Protein 3WTC (pdb70)

Foldseek 3Di:
DQQAPAAEEFEPCLDFLNVLLQLVVLLNHYAYEYEYADQVSQVVSQVSSVVSVHHYHGDYDQLLDQVRLLVVVVVVQVVVVHHAEYEAEDADFFFAAPVPQDDVNLVVRCSRLQSSLVSRLVSRLVRCQVVLHLHEYEYEAAVLLVPPDGRRNSVSVSRVNVLVCQQVCQVVCVVSNYAGEYEYEAAADLVVQLVNQVVCCVPVVDDRPVSSCCRVCVQQQRHHDGSNLRSVVVSCSRGVVCSVPHSYYDYPYNHRDDD/DQQAPAEEEFEPCLDFLRVLLQQLNLLVHYAYEYEYADQVSQVVSQVSSVVSPHHYDYDYDQLLPQVRLLVVVVVRQVVVVAHAEYEAEDADFAFAAPVPQDDVNLVVRCSRLPSSLVSSCVSRLVRCLVVLHLHEYEYEAAVLLVPPDGRRNSVSVSRVNVLVVQQVCQVVCVVSNYAGEYEYEAAEDDVVLLVNQVVVCVVPVDDRPVVSVVSLVQQQQNGHDYSNLRSVVVSCSRGPVCSVPHSYYDYPYNHRDDD

Secondary structure (DSSP, 8-state):
-TTTT-EEEEETTTSHHHHHHHHHHHHTT-EEEEEES-HHHHHHHHHHHHHTT--EEEEE--TT-HHHHHHHHHHHHHHHT---EEEE-------B-GGG--HHHHHHHHIIIIIHHHHHHHHHHHHHHHHT---EEEEE--GGGTS--TTBHHHHHHHHHHHHHHHHHHHHHGGGT-EEEEEEE----SHHHHHHHHHHHHHH-PPTTHHHHHHTTT-TTSS---HHHHHHHHHHHTSGGGTT--S-EEEESSSSS--/-TTTT-EEEEETTTSHHHHHHHHHHHHTT-EEEEEES-HHHHHHHHHHHHHTT--EEEEE--TT-HHHHHHHHHHHHHHHT---EEEE-------B-GGG--HHHHHHHHIIIIIHHHHHHHHHHHHHHHHT---EEEEE--GGGTS--TTBHHHHHHHHHHHHHHHHHHHHHGGGT-EEEEEEE--B-SHHHHHHHHHHHHHH-PPTTHHHHHHHHT-TTSSPBPHHHHHHHHHHHTSGGGTT--S-EEEESSSSS--

Sequence (518 aa):
MSLSGKIAAVTGAAQGIGKAIALRLAKDGADVILLDVKQDTLAETAKEVEALGRRAVALTADISNRDQFRSTLADAAKTLGGLDIMVNNAGICQVKPILDIEPAEIEKIFSINVQGVLWGMQAAATLFKEKGTKGKIINACSIAGHEGYPLLGAYSATKFAVRALTQSAAKELASSGITVNSYCPGIVGTDMWVTIDKRMAEITGTEIGATYKKYVEGIALGRVETADDVAGFVAYLSSSDADYMTGQSVLIDGGLVFRMSLSGKIAAVTGAAQGIGKAIALRLAKDGADVILLDVKQDTLAETAKEVEALGRRAVALTADISNRDQFRSTLADAAKTLGGLDIMVNNAGICQVKPILDIEPAEIEKIFSINVQGVLWGMQAAATLFKEKGTKGKIINACSIAGHEGYPLLGAYSATKFAVRALTQSAAKELASSGITVNSYCPGIVGTDMWVTIDKRMAEITGTEIGATYKKYVEGIALGRVETADDVAGFVAYLSSSDADYMTGQSVLIDGGLVFR

Nearest PDB structures (foldseek):
  3wtc-assembly1_A  TM=9.561E-01  e=3.544E-49  Gluconobacter oxydans 621H
  3wye-assembly1_A-2  TM=9.720E-01  e=1.799E-35  Klebsiella pneumoniae
  3a28-assembly1_A  TM=9.709E-01  e=2.755E-34  Corynebacterium glutamicum
  1geg-assembly2_E  TM=9.736E-01  e=1.930E-34  Klebsiella pneumoniae
  8dt1-assembly1_C  TM=9.406E-01  e=9.955E-25  Burkholderia cenocepacia

B-factor: mean 22.08, std 11.7, range [8.39, 115.07]

Structure (mmCIF, N/CA/C/O backbone):
data_3WTC
#
_entry.id   3WTC
#
_cell.length_a   117.840
_cell.length_b   58.098
_cell.length_c   67.246
_cell.angle_alpha   90.00
_cell.angle_beta   90.00
_cell.angle_gamma   90.00
#
_symmetry.space_group_name_H-M   'P 21 21 2'
#
loop_
_entity.id
_entity.type
_entity.pdbx_description
1 polymer 'Putative oxidoreductase'
2 water water
#
loop_
_atom_site.group_PDB
_atom_site.id
_atom_site.type_symbol
_atom_site.label_atom_id
_atom_site.label_alt_id
_atom_site.label_comp_id
_atom_site.label_asym_id
_atom_site.label_entity_id
_atom_site.label_seq_id
_atom_site.pdbx_PDB_ins_code
_atom_site.Cartn_x
_atom_site.Cartn_y
_atom_site.Cartn_z
_atom_site.occupancy
_atom_site.B_iso_or_equiv
_atom_site.auth_seq_id
_atom_site.auth_comp_id
_atom_site.auth_asym_id
_atom_site.auth_atom_id
_atom_site.pdbx_PDB_model_num
ATOM 1 N N . MET A 1 4 ? 88.484 19.339 33.740 1.00 38.43 1 MET A N 1
ATOM 2 C CA . MET A 1 4 ? 88.775 18.697 34.969 1.00 41.85 1 MET A CA 1
ATOM 3 C C . MET A 1 4 ? 88.152 17.330 34.873 1.00 34.15 1 MET A C 1
ATOM 4 O O . MET A 1 4 ? 88.882 16.410 34.568 1.00 31.62 1 MET A O 1
ATOM 9 N N . SER A 1 5 ? 86.851 17.163 35.118 1.00 26.96 2 SER A N 1
ATOM 10 C CA . SER A 1 5 ? 86.312 15.851 35.311 1.00 25.32 2 SER A CA 1
ATOM 11 C C . SER A 1 5 ? 86.514 14.848 34.114 1.00 23.06 2 SER A C 1
ATOM 12 O O . SER A 1 5 ? 86.589 13.648 34.304 1.00 23.66 2 SER A O 1
ATOM 15 N N . LEU A 1 6 ? 86.514 15.393 32.911 1.00 21.21 3 LEU A N 1
ATOM 16 C CA . LEU A 1 6 ? 86.611 14.564 31.700 1.00 17.99 3 LEU A CA 1
ATOM 17 C C . LEU A 1 6 ? 87.856 14.860 30.940 1.00 19.37 3 LEU A C 1
ATOM 18 O O . LEU A 1 6 ? 87.962 14.745 29.703 1.00 17.40 3 LEU A O 1
ATOM 23 N N . SER A 1 7 ? 88.889 15.257 31.654 1.00 21.17 4 SER A N 1
ATOM 24 C CA . SER A 1 7 ? 90.128 15.526 30.984 1.00 23.46 4 SER A CA 1
ATOM 25 C C . SER A 1 7 ? 90.601 14.331 30.132 1.00 19.44 4 SER A C 1
ATOM 26 O O . SER A 1 7 ? 90.552 13.171 30.582 1.00 20.76 4 SER A O 1
ATOM 29 N N . GLY A 1 8 ? 90.950 14.600 28.880 1.00 18.61 5 GLY A N 1
ATOM 30 C CA . GLY A 1 8 ? 91.462 13.554 27.995 1.00 18.10 5 GLY A CA 1
ATOM 31 C C . GLY A 1 8 ? 90.415 12.697 27.281 1.00 19.24 5 GLY A C 1
ATOM 32 O O . GLY A 1 8 ? 90.742 11.889 26.391 1.00 20.57 5 GLY A O 1
ATOM 33 N N . LYS A 1 9 ? 89.141 12.900 27.633 1.00 17.51 6 LYS A N 1
ATOM 34 C CA . LYS A 1 9 ? 88.067 12.070 27.080 1.00 16.44 6 LYS A CA 1
ATOM 35 C C . LYS A 1 9 ? 87.531 12.598 25.784 1.00 15.64 6 LYS A C 1
ATOM 36 O O . LYS A 1 9 ? 87.685 13.767 25.445 1.00 15.53 6 LYS A O 1
ATOM 42 N N . ILE A 1 10 ? 86.848 11.732 25.025 1.00 14.31 7 ILE A N 1
ATOM 43 C CA . ILE A 1 10 ? 86.163 12.119 23.805 1.00 13.97 7 ILE A CA 1
ATOM 44 C C . ILE A 1 10 ? 84.701 11.626 23.932 1.00 13.20 7 ILE A C 1
ATOM 45 O O . ILE A 1 10 ? 84.452 10.448 24.212 1.00 13.55 7 ILE A O 1
ATOM 50 N N . ALA A 1 11 ? 83.759 12.513 23.700 1.00 12.23 8 ALA A N 1
ATOM 51 C CA . ALA A 1 11 ? 82.350 12.187 23.807 1.00 12.59 8 ALA A CA 1
ATOM 52 C C . ALA A 1 11 ? 81.650 12.431 22.488 1.00 13.64 8 ALA A C 1
ATOM 53 O O . ALA A 1 11 ? 81.898 13.455 21.866 1.00 15.07 8 ALA A O 1
ATOM 55 N N . ALA A 1 12 ? 80.648 11.640 22.156 1.00 13.14 9 ALA A N 1
ATOM 56 C CA . ALA A 1 12 ? 79.765 11.935 21.006 1.00 11.87 9 ALA A CA 1
ATOM 57 C C . ALA A 1 12 ? 78.364 12.207 21.512 1.00 11.36 9 ALA A C 1
ATOM 58 O O . ALA A 1 12 ? 77.928 11.542 22.455 1.00 11.39 9 ALA A O 1
ATOM 60 N N . VAL A 1 13 ? 77.673 13.165 20.933 1.00 11.76 10 VAL A N 1
ATOM 61 C CA . VAL A 1 13 ? 76.334 13.558 21.332 1.00 11.02 10 VAL A CA 1
ATOM 62 C C . VAL A 1 13 ? 75.463 13.746 20.077 1.00 11.06 10 VAL A C 1
ATOM 63 O O . VAL A 1 13 ? 75.800 14.518 19.157 1.00 11.54 10 VAL A O 1
ATOM 67 N N . THR A 1 14 ? 74.330 13.034 20.052 1.00 12.03 11 THR A N 1
ATOM 68 C CA . THR A 1 14 ? 73.393 13.223 18.955 1.00 12.32 11 THR A CA 1
ATOM 69 C C . THR A 1 14 ? 72.396 14.365 19.309 1.00 13.11 11 THR A C 1
ATOM 70 O O . THR A 1 14 ? 72.182 14.734 20.483 1.00 13.66 11 THR A O 1
ATOM 74 N N . GLY A 1 15 ? 71.812 14.976 18.309 1.00 14.17 12 GLY A N 1
ATOM 75 C CA . GLY A 1 15 ? 71.003 16.166 18.520 1.00 14.07 12 GLY A CA 1
ATOM 76 C C . GLY A 1 15 ? 71.758 17.304 19.108 1.00 15.03 12 GLY A C 1
ATOM 77 O O . GLY A 1 15 ? 71.178 18.096 19.833 1.00 16.49 12 GLY A O 1
ATOM 78 N N . ALA A 1 16 ? 73.051 17.408 18.792 1.00 14.06 13 ALA A N 1
ATOM 79 C CA . ALA A 1 16 ? 73.919 18.358 19.417 1.00 14.15 13 ALA A CA 1
ATOM 80 C C . ALA A 1 16 ? 73.843 19.782 18.968 1.00 17.04 13 ALA A C 1
ATOM 81 O O . ALA A 1 16 ? 74.486 20.619 19.578 1.00 16.55 13 ALA A O 1
ATOM 83 N N . ALA A 1 17 ? 73.083 20.104 17.892 1.00 14.88 14 ALA A N 1
ATOM 84 C CA . ALA A 1 17 ? 73.178 21.428 17.320 1.00 18.32 14 ALA A CA 1
ATOM 85 C C . ALA A 1 17 ? 72.448 22.406 18.197 1.00 18.59 14 ALA A C 1
ATOM 86 O O . ALA A 1 17 ? 72.911 23.524 18.266 1.00 24.25 14 ALA A O 1
ATOM 88 N N . GLN A 1 18 ? 71.382 21.987 18.873 1.00 18.43 15 GLN A N 1
ATOM 89 C CA . GLN A 1 18 ? 70.503 22.909 19.590 1.00 21.01 15 GLN A CA 1
ATOM 90 C C . GLN A 1 18 ? 69.931 22.253 20.782 1.00 19.02 15 GLN A C 1
ATOM 91 O O . GLN A 1 18 ? 70.062 21.028 21.020 1.00 18.04 15 GLN A O 1
ATOM 97 N N . GLY A 1 19 ? 69.311 23.033 21.661 1.00 18.94 16 GLY A N 1
ATOM 98 C CA . GLY A 1 19 ? 68.572 22.415 22.735 1.00 18.27 16 GLY A CA 1
ATOM 99 C C . GLY A 1 19 ? 69.359 21.677 23.821 1.00 16.55 16 GLY A C 1
ATOM 100 O O . GLY A 1 19 ? 70.469 22.114 24.223 1.00 18.71 16 GLY A O 1
ATOM 101 N N . ILE A 1 20 ? 68.775 20.592 24.314 1.00 17.60 17 ILE A N 1
ATOM 102 C CA . ILE A 1 20 ? 69.331 19.838 25.360 1.00 17.49 17 ILE A CA 1
ATOM 103 C C . ILE A 1 20 ? 70.653 19.231 24.878 1.00 15.02 17 ILE A C 1
ATOM 104 O O . ILE A 1 20 ? 71.654 19.153 25.638 1.00 15.39 17 ILE A O 1
ATOM 109 N N . GLY A 1 21 ? 70.669 18.747 23.638 1.00 14.01 18 GLY A N 1
ATOM 110 C CA . GLY A 1 21 ? 71.905 18.177 23.141 1.00 13.51 18 GLY A CA 1
ATOM 111 C C . GLY A 1 21 ? 73.059 19.173 23.042 1.00 13.12 18 GLY A C 1
ATOM 112 O O . GLY A 1 21 ? 74.208 18.841 23.357 1.00 13.64 18 GLY A O 1
ATOM 113 N N . LYS A 1 22 ? 72.763 20.408 22.654 1.00 14.07 19 LYS A N 1
ATOM 114 C CA . LYS A 1 22 ? 73.827 21.430 22.664 1.00 14.01 19 LYS A CA 1
ATOM 115 C C . LYS A 1 22 ? 74.311 21.740 24.098 1.00 14.82 19 LYS A C 1
ATOM 116 O O . LYS A 1 22 ? 75.502 21.825 24.347 1.00 13.49 19 LYS A O 1
ATOM 122 N N . ALA A 1 23 ? 73.405 21.811 25.067 1.00 14.52 20 ALA A N 1
ATOM 123 C CA . ALA A 1 23 ? 73.800 21.999 26.411 1.00 14.67 20 ALA A CA 1
ATOM 124 C C . ALA A 1 23 ? 74.673 20.897 26.933 1.00 13.17 20 ALA A C 1
ATOM 125 O O . ALA A 1 23 ? 75.651 21.163 27.666 1.00 13.93 20 ALA A O 1
ATOM 127 N N . ILE A 1 24 ? 74.301 19.658 26.597 1.00 12.67 21 ILE A N 1
ATOM 128 C CA . ILE A 1 24 ? 75.078 18.523 26.968 1.00 12.19 21 ILE A CA 1
ATOM 129 C C . ILE A 1 24 ? 76.484 18.684 26.331 1.00 12.01 21 ILE A C 1
ATOM 130 O O . ILE A 1 24 ? 77.507 18.548 27.048 1.00 13.39 21 ILE A O 1
ATOM 135 N N . ALA A 1 25 ? 76.540 18.849 25.036 1.00 11.88 22 ALA A N 1
ATOM 136 C CA . ALA A 1 25 ? 77.849 18.998 24.359 1.00 12.72 22 ALA A CA 1
ATOM 137 C C . ALA A 1 25 ? 78.750 20.070 25.002 1.00 12.95 22 ALA A C 1
ATOM 138 O O . ALA A 1 25 ? 79.942 19.841 25.239 1.00 13.88 22 ALA A O 1
ATOM 140 N N . LEU A 1 26 ? 78.166 21.229 25.284 1.00 12.99 23 LEU A N 1
ATOM 141 C CA . LEU A 1 26 ? 78.939 22.311 25.877 1.00 13.21 23 LEU A CA 1
ATOM 142 C C . LEU A 1 26 ? 79.423 22.036 27.300 1.00 14.45 23 LEU A C 1
ATOM 143 O O . LEU A 1 26 ? 80.555 22.389 27.702 1.00 14.42 23 LEU A O 1
ATOM 148 N N . ARG A 1 27 ? 78.582 21.365 28.078 1.00 13.68 24 ARG A N 1
ATOM 149 C CA . ARG A 1 27 ? 79.000 20.946 29.397 1.00 13.69 24 ARG A CA 1
ATOM 150 C C . ARG A 1 27 ? 80.074 19.891 29.397 1.00 12.10 24 ARG A C 1
ATOM 151 O O . ARG A 1 27 ? 81.058 20.005 30.118 1.00 14.29 24 ARG A O 1
ATOM 15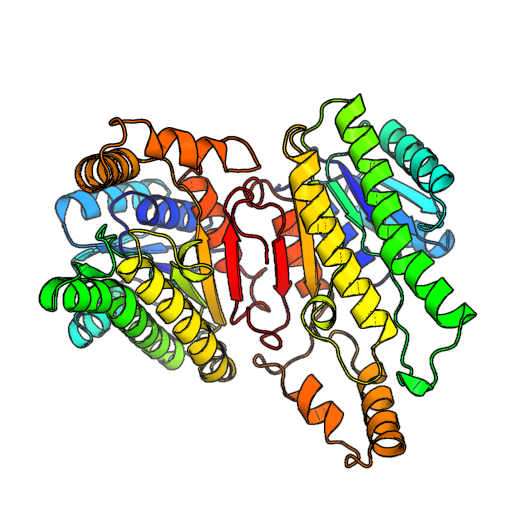9 N N . LEU A 1 28 ? 79.972 18.891 28.519 1.00 12.03 25 LEU A N 1
ATOM 160 C CA . LEU A 1 28 ? 81.008 17.904 28.453 1.00 12.92 25 LEU A CA 1
ATOM 161 C C . LEU A 1 28 ? 82.346 18.573 28.004 1.00 13.60 25 LEU A C 1
ATOM 162 O O . LEU A 1 28 ? 83.403 18.204 28.519 1.00 13.86 25 LEU A O 1
ATOM 167 N N . ALA A 1 29 ? 82.285 19.500 27.057 1.00 12.76 26 ALA A N 1
ATOM 168 C CA . ALA A 1 29 ? 83.496 20.248 26.623 1.00 12.80 26 ALA A CA 1
ATOM 169 C C . ALA A 1 29 ? 84.112 21.044 27.763 1.00 14.89 26 ALA A C 1
ATOM 170 O O . ALA A 1 29 ? 85.331 21.063 27.924 1.00 15.13 26 ALA A O 1
ATOM 172 N N . LYS A 1 30 ? 83.280 21.720 28.523 1.00 15.63 27 LYS A N 1
ATOM 173 C CA . LYS A 1 30 ? 83.733 22.548 29.707 1.00 17.20 27 LYS A CA 1
ATOM 174 C C . LYS A 1 30 ? 84.418 21.688 30.717 1.00 18.24 27 LYS A C 1
ATOM 175 O O . LYS A 1 30 ? 85.369 22.118 31.348 1.00 20.12 27 LYS A O 1
ATOM 181 N N . ASP A 1 31 ? 83.951 20.438 30.845 1.00 15.34 28 ASP A N 1
ATOM 182 C CA . ASP A 1 31 ? 84.495 19.447 31.747 1.00 17.24 28 ASP A CA 1
ATOM 183 C C . ASP A 1 31 ? 85.746 18.756 31.205 1.00 16.63 28 ASP A C 1
ATOM 184 O O . ASP A 1 31 ? 86.398 17.986 31.933 1.00 17.91 28 ASP A O 1
ATOM 189 N N . GLY A 1 32 ? 86.155 19.077 29.976 1.00 15.41 29 GLY A N 1
ATOM 190 C CA . GLY A 1 32 ? 87.355 18.552 29.368 1.00 15.47 29 GLY A CA 1
ATOM 191 C C . GLY A 1 32 ? 87.339 17.715 28.133 1.00 15.51 29 GLY A C 1
ATOM 192 O O . GLY A 1 32 ? 88.392 17.361 27.576 1.00 15.56 29 GLY A O 1
ATOM 193 N N . ALA A 1 33 ? 86.137 17.320 27.722 1.00 14.37 30 ALA A N 1
ATOM 194 C CA . ALA A 1 33 ? 86.050 16.303 26.642 1.00 13.96 30 ALA A CA 1
ATOM 195 C C . ALA A 1 33 ? 86.058 16.998 25.287 1.00 14.03 30 ALA A C 1
ATOM 196 O O . ALA A 1 33 ? 85.360 18.001 25.082 1.00 16.43 30 ALA A O 1
ATOM 198 N N . ASP A 1 34 ? 86.798 16.439 24.357 1.00 14.43 31 ASP A N 1
ATOM 199 C CA . ASP A 1 34 ? 86.546 16.794 22.934 1.00 14.34 31 ASP A CA 1
ATOM 200 C C . ASP A 1 34 ? 85.224 16.164 22.516 1.00 14.01 31 ASP A C 1
ATOM 201 O O . ASP A 1 34 ? 84.796 15.118 23.112 1.00 14.45 31 ASP A O 1
ATOM 206 N N . VAL A 1 35 ? 84.548 16.772 21.531 1.00 13.37 32 VAL A N 1
ATOM 207 C CA . VAL A 1 35 ? 83.212 16.383 21.266 1.00 13.41 32 VAL A CA 1
ATOM 208 C C . VAL A 1 35 ? 82.952 16.085 19.792 1.00 13.76 32 VAL A C 1
ATOM 209 O O . VAL A 1 35 ? 83.332 16.866 18.937 1.00 15.56 32 VAL A O 1
ATOM 213 N N . ILE A 1 36 ? 82.261 14.981 19.554 1.00 12.04 33 ILE A N 1
ATOM 214 C CA . ILE A 1 36 ? 81.698 14.647 18.226 1.00 12.68 33 ILE A CA 1
ATOM 215 C C . ILE A 1 36 ? 80.248 15.065 18.244 1.00 12.39 33 ILE A C 1
ATOM 216 O O . ILE A 1 36 ? 79.451 14.553 19.049 1.00 12.20 33 ILE A O 1
ATOM 221 N N . LEU A 1 37 ? 79.905 16.044 17.447 1.00 13.32 34 LEU A N 1
ATOM 222 C CA . LEU A 1 37 ? 78.573 16.649 17.372 1.00 14.02 34 LEU A CA 1
ATOM 223 C C . LEU A 1 37 ? 77.858 16.085 16.149 1.00 14.54 34 LEU A C 1
ATOM 224 O O . LEU A 1 37 ? 78.324 16.226 15.017 1.00 14.98 34 LEU A O 1
ATOM 229 N N . LEU A 1 38 ? 76.751 15.425 16.368 1.00 13.77 35 LEU A N 1
ATOM 230 C CA . LEU A 1 38 ? 75.994 14.769 15.317 1.00 12.86 35 LEU A CA 1
ATOM 231 C C . LEU A 1 38 ? 74.565 15.322 15.333 1.00 15.02 35 LEU A C 1
ATOM 232 O O . LEU A 1 38 ? 73.971 15.530 16.430 1.00 14.39 35 LEU A O 1
ATOM 237 N N . ASP A 1 39 ? 74.076 15.741 14.166 1.00 13.84 36 ASP A N 1
ATOM 238 C CA . ASP A 1 39 ? 72.738 16.312 14.036 1.00 14.56 36 ASP A CA 1
ATOM 239 C C . ASP A 1 39 ? 72.391 16.316 12.541 1.00 15.66 36 ASP A C 1
ATOM 240 O O . ASP A 1 39 ? 73.083 15.710 11.764 1.00 15.61 36 ASP A O 1
ATOM 245 N N . VAL A 1 40 ? 71.331 17.010 12.206 1.00 16.52 37 VAL A N 1
ATOM 246 C CA . VAL A 1 40 ? 70.821 16.925 10.795 1.00 16.36 37 VAL A CA 1
ATOM 247 C C . VAL A 1 40 ? 71.038 18.115 9.935 1.00 18.62 37 VAL A C 1
ATOM 248 O O . VAL A 1 40 ? 70.750 18.013 8.739 1.00 20.37 37 VAL A O 1
ATOM 252 N N . LYS A 1 41 ? 71.550 19.241 10.462 1.00 18.04 38 LYS A N 1
ATOM 253 C CA . LYS A 1 41 ? 71.702 20.460 9.684 1.00 19.49 38 LYS A CA 1
ATOM 254 C C . LYS A 1 41 ? 73.115 21.000 9.851 1.00 18.09 38 LYS A C 1
ATOM 255 O O . LYS A 1 41 ? 73.545 21.323 10.967 1.00 20.68 38 LYS A O 1
ATOM 261 N N . GLN A 1 42 ? 73.864 21.023 8.762 1.00 18.49 39 GLN A N 1
ATOM 262 C CA . GLN A 1 42 ? 75.251 21.356 8.859 1.00 17.73 39 GLN A CA 1
ATOM 263 C C . GLN A 1 42 ? 75.492 22.768 9.407 1.00 20.25 39 GLN A C 1
ATOM 264 O O . GLN A 1 42 ? 76.428 22.969 10.174 1.00 19.46 39 GLN A O 1
ATOM 270 N N . ASP A 1 43 ? 74.676 23.746 8.950 1.00 21.77 40 ASP A N 1
ATOM 271 C CA . ASP A 1 43 ? 74.945 25.127 9.348 1.00 26.14 40 ASP A CA 1
ATOM 272 C C . ASP A 1 43 ? 74.844 25.370 10.858 1.00 22.70 40 ASP A C 1
ATOM 273 O O . ASP A 1 43 ? 75.675 26.054 11.430 1.00 24.69 40 ASP A O 1
ATOM 278 N N . THR A 1 44 ? 73.838 24.789 11.499 1.00 22.96 41 THR A N 1
ATOM 279 C CA . THR A 1 44 ? 73.665 24.985 12.951 1.00 21.37 41 THR A CA 1
ATOM 280 C C . THR A 1 44 ? 74.667 24.077 13.737 1.00 21.64 41 THR A C 1
ATOM 281 O O . THR A 1 44 ? 75.121 24.449 14.829 1.00 22.44 41 THR A O 1
ATOM 285 N N . LEU A 1 45 ? 75.047 22.930 13.164 1.00 19.19 42 LEU A N 1
ATOM 286 C CA . LEU A 1 45 ? 76.125 22.103 13.732 1.00 20.49 42 LEU A CA 1
ATOM 287 C C . LEU A 1 45 ? 77.427 22.910 13.736 1.00 21.13 42 LEU A C 1
ATOM 288 O O . LEU A 1 45 ? 78.193 22.884 14.711 1.00 20.15 42 LEU A O 1
ATOM 293 N N . ALA A 1 46 ? 77.723 23.608 12.644 1.00 19.62 43 ALA A N 1
ATOM 294 C CA . ALA A 1 46 ? 78.947 24.377 12.539 1.00 21.63 43 ALA A CA 1
ATOM 295 C C . ALA A 1 46 ? 79.029 25.467 13.601 1.00 21.95 43 ALA A C 1
ATOM 296 O O . ALA A 1 46 ? 80.135 25.733 14.160 1.00 20.27 43 ALA A O 1
ATOM 298 N N . GLU A 1 47 ? 77.899 26.080 13.897 1.00 22.60 44 GLU A N 1
ATOM 299 C CA . GLU A 1 47 ? 77.846 27.137 14.956 1.00 26.07 44 GLU A CA 1
ATOM 300 C C . GLU A 1 47 ? 78.181 26.598 16.311 1.00 24.41 44 GLU A C 1
ATOM 301 O O . GLU A 1 47 ? 78.983 27.193 17.077 1.00 23.48 44 GLU A O 1
ATOM 307 N N . THR A 1 48 ? 77.630 25.443 16.626 1.00 21.40 45 THR A N 1
ATOM 308 C CA . THR A 1 48 ? 77.869 24.786 17.880 1.00 19.61 45 THR A CA 1
ATOM 309 C C . THR A 1 48 ? 79.283 24.289 17.985 1.00 17.28 45 THR A C 1
ATOM 310 O O . THR A 1 48 ? 79.952 24.399 19.030 1.00 17.76 45 THR A O 1
ATOM 314 N N . ALA A 1 49 ? 79.813 23.795 16.894 1.00 16.68 46 ALA A N 1
ATOM 315 C CA . ALA A 1 49 ? 81.236 23.400 16.878 1.00 16.89 46 ALA A CA 1
ATOM 316 C C . ALA A 1 49 ? 82.148 24.566 17.171 1.00 16.94 46 ALA A C 1
ATOM 317 O O . ALA A 1 49 ? 83.137 24.402 17.882 1.00 17.20 46 ALA A O 1
ATOM 319 N N . LYS A 1 50 ? 81.846 25.723 16.638 1.00 17.93 47 LYS A N 1
ATOM 320 C CA . LYS A 1 50 ? 82.643 26.906 16.951 1.00 19.71 47 LYS A CA 1
ATOM 321 C C . LYS A 1 50 ? 82.611 27.301 18.416 1.00 17.73 47 LYS A C 1
ATOM 322 O O . LYS A 1 50 ? 83.654 27.733 18.959 1.00 17.94 47 LYS A O 1
ATOM 328 N N . GLU A 1 51 ? 81.482 27.084 19.109 1.00 16.01 48 GLU A N 1
ATOM 329 C CA . GLU A 1 51 ? 81.415 27.344 20.562 1.00 17.60 48 GLU A CA 1
ATOM 330 C C . GLU A 1 51 ? 82.296 26.388 21.344 1.00 16.35 48 GLU A C 1
ATOM 331 O O . GLU A 1 51 ? 82.942 26.739 22.304 1.00 16.56 48 GLU A O 1
ATOM 337 N N . VAL A 1 52 ? 82.325 25.142 20.914 1.00 15.09 49 VAL A N 1
ATOM 338 C CA . VAL A 1 52 ? 83.180 24.111 21.518 1.00 16.03 49 VAL A CA 1
ATOM 339 C C . VAL A 1 52 ? 84.641 24.487 21.284 1.00 15.90 49 VAL A C 1
ATOM 340 O O . VAL A 1 52 ? 85.445 24.428 22.214 1.00 15.85 49 VAL A O 1
ATOM 344 N N . GLU A 1 53 ? 84.963 24.868 20.069 1.00 15.09 50 GLU A N 1
ATOM 345 C CA . GLU A 1 53 ? 86.344 25.228 19.749 1.00 16.91 50 GLU A CA 1
ATOM 346 C C . GLU A 1 53 ? 86.820 26.443 20.529 1.00 17.67 50 GLU A C 1
ATOM 347 O O . GLU A 1 53 ? 88.036 26.534 20.939 1.00 17.96 50 GLU A O 1
ATOM 353 N N . ALA A 1 54 ? 85.924 27.367 20.786 1.00 16.41 51 ALA A N 1
ATOM 354 C CA . ALA A 1 54 ? 86.314 28.534 21.618 1.00 17.49 51 ALA A CA 1
ATOM 355 C C . ALA A 1 54 ? 86.722 28.197 23.006 1.00 16.92 51 ALA A C 1
ATOM 356 O O . ALA A 1 54 ? 87.458 29.035 23.620 1.00 18.60 51 ALA A O 1
ATOM 358 N N . LEU A 1 55 ? 86.370 27.021 23.507 1.00 16.53 52 LEU A N 1
ATOM 359 C CA . LEU A 1 55 ? 86.795 26.575 24.799 1.00 16.01 52 LEU A CA 1
ATOM 360 C C . LEU A 1 55 ? 88.214 25.966 24.779 1.00 17.19 52 LEU A C 1
ATOM 361 O O . LEU A 1 55 ? 88.651 25.479 25.801 1.00 20.54 52 LEU A O 1
ATOM 366 N N . GLY A 1 56 ? 88.852 25.875 23.620 1.00 15.17 53 GLY A N 1
ATOM 367 C CA . GLY A 1 56 ? 90.087 25.127 23.518 1.00 16.03 53 GLY A CA 1
ATOM 368 C C . GLY A 1 56 ? 89.877 23.647 23.446 1.00 15.03 53 GLY A C 1
ATOM 369 O O . GLY A 1 56 ? 90.752 22.856 23.771 1.00 15.70 53 GLY A O 1
ATOM 370 N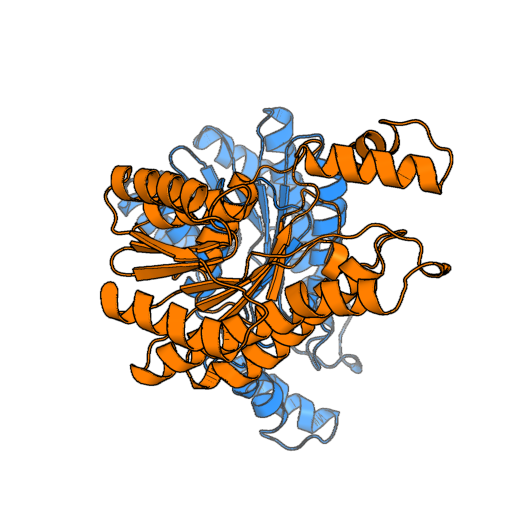 N . ARG A 1 57 ? 88.682 23.253 22.988 1.00 14.66 54 ARG A N 1
ATOM 371 C CA . ARG A 1 57 ? 88.389 21.852 22.779 1.00 16.53 54 ARG A CA 1
ATOM 372 C C . ARG A 1 57 ? 88.284 21.522 21.305 1.00 16.57 54 ARG A C 1
ATOM 373 O O . ARG A 1 57 ? 88.035 22.375 20.482 1.00 17.36 54 ARG A O 1
ATOM 381 N N . ARG A 1 58 ? 88.531 20.283 20.943 1.00 15.91 55 ARG A N 1
ATOM 382 C CA . ARG A 1 58 ? 88.387 19.868 19.624 1.00 15.94 55 ARG A CA 1
ATOM 383 C C . ARG A 1 58 ? 86.971 19.355 19.358 1.00 15.26 55 ARG A C 1
ATOM 384 O O . ARG A 1 58 ? 86.376 18.781 20.235 1.00 15.53 55 ARG A O 1
ATOM 392 N N . ALA A 1 59 ? 86.483 19.622 18.146 1.00 16.73 56 ALA A N 1
ATOM 393 C CA . ALA A 1 59 ? 85.115 19.242 17.774 1.00 14.57 56 ALA A CA 1
ATOM 394 C C . ALA A 1 59 ? 85.123 18.678 16.394 1.00 16.42 56 ALA A C 1
ATOM 395 O O . ALA A 1 59 ? 85.841 19.183 15.527 1.00 18.01 56 ALA A O 1
ATOM 397 N N . VAL A 1 60 ? 84.315 17.654 16.182 1.00 14.98 57 VAL A N 1
ATOM 398 C CA . VAL A 1 60 ? 83.987 17.168 14.845 1.00 16.19 57 VAL A CA 1
ATOM 399 C C . VAL A 1 60 ? 82.492 17.336 14.724 1.00 17.19 57 VAL A C 1
ATOM 400 O O . VAL A 1 60 ? 81.736 16.925 15.594 1.00 19.19 57 VAL A O 1
ATOM 404 N N . ALA A 1 61 ? 82.037 17.968 13.661 1.00 16.85 58 ALA A N 1
ATOM 405 C CA . ALA A 1 61 ? 80.621 18.184 13.431 1.00 16.64 58 ALA A CA 1
ATOM 406 C C . ALA A 1 61 ? 80.208 17.567 12.117 1.00 17.60 58 ALA A C 1
ATOM 407 O O . ALA A 1 61 ? 80.661 18.006 11.031 1.00 17.50 58 ALA A O 1
ATOM 409 N N . LEU A 1 62 ? 79.369 16.551 12.204 1.00 15.02 59 LEU A N 1
ATOM 410 C CA . LEU A 1 62 ? 78.932 15.809 11.029 1.00 15.71 59 LEU A CA 1
ATOM 411 C C . LEU A 1 62 ? 77.438 15.574 11.037 1.00 15.21 59 LEU A C 1
ATOM 412 O O . LEU A 1 62 ? 76.827 15.295 12.052 1.00 14.20 59 LEU A O 1
ATOM 417 N N . THR A 1 63 ? 76.823 15.701 9.860 1.00 14.96 60 THR A N 1
ATOM 418 C CA . THR A 1 63 ? 75.422 15.380 9.711 1.00 15.20 60 THR A CA 1
ATOM 419 C C . THR A 1 63 ? 75.277 13.844 9.718 1.00 16.69 60 THR A C 1
ATOM 420 O O . THR A 1 63 ? 76.104 13.134 9.192 1.00 15.79 60 THR A O 1
ATOM 424 N N . ALA A 1 64 ? 74.200 13.366 10.301 1.00 17.17 61 ALA A N 1
ATOM 425 C CA . ALA A 1 64 ? 73.898 11.931 10.323 1.00 19.36 61 ALA A CA 1
ATOM 426 C C . ALA A 1 64 ? 72.406 11.727 10.616 1.00 18.57 61 ALA A C 1
ATOM 427 O O . ALA A 1 64 ? 71.779 12.517 11.268 1.00 20.60 61 ALA A O 1
ATOM 429 N N . ASP A 1 65 ? 71.901 10.618 10.121 1.00 19.28 62 ASP A N 1
ATOM 430 C CA . ASP A 1 65 ? 70.567 10.143 10.424 1.00 19.52 62 ASP A CA 1
ATOM 431 C C . ASP A 1 65 ? 70.699 8.994 11.397 1.00 19.41 62 ASP A C 1
ATOM 432 O O . ASP A 1 65 ? 71.218 7.909 11.054 1.00 19.98 62 ASP A O 1
ATOM 437 N N . ILE A 1 66 ? 70.293 9.234 12.652 1.00 17.26 63 ILE A N 1
ATOM 438 C CA . ILE A 1 66 ? 70.455 8.194 13.657 1.00 16.34 63 ILE A CA 1
ATOM 439 C C . ILE A 1 66 ? 69.715 6.892 13.336 1.00 16.31 63 ILE A C 1
ATOM 440 O O . ILE A 1 66 ? 70.119 5.848 13.769 1.00 18.04 63 ILE A O 1
ATOM 445 N N . SER A 1 67 ? 68.699 6.989 12.487 1.00 17.58 64 SER A N 1
ATOM 446 C CA . SER A 1 67 ? 67.937 5.793 12.130 1.00 16.78 64 SER A CA 1
ATOM 447 C C . SER A 1 67 ? 68.588 4.943 11.044 1.00 18.51 64 SER A C 1
ATOM 448 O O . SER A 1 67 ? 68.063 3.899 10.708 1.00 17.53 64 SER A O 1
ATOM 451 N N . ASN A 1 68 ? 69.685 5.393 10.474 1.00 18.36 65 ASN A N 1
ATOM 452 C CA . ASN A 1 68 ? 70.464 4.624 9.527 1.00 18.45 65 ASN A CA 1
ATOM 453 C C . ASN A 1 68 ? 71.607 3.875 10.175 1.00 18.20 65 ASN A C 1
ATOM 454 O O . ASN A 1 68 ? 72.608 4.485 10.490 1.00 17.85 65 ASN A O 1
ATOM 459 N N . ARG A 1 69 ? 71.446 2.591 10.407 1.00 16.99 66 ARG A N 1
ATOM 460 C CA . ARG A 1 69 ? 72.386 1.765 11.173 1.00 16.29 66 ARG A CA 1
ATOM 461 C C . ARG A 1 69 ? 73.794 1.832 10.645 1.00 18.10 66 ARG A C 1
ATOM 462 O O . ARG A 1 69 ? 74.749 2.132 11.354 1.00 15.90 66 ARG A O 1
ATOM 470 N N . ASP A 1 70 ? 73.942 1.556 9.358 1.00 18.99 67 ASP A N 1
ATOM 471 C CA . ASP A 1 70 ? 75.291 1.473 8.808 1.00 19.78 67 ASP A CA 1
ATOM 472 C C . ASP A 1 70 ? 75.973 2.832 8.684 1.00 18.35 67 ASP A C 1
ATOM 473 O O . ASP A 1 70 ? 77.202 2.934 8.882 1.00 17.91 67 ASP A O 1
ATOM 478 N N . GLN A 1 71 ? 75.225 3.850 8.273 1.00 19.51 68 GLN A N 1
ATOM 479 C CA . GLN A 1 71 ? 75.743 5.172 8.181 1.00 20.81 68 GLN A CA 1
ATOM 480 C C . GLN A 1 71 ? 76.168 5.745 9.515 1.00 22.18 68 GLN A C 1
ATOM 481 O O . GLN A 1 71 ? 77.224 6.416 9.628 1.00 20.20 68 GLN A O 1
ATOM 487 N N . PHE A 1 72 ? 75.404 5.421 10.558 1.00 19.44 69 PHE A N 1
ATOM 488 C CA . PHE A 1 72 ? 75.730 5.931 11.908 1.00 20.39 69 PHE A CA 1
ATOM 489 C C . PHE A 1 72 ? 77.034 5.277 12.335 1.00 19.84 69 PHE A C 1
ATOM 490 O O . PHE A 1 72 ? 77.962 5.985 12.729 1.00 19.20 69 PHE A O 1
ATOM 498 N N . ARG A 1 73 ? 77.172 3.989 12.082 1.00 17.88 70 ARG A N 1
ATOM 499 C CA . ARG A 1 73 ? 78.365 3.251 12.419 1.00 20.55 70 ARG A CA 1
ATOM 500 C C . ARG A 1 73 ? 79.609 3.895 11.769 1.00 18.98 70 ARG A C 1
ATOM 501 O O . ARG A 1 73 ? 80.612 4.172 12.439 1.00 18.88 70 ARG A O 1
ATOM 509 N N . SER A 1 74 ? 79.564 4.064 10.429 1.00 16.94 71 SER A N 1
ATOM 510 C CA . SER A 1 74 ? 80.703 4.657 9.715 1.00 16.88 71 SER A CA 1
ATOM 511 C C . SER A 1 74 ? 80.994 6.104 10.011 1.00 16.24 71 SER A C 1
ATOM 512 O O . SER A 1 74 ? 82.155 6.468 10.121 1.00 16.86 71 SER A O 1
ATOM 515 N N . THR A 1 75 ? 79.959 6.943 10.177 1.00 16.73 72 THR A N 1
ATOM 516 C CA . THR A 1 75 ? 80.188 8.338 10.511 1.00 15.34 72 THR A CA 1
ATOM 517 C C . THR A 1 75 ? 80.795 8.466 11.894 1.00 15.05 72 THR A C 1
ATOM 518 O O . THR A 1 75 ? 81.741 9.237 12.111 1.00 15.02 72 THR A O 1
ATOM 522 N N . LEU A 1 76 ? 80.305 7.708 12.845 1.00 14.27 73 LEU A N 1
ATOM 523 C CA . LEU A 1 76 ? 80.881 7.758 14.212 1.00 15.42 73 LEU A CA 1
ATOM 524 C C . LEU A 1 76 ? 82.338 7.283 14.219 1.00 15.20 73 LEU A C 1
ATOM 525 O O . LEU A 1 76 ? 83.190 7.903 14.829 1.00 15.79 73 LEU A O 1
ATOM 530 N N . ALA A 1 77 ? 82.607 6.218 13.492 1.00 15.69 74 ALA A N 1
ATOM 531 C CA . ALA A 1 77 ? 83.946 5.705 13.384 1.00 15.76 74 ALA A CA 1
ATOM 532 C C . ALA A 1 77 ? 84.865 6.725 12.736 1.00 15.35 74 ALA A C 1
ATOM 533 O O . ALA A 1 77 ? 86.030 6.830 13.186 1.00 16.95 74 ALA A O 1
ATOM 535 N N . ASP A 1 78 ? 84.405 7.399 11.665 1.00 16.30 75 ASP A N 1
ATOM 536 C CA . ASP A 1 78 ? 85.199 8.451 11.004 1.00 17.34 75 ASP A CA 1
ATOM 537 C C . ASP A 1 78 ? 85.598 9.553 12.027 1.00 17.29 75 ASP A C 1
ATOM 538 O O . ASP A 1 78 ? 86.762 10.016 12.134 1.00 17.38 75 ASP A O 1
ATOM 543 N N . ALA A 1 79 ? 84.622 9.961 12.818 1.00 15.10 76 ALA A N 1
ATOM 544 C CA . ALA A 1 79 ? 84.898 11.032 13.787 1.00 14.28 76 ALA A CA 1
ATOM 545 C C . ALA A 1 79 ? 85.815 10.596 14.889 1.00 14.84 76 ALA A C 1
ATOM 546 O O . ALA A 1 79 ? 86.665 11.358 15.361 1.00 14.58 76 ALA A O 1
ATOM 548 N N . ALA A 1 80 ? 85.656 9.391 15.379 1.00 14.35 77 ALA A N 1
ATOM 549 C CA . ALA A 1 80 ? 86.483 8.840 16.428 1.00 15.04 77 ALA A CA 1
ATOM 550 C C . ALA A 1 80 ? 87.898 8.690 15.950 1.00 16.81 77 ALA A C 1
ATOM 551 O O . ALA A 1 80 ? 88.824 8.973 16.678 1.00 18.18 77 ALA A O 1
ATOM 553 N N . LYS A 1 81 ? 88.065 8.383 14.685 1.00 16.98 78 LYS A N 1
ATOM 554 C CA . LYS A 1 81 ? 89.423 8.298 14.117 1.00 19.02 78 LYS A CA 1
ATOM 555 C C . LYS A 1 81 ? 90.064 9.651 14.082 1.00 18.92 78 LYS A C 1
ATOM 556 O O . LYS A 1 81 ? 91.206 9.792 14.541 1.00 20.05 78 LYS A O 1
ATOM 562 N N . THR A 1 82 ? 89.353 10.652 13.585 1.00 17.06 79 THR A N 1
ATOM 563 C CA . THR A 1 82 ? 89.844 12.045 13.605 1.00 16.47 79 THR A CA 1
ATOM 564 C C . THR A 1 82 ? 90.347 12.530 14.989 1.00 17.09 79 THR A C 1
ATOM 565 O O . THR A 1 82 ? 91.404 13.159 15.087 1.00 18.73 79 THR A O 1
ATOM 569 N N . LEU A 1 83 ? 89.624 12.197 16.061 1.00 14.85 80 LEU A N 1
ATOM 570 C CA . LEU A 1 83 ? 89.949 12.667 17.356 1.00 16.30 80 LEU A CA 1
ATOM 571 C C . LEU A 1 83 ? 90.861 11.744 18.180 1.00 15.49 80 LEU A C 1
ATOM 572 O O . LEU A 1 83 ? 91.286 12.128 19.276 1.00 16.71 80 LEU A O 1
ATOM 577 N N . GLY A 1 84 ? 91.086 10.525 17.707 1.00 15.70 81 GLY A N 1
ATOM 578 C CA . GLY A 1 84 ? 91.909 9.635 18.446 1.00 17.99 81 GLY A CA 1
ATOM 579 C C . GLY A 1 84 ? 91.256 8.821 19.557 1.00 18.99 81 GLY A C 1
ATOM 580 O O . GLY A 1 84 ? 91.940 8.292 20.472 1.00 20.00 81 GLY A O 1
ATOM 581 N N . GLY A 1 85 ? 89.963 8.585 19.397 1.00 17.40 82 GLY A N 1
ATOM 582 C CA . GLY A 1 85 ? 89.267 7.695 20.314 1.00 18.21 82 GLY A CA 1
ATOM 583 C C . GLY A 1 85 ? 87.792 8.064 20.543 1.00 16.19 82 GLY A C 1
ATOM 584 O O . GLY A 1 85 ? 87.224 8.864 19.827 1.00 16.40 82 GLY A O 1
ATOM 585 N N . LEU A 1 86 ? 87.190 7.389 21.502 1.00 16.06 83 LEU A N 1
ATOM 586 C CA . LEU A 1 86 ? 85.799 7.622 21.866 1.00 14.76 83 LEU A CA 1
ATOM 587 C C . LEU A 1 86 ? 85.581 6.963 23.216 1.00 15.35 83 LEU A C 1
ATOM 588 O O . LEU A 1 86 ? 85.905 5.789 23.394 1.00 16.73 83 LEU A O 1
ATOM 593 N N . ASP A 1 87 ? 85.101 7.729 24.191 1.00 14.71 84 ASP A N 1
ATOM 594 C CA . ASP A 1 87 ? 84.897 7.234 25.556 1.00 14.55 84 ASP A CA 1
ATOM 595 C C . ASP A 1 87 ? 83.403 7.205 26.017 1.00 13.64 84 ASP A C 1
ATOM 596 O O . ASP A 1 87 ? 83.049 6.424 26.872 1.00 15.65 84 ASP A O 1
ATOM 601 N N . ILE A 1 88 ? 82.611 8.124 25.481 1.00 12.92 85 ILE A N 1
ATOM 602 C CA . ILE A 1 88 ? 81.287 8.402 25.965 1.00 12.22 85 ILE A CA 1
ATOM 603 C C . ILE A 1 88 ? 80.384 8.570 24.731 1.00 12.41 85 ILE A C 1
ATOM 604 O O . ILE A 1 88 ? 80.723 9.355 23.810 1.00 13.20 85 ILE A O 1
ATOM 609 N N . MET A 1 89 ? 79.226 7.917 24.711 1.00 12.18 86 MET A N 1
ATOM 610 C CA . MET A 1 89 ? 78.232 8.080 23.655 1.00 12.39 86 MET A CA 1
ATOM 611 C C . MET A 1 89 ? 76.903 8.507 24.305 1.00 12.79 86 MET A C 1
ATOM 612 O O . MET A 1 89 ? 76.383 7.775 25.147 1.00 14.43 86 MET A O 1
ATOM 617 N N . VAL A 1 90 ? 76.412 9.700 23.922 1.00 11.55 87 VAL A N 1
ATOM 618 C CA . VAL A 1 90 ? 75.149 10.161 24.422 1.00 11.69 87 VAL A CA 1
ATOM 619 C C . VAL A 1 90 ? 74.114 10.123 23.294 1.00 11.86 87 VAL A C 1
ATOM 620 O O . VAL A 1 90 ? 74.159 10.919 22.363 1.00 11.82 87 VAL A O 1
ATOM 624 N N . ASN A 1 91 ? 73.145 9.213 23.411 1.00 10.86 88 ASN A N 1
ATOM 625 C CA . ASN A 1 91 ? 72.066 9.075 22.449 1.00 11.84 88 ASN A CA 1
ATOM 626 C C . ASN A 1 91 ? 70.928 9.974 22.875 1.00 13.07 88 ASN A C 1
ATOM 627 O O . ASN A 1 91 ? 69.939 9.513 23.523 1.00 13.10 88 ASN A O 1
ATOM 632 N N . ASN A 1 92 ? 71.064 11.257 22.597 1.00 11.93 89 ASN A N 1
ATOM 633 C CA . ASN A 1 92 ? 70.125 12.258 23.014 1.00 12.31 89 ASN A CA 1
ATOM 634 C C . ASN A 1 92 ? 68.962 12.541 22.085 1.00 14.62 89 ASN A C 1
ATOM 635 O O . ASN A 1 92 ? 67.855 12.877 22.504 1.00 15.53 89 ASN A O 1
ATOM 640 N N . ALA A 1 93 ? 69.229 12.508 20.798 1.00 14.45 90 ALA A N 1
ATOM 641 C CA . ALA A 1 93 ? 68.255 12.975 19.772 1.00 17.31 90 ALA A CA 1
ATOM 642 C C . ALA A 1 93 ? 67.055 12.057 19.792 1.00 15.93 90 ALA A C 1
ATOM 643 O O . ALA A 1 93 ? 67.179 10.851 19.978 1.00 18.05 90 ALA A O 1
ATOM 645 N N . GLY A 1 94 ? 65.922 12.664 19.645 1.00 15.21 91 GLY A N 1
ATOM 646 C CA . GLY A 1 94 ? 64.647 11.977 19.511 1.00 16.56 91 GLY A CA 1
ATOM 647 C C . GLY A 1 94 ? 63.595 12.982 19.110 1.00 17.38 91 GLY A C 1
ATOM 648 O O . GLY A 1 94 ? 63.834 14.201 19.009 1.00 18.79 91 GLY A O 1
ATOM 649 N N . ILE A 1 95 ? 62.397 12.456 18.827 1.00 15.87 92 ILE A N 1
ATOM 650 C CA . ILE A 1 95 ? 61.225 13.275 18.540 1.00 18.14 92 ILE A CA 1
ATOM 651 C C . ILE A 1 95 ? 60.054 12.977 19.461 1.00 17.70 92 ILE A C 1
ATOM 652 O O . ILE A 1 95 ? 60.009 11.951 20.118 1.00 16.16 92 ILE A O 1
ATOM 657 N N . CYS A 1 96 ? 59.109 13.909 19.456 1.00 18.52 93 CYS A N 1
ATOM 658 C CA . CYS A 1 96 ? 57.904 13.801 20.273 1.00 19.65 93 CYS A CA 1
ATOM 659 C C . CYS A 1 96 ? 56.742 13.866 19.290 1.00 18.60 93 CYS A C 1
ATOM 660 O O . CYS A 1 96 ? 56.857 14.430 18.221 1.00 20.39 93 CYS A O 1
ATOM 663 N N . GLN A 1 97 ? 55.639 13.256 19.668 1.00 17.73 94 GLN A N 1
ATOM 664 C CA . GLN A 1 97 ? 54.375 13.281 18.945 1.00 16.87 94 GLN A CA 1
ATOM 665 C C . GLN A 1 97 ? 53.305 13.358 20.016 1.00 16.32 94 GLN A C 1
ATOM 666 O O . GLN A 1 97 ? 53.477 12.853 21.123 1.00 16.00 94 GLN A O 1
ATOM 672 N N . VAL A 1 98 ? 52.183 14.010 19.680 1.00 15.73 95 VAL A N 1
ATOM 673 C CA . VAL A 1 98 ? 51.025 14.140 20.546 1.00 16.65 95 VAL A CA 1
ATOM 674 C C . VAL A 1 98 ? 49.868 13.604 19.736 1.00 17.42 95 VAL A C 1
ATOM 675 O O . VAL A 1 98 ? 49.499 14.164 18.651 1.00 19.14 95 VAL A O 1
ATOM 679 N N . LYS A 1 99 ? 49.267 12.511 20.189 1.00 17.20 96 LYS A N 1
ATOM 680 C CA . LYS A 1 99 ? 48.154 11.902 19.465 1.00 16.37 96 LYS A CA 1
ATOM 681 C C . LYS A 1 99 ? 47.403 10.918 20.363 1.00 16.94 96 LYS A C 1
ATOM 682 O O . LYS A 1 99 ? 48.061 10.143 21.035 1.00 16.47 96 LYS A O 1
ATOM 688 N N . PRO A 1 100 ? 46.057 10.960 20.353 1.00 16.61 97 PRO A N 1
ATOM 689 C CA . PRO A 1 100 ? 45.346 9.983 21.171 1.00 17.31 97 PRO A CA 1
ATOM 690 C C . PRO A 1 100 ? 45.583 8.569 20.697 1.00 18.04 97 PRO A C 1
ATOM 691 O O . PRO A 1 100 ? 45.762 8.362 19.495 1.00 17.34 97 PRO A O 1
ATOM 695 N N . ILE A 1 101 ? 45.519 7.608 21.631 1.00 17.72 98 ILE A N 1
ATOM 696 C CA . ILE A 1 101 ? 45.774 6.209 21.341 1.00 19.59 98 ILE A CA 1
ATOM 697 C C . ILE A 1 101 ? 44.952 5.758 20.137 1.00 17.34 98 ILE A C 1
ATOM 698 O O . ILE A 1 101 ? 45.458 5.046 19.265 1.00 17.92 98 ILE A O 1
ATOM 703 N N . LEU A 1 102 ? 43.696 6.167 20.095 1.00 18.19 99 LEU A N 1
ATOM 704 C CA . LEU A 1 102 ? 42.787 5.701 19.038 1.00 19.45 99 LEU A CA 1
ATOM 705 C C . LEU A 1 102 ? 43.130 6.227 17.673 1.00 20.23 99 LEU A C 1
ATOM 706 O O . LEU A 1 102 ? 42.667 5.633 16.619 1.00 20.14 99 LEU A O 1
ATOM 711 N N . ASP A 1 103 ? 43.863 7.342 17.627 1.00 19.21 100 ASP A N 1
ATOM 712 C CA . ASP A 1 103 ? 44.117 8.041 16.347 1.00 18.87 100 ASP A CA 1
ATOM 713 C C . ASP A 1 103 ? 45.516 7.843 15.765 1.00 18.14 100 ASP A C 1
ATOM 714 O O . ASP A 1 103 ? 45.868 8.400 14.657 1.00 19.83 100 ASP A O 1
ATOM 719 N N . ILE A 1 104 ? 46.358 7.063 16.439 1.00 17.15 101 ILE A N 1
ATOM 720 C CA . ILE A 1 104 ? 47.711 6.866 16.000 1.00 16.82 101 ILE A CA 1
ATOM 721 C C . ILE A 1 104 ? 47.689 6.040 14.693 1.00 17.39 101 ILE A C 1
ATOM 722 O O . ILE A 1 104 ? 46.990 5.050 14.600 1.00 17.56 101 ILE A O 1
ATOM 727 N N . GLU A 1 105 ? 48.384 6.532 13.679 1.00 18.14 102 GLU A N 1
ATOM 728 C CA . GLU A 1 105 ? 48.417 5.880 12.366 1.00 18.52 102 GLU A CA 1
ATOM 729 C C . GLU A 1 105 ? 49.698 5.119 12.089 1.00 18.63 102 GLU A C 1
ATOM 730 O O . GLU A 1 105 ? 50.698 5.322 12.767 1.00 18.23 102 GLU A O 1
ATOM 736 N N . PRO A 1 106 ? 49.704 4.191 11.130 1.00 20.13 103 PRO A N 1
ATOM 737 C CA . PRO A 1 106 ? 50.886 3.332 10.848 1.00 19.90 103 PRO A CA 1
ATOM 738 C C . PRO A 1 106 ? 52.197 4.105 10.530 1.00 19.77 103 PRO A C 1
ATOM 739 O O . PRO A 1 106 ? 53.269 3.848 11.123 1.00 19.78 103 PRO A O 1
ATOM 743 N N . ALA A 1 107 ? 52.154 5.079 9.612 1.00 21.86 104 ALA A N 1
ATOM 744 C CA . ALA A 1 107 ? 53.402 5.794 9.257 1.00 20.53 104 ALA A CA 1
ATOM 745 C C . ALA A 1 107 ? 53.907 6.627 10.399 1.00 18.89 104 ALA A C 1
ATOM 746 O O . ALA A 1 107 ? 55.102 6.769 10.564 1.00 17.73 104 ALA A O 1
ATOM 748 N N . GLU A 1 108 ? 52.962 7.134 11.189 1.00 18.45 105 GLU A N 1
ATOM 749 C CA . GLU A 1 108 ? 53.260 7.947 12.399 1.00 19.24 105 GLU A CA 1
ATOM 750 C C . GLU A 1 108 ? 54.081 7.144 13.461 1.00 17.84 105 GLU A C 1
ATOM 751 O O . GLU A 1 108 ? 55.166 7.560 13.908 1.00 17.19 105 GLU A O 1
ATOM 757 N N . ILE A 1 109 ? 53.566 5.945 13.785 1.00 17.98 106 ILE A N 1
ATOM 758 C CA . ILE A 1 109 ? 54.194 5.143 14.836 1.00 17.56 106 ILE A CA 1
ATOM 759 C C . ILE A 1 109 ? 55.499 4.571 14.288 1.00 17.44 106 ILE A C 1
ATOM 760 O O . ILE A 1 109 ? 56.455 4.452 15.005 1.00 16.93 106 ILE A O 1
ATOM 765 N N . GLU A 1 110 ? 55.561 4.216 12.975 1.00 17.70 107 GLU A N 1
ATOM 766 C CA . GLU A 1 110 ? 56.800 3.715 12.436 1.00 19.78 107 GLU A CA 1
ATOM 767 C C . GLU A 1 110 ? 57.887 4.770 12.512 1.00 18.44 107 GLU A C 1
ATOM 768 O O . GLU A 1 110 ? 59.043 4.460 12.796 1.00 17.19 107 GLU A O 1
ATOM 774 N N . LYS A 1 111 ? 57.529 6.018 12.240 1.00 17.45 108 LYS A N 1
ATOM 775 C CA . LYS A 1 111 ? 58.495 7.138 12.259 1.00 16.44 108 LYS A CA 1
ATOM 776 C C . LYS A 1 111 ? 59.115 7.308 13.663 1.00 14.97 108 LYS A C 1
ATOM 777 O O . LYS A 1 111 ? 60.328 7.372 13.796 1.00 15.40 108 LYS A O 1
ATOM 783 N N . ILE A 1 112 ? 58.268 7.408 14.671 1.00 15.05 109 ILE A N 1
ATOM 784 C CA . ILE A 1 112 ? 58.810 7.625 16.008 1.00 15.10 109 ILE A CA 1
ATOM 785 C C . ILE A 1 112 ? 59.592 6.437 16.518 1.00 14.92 109 ILE A C 1
ATOM 786 O O . ILE A 1 112 ? 60.600 6.665 17.207 1.00 15.43 109 ILE A O 1
ATOM 791 N N . PHE A 1 113 ? 59.203 5.200 16.183 1.00 14.65 110 PHE A N 1
ATOM 792 C CA . PHE A 1 113 ? 60.039 4.082 16.580 1.00 14.45 110 PHE A CA 1
ATOM 793 C C . PHE A 1 113 ? 61.386 4.074 15.838 1.00 15.19 110 PHE A C 1
ATOM 794 O O . PHE A 1 113 ? 62.431 3.751 16.380 1.00 15.44 110 PHE A O 1
ATOM 802 N N . SER A 1 114 ? 61.372 4.469 14.547 1.00 15.56 111 SER A N 1
ATOM 803 C CA . SER A 1 114 ? 62.614 4.569 13.780 1.00 17.87 111 SER A CA 1
ATOM 804 C C . SER A 1 114 ? 63.636 5.497 14.375 1.00 16.96 111 SER A C 1
ATOM 805 O O . SER A 1 114 ? 64.819 5.166 14.548 1.00 19.02 111 SER A O 1
ATOM 808 N N . ILE A 1 115 ? 63.185 6.637 14.828 1.00 16.09 112 ILE A N 1
ATOM 809 C CA . ILE A 1 115 ? 64.051 7.616 15.365 1.00 16.57 112 ILE A CA 1
ATOM 810 C C . ILE A 1 115 ? 64.382 7.305 16.808 1.00 15.01 112 ILE A C 1
ATOM 811 O O . ILE A 1 115 ? 65.532 7.262 17.183 1.00 16.97 112 ILE A O 1
ATOM 816 N N . ASN A 1 116 ? 63.342 7.137 17.649 1.00 13.83 113 ASN A N 1
ATOM 817 C CA . ASN A 1 116 ? 63.568 7.048 19.085 1.00 13.93 113 ASN A CA 1
ATOM 818 C C . ASN A 1 116 ? 64.062 5.661 19.585 1.00 14.00 113 ASN A C 1
ATOM 819 O O . ASN A 1 116 ? 64.752 5.614 20.640 1.00 16.40 113 ASN A O 1
ATOM 824 N N . VAL A 1 117 ? 63.717 4.588 18.933 1.00 13.27 114 VAL A N 1
ATOM 825 C CA . VAL A 1 117 ? 64.117 3.290 19.415 1.00 13.64 114 VAL A CA 1
ATOM 826 C C . VAL A 1 117 ? 65.255 2.762 18.544 1.00 14.66 114 VAL A C 1
ATOM 827 O O . VAL A 1 117 ? 66.330 2.503 19.075 1.00 13.27 114 VAL A O 1
ATOM 831 N N . GLN A 1 118 ? 65.038 2.678 17.210 1.00 15.63 115 GLN A N 1
ATOM 832 C CA . GLN A 1 118 ? 66.117 2.208 16.309 1.00 15.50 115 GLN A CA 1
ATOM 833 C C . GLN A 1 118 ? 67.291 3.147 16.392 1.00 14.99 115 GLN A C 1
ATOM 834 O O . GLN A 1 118 ? 68.435 2.706 16.478 1.00 18.00 115 GLN A O 1
ATOM 840 N N . GLY A 1 119 ? 67.060 4.447 16.487 1.00 16.43 116 GLY A N 1
ATOM 841 C CA . GLY A 1 119 ? 68.146 5.379 16.506 1.00 16.46 116 GLY A CA 1
ATOM 842 C C . GLY A 1 119 ? 69.052 5.209 17.742 1.00 16.72 116 GLY A C 1
ATOM 843 O O . GLY A 1 119 ? 70.277 5.273 17.672 1.00 16.49 116 GLY A O 1
ATOM 844 N N . VAL A 1 120 ? 68.450 4.949 18.917 1.00 15.80 117 VAL A N 1
ATOM 845 C CA . VAL A 1 120 ? 69.171 4.660 20.118 1.00 14.51 117 VAL A CA 1
ATOM 846 C C . VAL A 1 120 ? 69.936 3.381 19.955 1.00 13.55 117 VAL A C 1
ATOM 847 O O . VAL A 1 120 ? 71.140 3.308 20.272 1.00 14.65 117 VAL A O 1
ATOM 851 N N . LEU A 1 121 ? 69.259 2.321 19.473 1.00 13.09 118 LEU A N 1
ATOM 852 C CA . LEU A 1 121 ? 69.929 1.025 19.281 1.00 12.26 118 LEU A CA 1
ATOM 853 C C . LEU A 1 121 ? 71.134 1.177 18.320 1.00 12.85 118 LEU A C 1
ATOM 854 O O . LEU A 1 121 ? 72.207 0.627 18.616 1.00 13.06 118 LEU A O 1
ATOM 859 N N . TRP A 1 122 ? 70.938 1.916 17.239 1.00 12.64 119 TRP A N 1
ATOM 860 C CA . TRP A 1 122 ? 72.072 2.025 16.267 1.00 13.56 119 TRP A CA 1
ATOM 861 C C . TRP A 1 122 ? 73.243 2.775 16.879 1.00 13.03 119 TRP A C 1
ATOM 862 O O . TRP A 1 122 ? 74.425 2.511 16.576 1.00 15.06 119 TRP A O 1
ATOM 873 N N . GLY A 1 123 ? 72.938 3.776 17.721 1.00 12.75 120 GLY A N 1
ATOM 874 C CA . GLY A 1 123 ? 74.001 4.448 18.439 1.00 13.02 120 GLY A CA 1
ATOM 875 C C . GLY A 1 123 ? 74.743 3.634 19.444 1.00 12.40 120 GLY A C 1
ATOM 876 O O . GLY A 1 123 ? 75.946 3.690 19.538 1.00 13.94 120 GLY A O 1
ATOM 877 N N . MET A 1 124 ? 74.002 2.881 20.242 1.00 12.84 121 MET A N 1
ATOM 878 C CA . MET A 1 124 ? 74.581 1.914 21.119 1.00 13.22 121 MET A CA 1
ATOM 879 C C . MET A 1 124 ? 75.510 0.960 20.326 1.00 14.56 121 MET A C 1
ATOM 880 O O . MET A 1 124 ? 76.597 0.675 20.743 1.00 14.90 121 MET A O 1
ATOM 885 N N . GLN A 1 125 ? 74.979 0.365 19.241 1.00 14.25 122 GLN A N 1
ATOM 886 C CA . GLN A 1 125 ? 75.812 -0.520 18.429 1.00 16.29 122 GLN A CA 1
ATOM 887 C C . GLN A 1 125 ? 77.074 0.167 17.882 1.00 14.51 122 GLN A C 1
ATOM 888 O O . GLN A 1 125 ? 78.160 -0.399 17.939 1.00 18.26 122 GLN A O 1
ATOM 894 N N . ALA A 1 126 ? 76.942 1.360 17.340 1.00 15.71 123 ALA A N 1
ATOM 895 C CA . ALA A 1 126 ? 78.083 2.120 16.719 1.00 15.66 123 ALA A CA 1
ATOM 896 C C . ALA A 1 126 ? 79.124 2.362 17.800 1.00 16.67 123 ALA A C 1
ATOM 897 O O . ALA A 1 126 ? 80.345 2.246 17.546 1.00 18.77 123 ALA A O 1
ATOM 899 N N . ALA A 1 127 ? 78.722 2.802 18.981 1.00 14.13 124 ALA A N 1
ATOM 900 C CA . ALA A 1 127 ? 79.711 3.135 19.990 1.00 14.90 124 ALA A CA 1
ATOM 901 C C . ALA A 1 127 ? 80.319 1.880 20.609 1.00 15.59 124 ALA A C 1
ATOM 902 O O . ALA A 1 127 ? 81.525 1.852 20.819 1.00 15.56 124 ALA A O 1
ATOM 904 N N . ALA A 1 128 ? 79.524 0.845 20.934 1.00 16.06 125 ALA A N 1
ATOM 905 C CA . ALA A 1 128 ? 80.055 -0.328 21.579 1.00 16.46 125 ALA A CA 1
ATOM 906 C C . ALA A 1 128 ? 81.006 -1.063 20.603 1.00 16.43 125 ALA A C 1
ATOM 907 O O . ALA A 1 128 ? 81.982 -1.600 21.061 1.00 19.59 125 ALA A O 1
ATOM 909 N N . THR A 1 129 ? 80.727 -0.990 19.325 1.00 18.08 126 THR A N 1
ATOM 910 C CA . THR A 1 129 ? 81.642 -1.610 18.308 1.00 20.75 126 THR A CA 1
ATOM 911 C C . THR A 1 129 ? 82.994 -0.942 18.431 1.00 19.68 126 THR A C 1
ATOM 912 O O . THR A 1 129 ? 84.023 -1.618 18.456 1.00 23.00 126 THR A O 1
ATOM 916 N N . LEU A 1 130 ? 83.043 0.381 18.578 1.00 19.10 127 LEU A N 1
ATOM 917 C CA . LEU A 1 130 ? 84.278 1.092 18.690 1.00 18.37 127 LEU A CA 1
ATOM 918 C C . LEU A 1 130 ? 84.974 0.787 20.006 1.00 19.23 127 LEU A C 1
ATOM 919 O O . LEU A 1 130 ? 86.186 0.618 20.073 1.00 21.23 127 LEU A O 1
ATOM 924 N N . PHE A 1 131 ? 84.213 0.769 21.117 1.00 17.27 128 PHE A N 1
ATOM 925 C CA . PHE A 1 131 ? 84.799 0.536 22.389 1.00 18.16 128 PHE A CA 1
ATOM 926 C C . PHE A 1 131 ? 85.441 -0.869 22.425 1.00 18.96 128 PHE A C 1
ATOM 927 O O . PHE A 1 131 ? 86.537 -1.008 22.941 1.00 23.20 128 PHE A O 1
ATOM 935 N N . LYS A 1 132 ? 84.756 -1.837 21.844 1.00 22.00 129 LYS A N 1
ATOM 936 C CA . LYS A 1 132 ? 85.192 -3.220 21.913 1.00 23.94 129 LYS A CA 1
ATOM 937 C C . LYS A 1 132 ? 86.368 -3.419 20.993 1.00 29.17 129 LYS A C 1
ATOM 938 O O . LYS A 1 132 ? 87.301 -4.067 21.392 1.00 28.53 129 LYS A O 1
ATOM 944 N N . GLU A 1 133 ? 86.363 -2.821 19.812 1.00 26.09 130 GLU A N 1
ATOM 945 C CA . GLU A 1 133 ? 87.428 -3.120 18.842 1.00 29.73 130 GLU A CA 1
ATOM 946 C C . GLU A 1 133 ? 88.752 -2.515 19.374 1.00 32.13 130 GLU A C 1
ATOM 947 O O . GLU A 1 133 ? 89.858 -3.070 19.164 1.00 33.33 130 GLU A O 1
ATOM 953 N N . LYS A 1 134 ? 88.650 -1.414 20.081 1.00 31.52 131 LYS A N 1
ATOM 954 C CA . LYS A 1 134 ? 89.777 -0.809 20.746 1.00 35.26 131 LYS A CA 1
ATOM 955 C C . LYS A 1 134 ? 90.037 -1.291 22.165 1.00 35.37 131 LYS A C 1
ATOM 956 O O . LYS A 1 134 ? 91.073 -0.988 22.715 1.00 43.51 131 LYS A O 1
ATOM 962 N N . GLY A 1 135 ? 89.100 -1.978 22.796 1.00 33.11 132 GLY A N 1
ATOM 963 C CA . GLY A 1 135 ? 89.255 -2.305 24.232 1.00 36.55 132 GLY A CA 1
ATOM 964 C C . GLY A 1 135 ? 88.941 -1.201 25.253 1.00 35.83 132 GLY A C 1
ATOM 965 O O . GLY A 1 135 ? 89.212 -1.305 26.426 1.00 38.42 132 GLY A O 1
ATOM 966 N N . THR A 1 136 ? 88.251 -0.165 24.874 1.00 31.63 133 THR A N 1
ATOM 967 C CA . THR A 1 136 ? 88.047 0.928 25.837 1.00 28.74 133 THR A CA 1
ATOM 968 C C . THR A 1 136 ? 86.859 0.594 26.759 1.00 25.92 133 THR A C 1
ATOM 969 O O . THR A 1 136 ? 85.919 -0.054 26.324 1.00 24.82 133 THR A O 1
ATOM 973 N N . LYS A 1 137 ? 86.932 1.050 28.018 1.00 24.22 134 LYS A N 1
ATOM 974 C CA . LYS A 1 137 ? 85.829 0.989 28.998 1.00 22.42 134 LYS A CA 1
ATOM 975 C C . LYS A 1 137 ? 84.787 2.082 28.837 1.00 22.58 134 LYS A C 1
ATOM 976 O O . LYS A 1 137 ? 84.775 3.063 29.533 1.00 24.33 134 LYS A O 1
ATOM 982 N N . GLY A 1 138 ? 83.943 1.920 27.900 1.00 17.78 135 GLY A N 1
ATOM 983 C CA . GLY A 1 138 ? 83.187 3.085 27.508 1.00 16.12 135 GLY A CA 1
ATOM 984 C C . GLY A 1 138 ? 81.892 3.240 28.288 1.00 15.40 135 GLY A C 1
ATOM 985 O O . GLY A 1 138 ? 81.431 2.364 29.059 1.00 16.40 135 GLY A O 1
ATOM 986 N N . LYS A 1 139 ? 81.246 4.358 28.033 1.00 12.90 136 LYS A N 1
ATOM 987 C CA . LYS A 1 139 ? 79.948 4.714 28.683 1.00 13.19 136 LYS A CA 1
ATOM 988 C C . LYS A 1 139 ? 78.931 5.061 27.620 1.00 14.03 136 LYS A C 1
ATOM 989 O O . LYS A 1 139 ? 79.246 5.892 26.750 1.00 13.61 136 LYS A O 1
ATOM 995 N N . ILE A 1 140 ? 77.817 4.370 27.622 1.00 12.09 137 ILE A N 1
ATOM 996 C CA . ILE A 1 140 ? 76.637 4.678 26.767 1.00 12.39 137 ILE A CA 1
ATOM 997 C C . ILE A 1 140 ? 75.556 5.254 27.638 1.00 11.71 137 ILE A C 1
ATOM 998 O O . ILE A 1 140 ? 75.249 4.711 28.702 1.00 11.50 137 ILE A O 1
ATOM 1003 N N . ILE A 1 141 ? 75.070 6.397 27.232 1.00 11.14 138 ILE A N 1
ATOM 1004 C CA . ILE A 1 141 ? 74.114 7.180 27.974 1.00 10.60 138 ILE A CA 1
ATOM 1005 C C . ILE A 1 141 ? 72.941 7.537 27.036 1.00 11.74 138 ILE A C 1
ATOM 1006 O O . ILE A 1 141 ? 73.102 8.234 26.036 1.00 12.14 138 ILE A O 1
ATOM 1011 N N . ASN A 1 142 ? 71.757 7.039 27.358 1.00 11.06 139 ASN A N 1
ATOM 1012 C CA . ASN A 1 142 ? 70.596 7.208 26.506 1.00 10.77 139 ASN A CA 1
ATOM 1013 C C . ASN A 1 142 ? 69.597 8.179 27.090 1.00 11.15 139 ASN A C 1
ATOM 1014 O O . ASN A 1 142 ? 69.360 8.196 28.303 1.00 12.57 139 ASN A O 1
ATOM 1019 N N . ALA A 1 143 ? 68.940 8.951 26.246 1.00 11.79 140 ALA A N 1
ATOM 1020 C CA . ALA A 1 143 ? 67.837 9.810 26.670 1.00 11.26 140 ALA A CA 1
ATOM 1021 C C . ALA A 1 143 ? 66.565 9.041 26.794 1.00 12.25 140 ALA A C 1
ATOM 1022 O O . ALA A 1 143 ? 65.990 8.490 25.860 1.00 13.49 140 ALA A O 1
ATOM 1024 N N . CYS A 1 144 ? 66.074 9.046 28.011 1.00 13.59 141 CYS A N 1
ATOM 1025 C CA . CYS A 1 144 ? 64.768 8.457 28.348 1.00 13.51 141 CYS A CA 1
ATOM 1026 C C . CYS A 1 144 ? 63.909 9.651 28.755 1.00 13.89 141 CYS A C 1
ATOM 1027 O O . CYS A 1 144 ? 64.053 10.756 28.186 1.00 14.97 141 CYS A O 1
ATOM 1030 N N . SER A 1 145 ? 62.968 9.473 29.659 1.00 12.42 142 SER A N 1
ATOM 1031 C CA . SER A 1 145 ? 61.958 10.485 30.007 1.00 13.23 142 SER A CA 1
ATOM 1032 C C . SER A 1 145 ? 61.155 10.029 31.169 1.00 11.91 142 SER A C 1
ATOM 1033 O O . SER A 1 145 ? 61.016 8.826 31.423 1.00 11.37 142 SER A O 1
ATOM 1036 N N . ILE A 1 146 ? 60.489 10.962 31.878 1.00 11.91 143 ILE A N 1
ATOM 1037 C CA . ILE A 1 146 ? 59.326 10.572 32.741 1.00 11.44 143 ILE A CA 1
ATOM 1038 C C . ILE A 1 146 ? 58.391 9.584 31.990 1.00 11.60 143 ILE A C 1
ATOM 1039 O O . ILE A 1 146 ? 57.854 8.647 32.569 1.00 10.95 143 ILE A O 1
ATOM 1044 N N . ALA A 1 147 ? 58.215 9.814 30.687 1.00 11.11 144 ALA A N 1
ATOM 1045 C CA . ALA A 1 147 ? 57.261 8.984 29.879 1.00 11.60 144 ALA A CA 1
ATOM 1046 C C . ALA A 1 147 ? 57.839 7.614 29.610 1.00 11.52 144 ALA A C 1
ATOM 1047 O O . ALA A 1 147 ? 57.143 6.781 28.990 1.00 12.11 144 ALA A O 1
ATOM 1049 N N . GLY A 1 148 ? 59.111 7.337 29.945 1.00 10.69 145 GLY A N 1
ATOM 1050 C CA . GLY A 1 148 ? 59.641 5.961 29.911 1.00 10.59 145 GLY A CA 1
ATOM 1051 C C . GLY A 1 148 ? 59.423 5.193 31.188 1.00 10.21 145 GLY A C 1
ATOM 1052 O O . GLY A 1 148 ? 59.798 3.993 31.262 1.00 11.99 145 GLY A O 1
ATOM 1053 N N . HIS A 1 149 ? 58.848 5.852 32.188 1.00 10.68 146 HIS A N 1
ATOM 1054 C CA . HIS A 1 149 ? 58.487 5.243 33.462 1.00 10.84 146 HIS A CA 1
ATOM 1055 C C . HIS A 1 149 ? 57.015 5.155 33.711 1.00 11.51 146 HIS A C 1
ATOM 1056 O O . HIS A 1 149 ? 56.562 4.302 34.505 1.00 13.85 146 HIS A O 1
ATOM 1063 N N . GLU A 1 150 ? 56.263 6.034 33.063 1.00 11.19 147 GLU A N 1
ATOM 1064 C CA . GLU A 1 150 ? 54.828 5.961 33.166 1.00 12.05 147 GLU A CA 1
ATOM 1065 C C . GLU A 1 150 ? 54.219 6.403 31.837 1.00 11.37 147 GLU A C 1
ATOM 1066 O O . GLU A 1 150 ? 54.738 7.349 31.228 1.00 11.76 147 GLU A O 1
ATOM 1072 N N . GLY A 1 151 ? 53.168 5.733 31.359 1.00 11.63 148 GLY A N 1
ATOM 1073 C CA . GLY A 1 151 ? 52.509 6.134 30.108 1.00 11.82 148 GLY A CA 1
ATOM 1074 C C . GLY A 1 151 ? 51.633 7.378 30.348 1.00 13.70 148 GLY A C 1
ATOM 1075 O O . GLY A 1 151 ? 50.914 7.425 31.332 1.00 15.62 148 GLY A O 1
ATOM 1076 N N . TYR A 1 152 ? 51.779 8.406 29.518 1.00 12.82 149 TYR A N 1
ATOM 1077 C CA . TYR A 1 152 ? 51.009 9.659 29.665 1.00 14.48 149 TYR A CA 1
ATOM 1078 C C . TYR A 1 152 ? 49.931 9.749 28.596 1.00 15.42 149 TYR A C 1
ATOM 1079 O O . TYR A 1 152 ? 50.107 9.255 27.463 1.00 15.61 149 TYR A O 1
ATOM 1088 N N . PRO A 1 153 ? 48.767 10.342 28.956 1.00 17.80 150 PRO A N 1
ATOM 1089 C CA . PRO A 1 153 ? 47.717 10.529 27.958 1.00 17.33 150 PRO A CA 1
ATOM 1090 C C . PRO A 1 153 ? 48.175 11.450 26.824 1.00 16.82 150 PRO A C 1
ATOM 1091 O O . PRO A 1 153 ? 48.955 12.397 27.008 1.00 17.59 150 PRO A O 1
ATOM 1095 N N . LEU A 1 154 ? 47.796 11.051 25.620 1.00 15.20 151 LEU A N 1
ATOM 1096 C CA . LEU A 1 154 ? 48.134 11.674 24.363 1.00 16.62 151 LEU A CA 1
ATOM 1097 C C . LEU A 1 154 ? 49.579 11.498 23.944 1.00 14.66 151 LEU A C 1
ATOM 1098 O O . LEU A 1 154 ? 50.012 11.989 22.908 1.00 14.47 151 LEU A O 1
ATOM 1103 N N . LEU A 1 155 ? 50.366 10.795 24.786 1.00 14.52 152 LEU A N 1
ATOM 1104 C CA . LEU A 1 155 ? 51.762 10.532 24.563 1.00 14.36 152 LEU A CA 1
ATOM 1105 C C . LEU A 1 155 ? 52.003 9.043 24.507 1.00 14.34 152 LEU A C 1
ATOM 1106 O O . LEU A 1 155 ? 53.087 8.578 24.862 1.00 14.37 152 LEU A O 1
ATOM 1111 N N . GLY A 1 156 ? 51.029 8.286 24.022 1.00 12.81 153 GLY A N 1
ATOM 1112 C CA . GLY A 1 156 ? 51.139 6.804 23.899 1.00 13.24 153 GLY A CA 1
ATOM 1113 C C . GLY A 1 156 ? 52.330 6.372 23.071 1.00 12.85 153 GLY A C 1
ATOM 1114 O O . GLY A 1 156 ? 53.163 5.494 23.526 1.00 11.70 153 GLY A O 1
ATOM 1115 N N . ALA A 1 157 ? 52.470 6.942 21.880 1.00 13.02 154 ALA A N 1
ATOM 1116 C CA . ALA A 1 157 ? 53.539 6.526 21.035 1.00 12.57 154 ALA A CA 1
ATOM 1117 C C . ALA A 1 157 ? 54.885 6.899 21.664 1.00 12.44 154 ALA A C 1
ATOM 1118 O O . ALA A 1 157 ? 55.836 6.092 21.719 1.00 11.20 154 ALA A O 1
ATOM 1120 N N . TYR A 1 158 ? 55.033 8.184 22.076 1.00 11.72 155 TYR A N 1
ATOM 1121 C CA . TYR A 1 158 ? 56.299 8.651 22.706 1.00 11.82 155 TYR A CA 1
ATOM 1122 C C . TYR A 1 158 ? 56.654 7.798 23.962 1.00 10.76 155 TYR A C 1
ATOM 1123 O O . TYR A 1 158 ? 57.795 7.317 24.097 1.00 12.17 155 TYR A O 1
ATOM 1132 N N . SER A 1 159 ? 55.650 7.570 24.794 1.00 11.05 156 SER A N 1
ATOM 1133 C CA . SER A 1 159 ? 55.872 6.785 26.024 1.00 11.58 156 SER A CA 1
ATOM 1134 C C . SER A 1 159 ? 56.333 5.383 25.654 1.00 11.37 156 SER A C 1
ATOM 1135 O O . SER A 1 159 ? 57.270 4.839 26.215 1.00 11.59 156 SER A O 1
ATOM 1138 N N . ALA A 1 160 ? 55.687 4.746 24.689 1.00 10.59 157 ALA A N 1
ATOM 1139 C CA . ALA A 1 160 ? 56.110 3.445 24.218 1.00 11.32 157 ALA A CA 1
ATOM 1140 C C . ALA A 1 160 ? 57.571 3.435 23.764 1.00 11.07 157 ALA A C 1
ATOM 1141 O O . ALA A 1 160 ? 58.313 2.496 24.086 1.00 11.69 157 ALA A O 1
ATOM 1143 N N . THR A 1 161 ? 58.020 4.475 23.028 1.00 10.70 158 THR A N 1
ATOM 1144 C CA . THR A 1 161 ? 59.378 4.510 22.611 1.00 11.03 158 THR A CA 1
ATOM 1145 C C . THR A 1 161 ? 60.326 4.668 23.815 1.00 11.07 158 THR A C 1
ATOM 1146 O O . THR A 1 161 ? 61.425 4.098 23.805 1.00 10.26 158 THR A O 1
ATOM 1150 N N . LYS A 1 162 ? 59.937 5.478 24.796 1.00 10.30 159 LYS A N 1
ATOM 1151 C CA . LYS A 1 162 ? 60.827 5.715 25.966 1.00 10.55 159 LYS A CA 1
ATOM 1152 C C . LYS A 1 162 ? 60.908 4.518 26.908 1.00 11.06 159 LYS A C 1
ATOM 1153 O O . LYS A 1 162 ? 61.967 4.207 27.435 1.00 11.06 159 LYS A O 1
ATOM 1159 N N . PHE A 1 163 ? 59.790 3.801 27.058 1.00 10.36 160 PHE A N 1
ATOM 1160 C CA . PHE A 1 163 ? 59.807 2.522 27.764 1.00 9.71 160 PHE A CA 1
ATOM 1161 C C . PHE A 1 163 ? 60.766 1.559 27.027 1.00 9.76 160 PHE A C 1
ATOM 1162 O O . PHE A 1 163 ? 61.543 0.842 27.661 1.00 10.79 160 PHE A O 1
ATOM 1170 N N . ALA A 1 164 ? 60.642 1.508 25.710 1.00 9.13 161 ALA A N 1
ATOM 1171 C CA . ALA A 1 164 ? 61.537 0.672 24.867 1.00 10.16 161 ALA A CA 1
ATOM 1172 C C . ALA A 1 164 ? 62.997 1.042 25.100 1.00 9.64 161 ALA A C 1
ATOM 1173 O O . ALA A 1 164 ? 63.855 0.162 25.181 1.00 10.29 161 ALA A O 1
ATOM 1175 N N . VAL A 1 165 ? 63.339 2.309 25.135 1.00 10.82 162 VAL A N 1
ATOM 1176 C CA . VAL A 1 165 ? 64.671 2.778 25.421 1.00 11.47 162 VAL A CA 1
ATOM 1177 C C . VAL A 1 165 ? 65.168 2.251 26.780 1.00 11.08 162 VAL A C 1
ATOM 1178 O O . VAL A 1 165 ? 66.301 1.803 26.914 1.00 11.77 162 VAL A O 1
ATOM 1182 N N . ARG A 1 166 ? 64.340 2.313 27.800 1.00 10.65 163 ARG A N 1
ATOM 1183 C CA . ARG A 1 166 ? 64.691 1.749 29.139 1.00 12.45 163 ARG A CA 1
ATOM 1184 C C . ARG A 1 166 ? 64.951 0.254 29.065 1.00 11.56 163 ARG A C 1
ATOM 1185 O O . ARG A 1 166 ? 65.954 -0.220 29.613 1.00 11.03 163 ARG A O 1
ATOM 1193 N N . ALA A 1 167 ? 64.146 -0.476 28.286 1.00 9.93 164 ALA A N 1
ATOM 1194 C CA . ALA A 1 167 ? 64.393 -1.921 28.101 1.00 9.73 164 ALA A CA 1
ATOM 1195 C C . ALA A 1 167 ? 65.754 -2.121 27.478 1.00 9.97 164 ALA A C 1
ATOM 1196 O O . ALA A 1 167 ? 66.503 -3.021 27.905 1.00 10.56 164 ALA A O 1
ATOM 1198 N N . LEU A 1 168 ? 66.044 -1.405 26.407 1.00 10.88 165 LEU A N 1
ATOM 1199 C CA . LEU A 1 168 ? 67.310 -1.616 25.676 1.00 11.87 165 LEU A CA 1
ATOM 1200 C C . LEU A 1 168 ? 68.511 -1.217 26.577 1.00 12.15 165 LEU A C 1
ATOM 1201 O O . LEU A 1 168 ? 69.561 -1.820 26.524 1.00 13.14 165 LEU A O 1
ATOM 1206 N N . THR A 1 169 ? 68.361 -0.202 27.426 1.00 12.02 166 THR A N 1
ATOM 1207 C CA . THR A 1 169 ? 69.348 0.185 28.425 1.00 11.60 166 THR A CA 1
ATOM 1208 C C . THR A 1 169 ? 69.670 -0.957 29.353 1.00 11.74 166 THR A C 1
ATOM 1209 O O . THR A 1 169 ? 70.839 -1.288 29.582 1.00 11.98 166 THR A O 1
ATOM 1213 N N . GLN A 1 170 ? 68.632 -1.641 29.834 1.00 11.21 167 GLN A N 1
ATOM 1214 C CA . GLN A 1 170 ? 68.829 -2.757 30.775 1.00 11.50 167 GLN A CA 1
ATOM 1215 C C . GLN A 1 170 ? 69.432 -3.984 30.093 1.00 11.57 167 GLN A C 1
ATOM 1216 O O . GLN A 1 170 ? 70.434 -4.516 30.613 1.00 11.39 167 GLN A O 1
ATOM 1222 N N . SER A 1 171 ? 68.928 -4.333 28.911 1.00 11.55 168 SER A N 1
ATOM 1223 C CA . SER A 1 171 ? 69.483 -5.541 28.187 1.00 12.32 168 SER A CA 1
ATOM 1224 C C . SER A 1 171 ? 70.932 -5.275 27.818 1.00 12.61 168 SER A C 1
ATOM 1225 O O . SER A 1 171 ? 71.822 -6.140 27.979 1.00 14.20 168 SER A O 1
ATOM 1228 N N . ALA A 1 172 ? 71.209 -4.100 27.306 1.00 11.19 169 ALA A N 1
ATOM 1229 C CA . ALA A 1 172 ? 72.569 -3.709 26.923 1.00 11.49 169 ALA A CA 1
ATOM 1230 C C . ALA A 1 172 ? 73.487 -3.632 28.098 1.00 11.96 169 ALA A C 1
ATOM 1231 O O . ALA A 1 172 ? 74.648 -4.111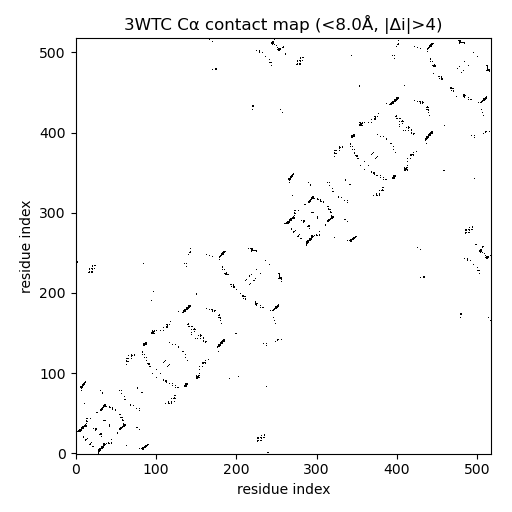 28.038 1.00 12.49 169 ALA A O 1
ATOM 1233 N N . ALA A 1 173 ? 73.026 -3.133 29.232 1.00 11.24 170 ALA A N 1
ATOM 1234 C CA . ALA A 1 173 ? 73.864 -3.078 30.394 1.00 12.01 170 ALA A CA 1
ATOM 1235 C C . ALA A 1 173 ? 74.290 -4.514 30.771 1.00 11.90 170 ALA A C 1
ATOM 1236 O O . ALA A 1 173 ? 75.452 -4.758 31.082 1.00 13.41 170 ALA A O 1
ATOM 1238 N N . LYS A 1 174 ? 73.359 -5.443 30.731 1.00 12.99 171 LYS A N 1
ATOM 1239 C CA . LYS A 1 174 ? 73.643 -6.830 31.117 1.00 13.69 171 LYS A CA 1
ATOM 1240 C C . LYS A 1 174 ? 74.595 -7.487 30.145 1.00 14.22 171 LYS A C 1
ATOM 1241 O O . LYS A 1 174 ? 75.490 -8.267 30.592 1.00 16.62 171 LYS A O 1
ATOM 1247 N N . GLU A 1 175 ? 74.483 -7.170 28.857 1.00 14.49 172 GLU A N 1
ATOM 1248 C CA . GLU A 1 175 ? 75.284 -7.859 27.836 1.00 15.87 172 GLU A CA 1
ATOM 1249 C C . GLU A 1 175 ? 76.656 -7.262 27.695 1.00 16.28 172 GLU A C 1
ATOM 1250 O O . GLU A 1 175 ? 77.612 -8.003 27.282 1.00 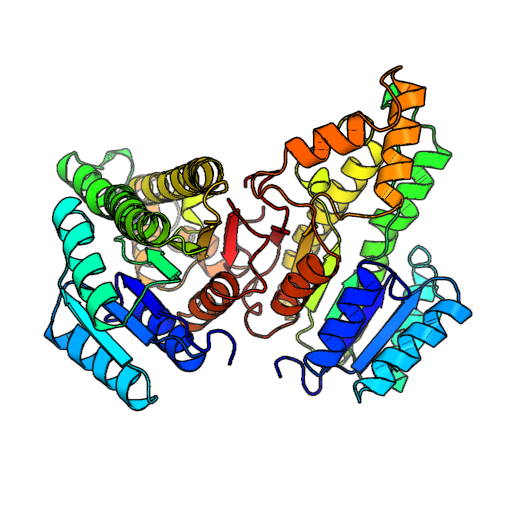17.66 172 GLU A O 1
ATOM 1256 N N . LEU A 1 176 ? 76.845 -5.961 27.957 1.00 14.31 173 LEU A N 1
ATOM 1257 C CA . LEU A 1 176 ? 78.076 -5.255 27.694 1.00 12.96 173 LEU A CA 1
ATOM 1258 C C . LEU A 1 176 ? 78.944 -5.109 28.916 1.00 13.42 173 LEU A C 1
ATOM 1259 O O . LEU A 1 176 ? 80.095 -4.661 28.756 1.00 13.22 173 LEU A O 1
ATOM 1264 N N . ALA A 1 177 ? 78.424 -5.429 30.115 1.00 13.93 174 ALA A N 1
ATOM 1265 C CA . ALA A 1 177 ? 79.201 -5.261 31.345 1.00 14.72 174 ALA A CA 1
ATOM 1266 C C . ALA A 1 177 ? 80.524 -6.027 31.252 1.00 15.72 174 ALA A C 1
ATOM 1267 O O . ALA A 1 177 ? 81.542 -5.490 31.715 1.00 17.37 174 ALA A O 1
ATOM 1269 N N . SER A 1 178 ? 80.504 -7.211 30.642 1.00 17.62 175 SER A N 1
ATOM 1270 C CA . SER A 1 178 ? 81.740 -8.023 30.634 1.00 20.89 175 SER A CA 1
ATOM 1271 C C . SER A 1 178 ? 82.756 -7.479 29.671 1.00 19.75 175 SER A C 1
ATOM 1272 O O . SER A 1 178 ? 83.928 -7.962 29.724 1.00 20.85 175 SER A O 1
ATOM 1275 N N . SER A 1 179 ? 82.439 -6.513 28.828 1.00 18.42 176 SER A N 1
ATOM 1276 C CA . SER A 1 179 ? 83.350 -5.779 28.032 1.00 17.98 176 SER A CA 1
ATOM 1277 C C . SER A 1 179 ? 83.772 -4.466 28.660 1.00 16.44 176 SER A C 1
ATOM 1278 O O . SER A 1 179 ? 84.375 -3.632 28.010 1.00 18.72 176 SER A O 1
ATOM 1281 N N . GLY A 1 180 ? 83.386 -4.218 29.893 1.00 15.85 177 GLY A N 1
ATOM 1282 C CA . GLY A 1 180 ? 83.709 -2.987 30.550 1.00 15.27 177 GLY A CA 1
ATOM 1283 C C . GLY A 1 180 ? 82.944 -1.733 30.165 1.00 14.32 177 GLY A C 1
ATOM 1284 O O . GLY A 1 180 ? 83.432 -0.629 30.323 1.00 15.61 177 GLY A O 1
ATOM 1285 N N . ILE A 1 181 ? 81.750 -1.950 29.653 1.00 12.66 178 ILE A N 1
ATOM 1286 C CA . ILE A 1 181 ? 80.932 -0.851 29.138 1.00 12.90 178 ILE A CA 1
ATOM 1287 C C . ILE A 1 181 ? 79.712 -0.766 30.035 1.00 13.41 178 ILE A C 1
ATOM 1288 O O . ILE A 1 181 ? 79.017 -1.777 30.235 1.00 14.32 178 ILE A O 1
ATOM 1293 N N . THR A 1 182 ? 79.402 0.453 30.464 1.00 13.26 179 THR A N 1
ATOM 1294 C CA . THR A 1 182 ? 78.188 0.734 31.218 1.00 12.01 179 THR A CA 1
ATOM 1295 C C . THR A 1 182 ? 77.146 1.375 30.311 1.00 12.59 179 THR A C 1
ATOM 1296 O O . THR A 1 182 ? 77.479 2.048 29.338 1.00 11.94 179 THR A O 1
ATOM 1300 N N . VAL A 1 183 ? 75.898 1.150 30.675 1.00 12.17 180 VAL A N 1
ATOM 1301 C CA . VAL A 1 183 ? 74.761 1.696 29.903 1.00 11.42 180 VAL A CA 1
ATOM 1302 C C . VAL A 1 183 ? 73.756 2.187 30.911 1.00 11.05 180 VAL A C 1
ATOM 1303 O O . VAL A 1 183 ? 73.224 1.390 31.688 1.00 12.91 180 VAL A O 1
ATOM 1307 N N . ASN A 1 184 ? 73.432 3.470 30.851 1.00 10.50 181 ASN A N 1
ATOM 1308 C CA . ASN A 1 184 ? 72.445 4.090 31.723 1.00 10.40 181 ASN A CA 1
ATOM 1309 C C . ASN A 1 184 ? 71.598 5.058 30.853 1.00 10.95 181 ASN A C 1
ATOM 1310 O O . ASN A 1 184 ? 72.002 5.480 29.802 1.00 11.17 181 ASN A O 1
ATOM 1315 N N . SER A 1 185 ? 70.469 5.469 31.409 1.00 10.46 182 SER A N 1
ATOM 1316 C CA . SER A 1 185 ? 69.629 6.524 30.790 1.00 11.19 182 SER A CA 1
ATOM 1317 C C . SER A 1 185 ? 69.357 7.643 31.771 1.00 10.18 182 SER A C 1
ATOM 1318 O O . SER A 1 185 ? 69.388 7.462 33.014 1.00 11.41 182 SER A O 1
ATOM 1321 N N . TYR A 1 186 ? 69.149 8.832 31.187 1.00 10.64 183 TYR A N 1
ATOM 1322 C CA . TYR A 1 186 ? 68.690 9.991 31.972 1.00 10.74 183 TYR A CA 1
ATOM 1323 C C . TYR A 1 186 ? 67.227 10.269 31.585 1.00 10.02 183 TYR A C 1
ATOM 1324 O O . TYR A 1 186 ? 66.813 10.153 30.389 1.00 10.89 183 TYR A O 1
ATOM 1333 N N . CYS A 1 187 ? 66.415 10.611 32.565 1.00 11.23 184 CYS A N 1
ATOM 1334 C CA . CYS A 1 187 ? 64.953 10.745 32.341 1.00 10.59 184 CYS A CA 1
ATOM 1335 C C . CYS A 1 187 ? 64.479 12.137 32.803 1.00 11.35 184 CYS A C 1
ATOM 1336 O O . CYS A 1 187 ? 64.131 12.314 33.985 1.00 11.41 184 CYS A O 1
ATOM 1339 N N . PRO A 1 188 ? 64.511 13.107 31.871 1.00 11.33 185 PRO A N 1
ATOM 1340 C CA . PRO A 1 188 ? 63.978 14.423 32.228 1.00 13.21 185 PRO A CA 1
ATOM 1341 C C . PRO A 1 188 ? 62.488 14.425 32.369 1.00 13.92 185 PRO A C 1
ATOM 1342 O O . PRO A 1 188 ? 61.751 13.544 31.854 1.00 13.16 185 PRO A O 1
ATOM 1346 N N . GLY A 1 189 ? 62.013 15.486 33.072 1.00 15.39 186 GLY A N 1
ATOM 1347 C CA . GLY A 1 189 ? 60.604 15.794 33.226 1.00 14.43 186 GLY A CA 1
ATOM 1348 C C . GLY A 1 189 ? 60.186 16.779 32.165 1.00 16.24 186 GLY A C 1
ATOM 1349 O O . GLY A 1 189 ? 60.318 16.558 30.950 1.00 20.39 186 GLY A O 1
ATOM 1350 N N . ILE A 1 190 ? 59.564 17.858 32.633 1.00 15.25 187 ILE A N 1
ATOM 1351 C CA . ILE A 1 190 ? 58.904 18.798 31.743 1.00 16.83 187 ILE A CA 1
ATOM 1352 C C . ILE A 1 190 ? 59.830 20.010 31.541 1.00 17.40 187 ILE A C 1
ATOM 1353 O O . ILE A 1 190 ? 60.187 20.705 32.503 1.00 16.74 187 ILE A O 1
ATOM 1358 N N . VAL A 1 191 ? 60.308 20.174 30.304 1.00 20.77 188 VAL A N 1
ATOM 1359 C CA . VAL A 1 191 ? 61.196 21.281 29.913 1.00 24.94 188 VAL A CA 1
ATOM 1360 C C . VAL A 1 191 ? 60.313 22.340 29.204 1.00 30.70 188 VAL A C 1
ATOM 1361 O O . VAL A 1 191 ? 59.916 23.352 29.826 1.00 35.30 188 VAL A O 1
ATOM 1365 N N . GLY A 1 192 ? 59.898 22.058 27.973 1.00 35.19 189 GLY A N 1
ATOM 1366 C CA . GLY A 1 192 ? 58.878 22.891 27.244 1.00 36.35 189 GLY A CA 1
ATOM 1367 C C . GLY A 1 192 ? 57.433 22.752 27.730 1.00 37.43 189 GLY A C 1
ATOM 1368 O O . GLY A 1 192 ? 56.950 21.618 27.978 1.00 40.12 189 GLY A O 1
ATOM 1369 N N . THR A 1 193 ? 56.710 23.867 27.825 1.00 38.51 190 THR A N 1
ATOM 1370 C CA . THR A 1 193 ? 55.352 23.886 28.358 1.00 40.30 190 THR A CA 1
ATOM 1371 C C . THR A 1 193 ? 54.222 23.933 27.249 1.00 41.71 190 THR A C 1
ATOM 1372 O O . THR A 1 193 ? 53.070 23.553 27.515 1.00 35.81 190 THR A O 1
ATOM 1376 N N . ASP A 1 194 ? 54.569 24.334 26.019 1.00 45.00 191 ASP A N 1
ATOM 1377 C CA . ASP A 1 194 ? 53.557 24.533 24.939 1.00 46.72 191 ASP A CA 1
ATOM 1378 C C . ASP A 1 194 ? 52.865 23.219 24.589 1.00 45.55 191 ASP A C 1
ATOM 1379 O O . ASP A 1 194 ? 51.671 23.196 24.282 1.00 49.75 191 ASP A O 1
ATOM 1384 N N . MET A 1 195 ? 53.655 22.151 24.549 1.00 41.46 192 MET A N 1
ATOM 1385 C CA . MET A 1 195 ? 53.139 20.813 24.230 1.00 41.25 192 MET A CA 1
ATOM 1386 C C . MET A 1 195 ? 52.038 20.429 25.211 1.00 37.00 192 MET A C 1
ATOM 1387 O O . MET A 1 195 ? 51.035 19.823 24.828 1.00 31.88 192 MET A O 1
ATOM 1392 N N . TRP A 1 196 ? 52.198 20.852 26.470 1.00 32.85 193 TRP A N 1
ATOM 1393 C CA . TRP A 1 196 ? 51.253 20.525 27.535 1.00 30.84 193 TRP A CA 1
ATOM 1394 C C . TRP A 1 196 ? 49.924 21.266 27.447 1.00 32.46 193 TRP A C 1
ATOM 1395 O O . TRP A 1 196 ? 48.853 20.745 27.793 1.00 33.77 193 TRP A O 1
ATOM 1406 N N . VAL A 1 197 ? 49.991 22.507 27.008 1.00 33.29 194 VAL A N 1
ATOM 1407 C CA . VAL A 1 197 ? 48.758 23.230 26.652 1.00 33.24 194 VAL A CA 1
ATOM 1408 C C . VAL A 1 197 ? 47.943 22.501 25.565 1.00 29.63 194 VAL A C 1
ATOM 1409 O O . VAL A 1 197 ? 46.759 22.328 25.735 1.00 32.28 194 VAL A O 1
ATOM 1413 N N . THR A 1 198 ? 48.606 22.159 24.469 1.00 34.13 195 THR A N 1
ATOM 1414 C CA . THR A 1 198 ? 48.091 21.257 23.398 1.00 35.42 195 THR A CA 1
ATOM 1415 C C . THR A 1 198 ? 47.523 19.964 23.976 1.00 35.50 195 THR A C 1
ATOM 1416 O O . THR A 1 198 ? 46.367 19.621 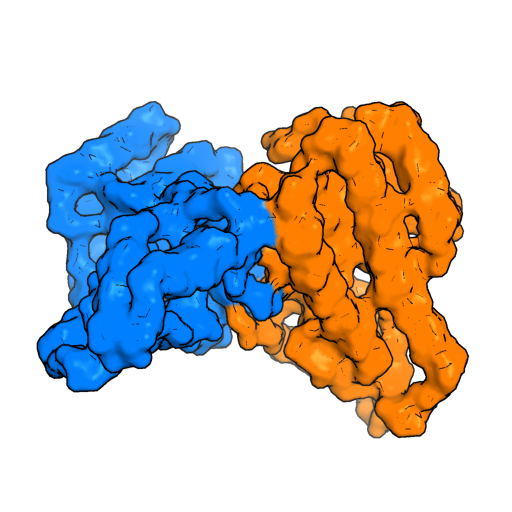23.720 1.00 37.95 195 THR A O 1
ATOM 1420 N N . ILE A 1 199 ? 48.337 19.255 24.755 1.00 30.72 196 ILE A N 1
ATOM 1421 C CA . ILE A 1 199 ? 47.866 18.009 25.289 1.00 28.78 196 ILE A CA 1
ATOM 1422 C C . ILE A 1 199 ? 46.641 18.297 26.133 1.00 28.82 196 ILE A C 1
ATOM 1423 O O . ILE A 1 199 ? 45.611 17.604 26.062 1.00 32.10 196 ILE A O 1
ATOM 1428 N N . ASP A 1 200 ? 46.699 19.329 26.983 1.00 31.10 197 ASP A N 1
ATOM 1429 C CA . ASP A 1 200 ? 45.566 19.649 27.871 1.00 30.43 197 ASP A CA 1
ATOM 1430 C C . ASP A 1 200 ? 44.227 19.908 27.122 1.00 34.43 197 ASP A C 1
ATOM 1431 O O . ASP A 1 200 ? 43.153 19.387 27.548 1.00 34.23 197 ASP A O 1
ATOM 1436 N N . LYS A 1 201 ? 44.328 20.677 26.022 1.00 33.22 198 LYS A N 1
ATOM 1437 C CA . LYS A 1 201 ? 43.174 20.982 25.199 1.00 37.46 198 LYS A CA 1
ATOM 1438 C C . LYS A 1 201 ? 42.648 19.657 24.627 1.00 37.63 198 LYS A C 1
ATOM 1439 O O . LYS A 1 201 ? 41.474 19.298 24.815 1.00 36.76 198 LYS A O 1
ATOM 1445 N N . ARG A 1 202 ? 43.550 18.932 23.952 1.00 39.08 199 ARG A N 1
ATOM 1446 C CA . ARG A 1 202 ? 43.137 17.727 23.265 1.00 41.90 199 ARG A CA 1
ATOM 1447 C C . ARG A 1 202 ? 42.593 16.686 24.241 1.00 41.21 199 ARG A C 1
ATOM 1448 O O . ARG A 1 202 ? 41.648 15.963 23.887 1.00 38.91 199 ARG A O 1
ATOM 1456 N N . MET A 1 203 ? 43.097 16.639 25.476 1.00 36.88 200 MET A N 1
ATOM 1457 C CA . MET A 1 203 ? 42.533 15.691 26.482 1.00 36.58 200 MET A CA 1
ATOM 1458 C C . MET A 1 203 ? 41.056 15.990 26.801 1.00 42.25 200 MET A C 1
ATOM 1459 O O . MET A 1 203 ? 40.237 15.072 26.945 1.00 42.82 200 MET A O 1
ATOM 1464 N N . ALA A 1 204 ? 40.733 17.282 26.939 1.00 41.63 201 ALA A N 1
ATOM 1465 C CA . ALA A 1 204 ? 39.362 17.735 27.183 1.00 40.89 201 ALA A CA 1
ATOM 1466 C C . ALA A 1 204 ? 38.438 17.302 26.035 1.00 38.11 201 ALA A C 1
ATOM 1467 O O . ALA A 1 204 ? 37.354 16.732 26.260 1.00 39.18 201 ALA A O 1
ATOM 1469 N N . GLU A 1 205 ? 38.874 17.578 24.806 1.00 42.78 202 GLU A N 1
ATOM 1470 C CA . GLU A 1 205 ? 38.131 17.182 23.601 1.00 45.29 202 GLU A CA 1
ATOM 1471 C C . GLU A 1 205 ? 37.926 15.642 23.605 1.00 47.42 202 GLU A C 1
ATOM 1472 O O . GLU A 1 205 ? 36.809 15.176 23.455 1.00 47.98 202 GLU A O 1
ATOM 1478 N N . ILE A 1 206 ? 38.966 14.839 23.831 1.00 44.55 203 ILE A N 1
ATOM 1479 C CA . ILE A 1 206 ? 38.798 13.358 23.664 1.00 44.67 203 ILE A CA 1
ATOM 1480 C C . ILE A 1 206 ? 38.265 12.540 24.850 1.00 47.48 203 ILE A C 1
ATOM 1481 O O . ILE A 1 206 ? 37.753 11.442 24.622 1.00 42.99 203 ILE A O 1
ATOM 1486 N N . THR A 1 207 ? 38.429 13.034 26.091 1.00 42.21 204 THR A N 1
ATOM 1487 C CA . THR A 1 207 ? 37.961 12.353 27.323 1.00 41.28 204 THR A CA 1
ATOM 1488 C C . THR A 1 207 ? 36.914 13.152 28.121 1.00 41.48 204 THR A C 1
ATOM 1489 O O . THR A 1 207 ? 36.432 12.650 29.123 1.00 37.15 204 THR A O 1
ATOM 1493 N N . GLY A 1 208 ? 36.610 14.395 27.722 1.00 44.42 205 GLY A N 1
ATOM 1494 C CA . GLY A 1 208 ? 35.702 15.267 28.502 1.00 52.60 205 GLY A CA 1
ATOM 1495 C C . GLY A 1 208 ? 36.287 15.815 29.812 1.00 54.31 205 GLY A C 1
ATOM 1496 O O . GLY A 1 208 ? 35.541 16.209 30.706 1.00 52.80 205 GLY A O 1
ATOM 1497 N N . THR A 1 209 ? 37.617 15.826 29.943 1.00 57.08 206 THR A N 1
ATOM 1498 C CA . THR A 1 209 ? 38.286 16.544 31.050 1.00 64.64 206 THR A CA 1
ATOM 1499 C C . THR A 1 209 ? 37.994 18.053 30.892 1.00 62.89 206 THR A C 1
ATOM 1500 O O . THR A 1 209 ? 37.715 18.513 29.778 1.00 58.25 206 THR A O 1
ATOM 1504 N N . GLU A 1 210 ? 38.056 18.805 31.992 1.00 61.48 207 GLU A N 1
ATOM 1505 C CA . GLU A 1 210 ? 37.990 20.280 31.939 1.00 60.49 207 GLU A CA 1
ATOM 1506 C C . GLU A 1 210 ? 39.262 20.896 31.332 1.00 53.46 207 GLU A C 1
ATOM 1507 O O . GLU A 1 210 ? 40.380 20.389 31.562 1.00 47.82 207 GLU A O 1
ATOM 1513 N N . ILE A 1 211 ? 39.106 21.965 30.549 1.00 48.89 208 ILE A N 1
ATOM 1514 C CA . ILE A 1 211 ? 40.276 22.755 30.056 1.00 52.80 208 ILE A CA 1
ATOM 1515 C C . ILE A 1 211 ? 41.052 23.274 31.285 1.00 53.48 208 ILE A C 1
ATOM 1516 O O . ILE A 1 211 ? 40.436 23.543 32.321 1.00 52.75 208 ILE A O 1
ATOM 1521 N N . GLY A 1 212 ? 42.392 23.344 31.187 1.00 51.49 209 GLY A N 1
ATOM 1522 C CA . GLY A 1 212 ? 43.266 23.738 32.315 1.00 43.54 209 GLY A CA 1
ATOM 1523 C C . GLY A 1 212 ? 43.660 22.562 33.236 1.00 42.63 209 GLY A C 1
ATOM 1524 O O . GLY A 1 212 ? 44.758 22.578 33.795 1.00 41.95 209 GLY A O 1
ATOM 1525 N N . ALA A 1 213 ? 42.815 21.516 33.357 1.00 41.91 210 ALA A N 1
ATOM 1526 C CA . ALA A 1 213 ? 42.986 20.444 34.398 1.00 38.81 210 ALA A CA 1
ATOM 1527 C C . ALA A 1 213 ? 44.132 19.430 34.198 1.00 41.21 210 ALA A C 1
ATOM 1528 O O . ALA A 1 213 ? 44.640 18.819 35.166 1.00 38.66 210 ALA A O 1
ATOM 1530 N N . THR A 1 214 ? 44.487 19.200 32.937 1.00 39.67 211 THR A N 1
ATOM 1531 C CA . THR A 1 214 ? 45.617 18.301 32.627 1.00 35.86 211 THR A CA 1
ATOM 1532 C C . THR A 1 214 ? 46.964 19.049 32.827 1.00 34.73 211 THR A C 1
ATOM 1533 O O . THR A 1 214 ? 47.967 18.478 33.344 1.00 31.93 211 THR A O 1
ATOM 1537 N N . TYR A 1 215 ? 46.984 20.307 32.438 1.00 32.39 212 TYR A N 1
ATOM 1538 C CA . TYR A 1 215 ? 48.170 21.124 32.583 1.00 32.13 212 TYR A CA 1
ATOM 1539 C C . TYR A 1 215 ? 48.507 21.311 34.070 1.00 38.06 212 TYR A C 1
ATOM 1540 O O . TYR A 1 215 ? 49.691 21.241 34.487 1.00 33.71 212 TYR A O 1
ATOM 1549 N N . LYS A 1 216 ? 47.463 21.560 34.871 1.00 37.15 213 LYS A N 1
ATOM 1550 C CA . LYS A 1 216 ? 47.610 21.643 36.339 1.00 40.95 213 LYS A CA 1
ATOM 1551 C C . LYS A 1 216 ? 48.156 20.336 36.936 1.00 42.43 213 LYS A C 1
ATOM 1552 O O . LYS A 1 216 ? 49.091 20.327 37.766 1.00 41.40 213 LYS A O 1
ATOM 1558 N N . LYS A 1 217 ? 47.555 19.228 36.534 1.00 41.28 214 LYS A N 1
ATOM 1559 C CA . LYS A 1 217 ? 47.988 17.919 37.017 1.00 36.52 214 LYS A CA 1
ATOM 1560 C C . LYS A 1 217 ? 49.468 17.613 36.769 1.00 34.83 214 LYS A C 1
ATOM 1561 O O . LYS A 1 217 ? 50.152 17.047 37.617 1.00 33.52 214 LYS A O 1
ATOM 1567 N N . TYR A 1 218 ? 49.924 17.922 35.559 1.00 33.17 215 TYR A N 1
ATOM 1568 C CA . TYR A 1 218 ? 51.270 17.528 35.161 1.00 34.77 215 TYR A CA 1
ATOM 1569 C C . TYR A 1 218 ? 52.226 18.719 35.346 1.00 32.40 215 TYR A C 1
ATOM 1570 O O . TYR A 1 218 ? 53.188 18.618 36.125 1.00 32.85 215 TYR A O 1
ATOM 1579 N N . VAL A 1 219 ? 51.940 19.879 34.765 1.00 30.08 216 VAL A N 1
ATOM 1580 C CA . VAL A 1 219 ? 52.891 20.976 34.853 1.00 29.43 216 VAL A CA 1
ATOM 1581 C C . VAL A 1 219 ? 52.937 21.589 36.279 1.00 28.35 216 VAL A C 1
ATOM 1582 O O . VAL A 1 219 ? 53.977 21.802 36.855 1.00 32.38 216 VAL A O 1
ATOM 1586 N N . GLU A 1 220 ? 51.796 21.845 36.904 1.00 33.19 217 GLU A N 1
ATOM 1587 C CA . GLU A 1 220 ? 51.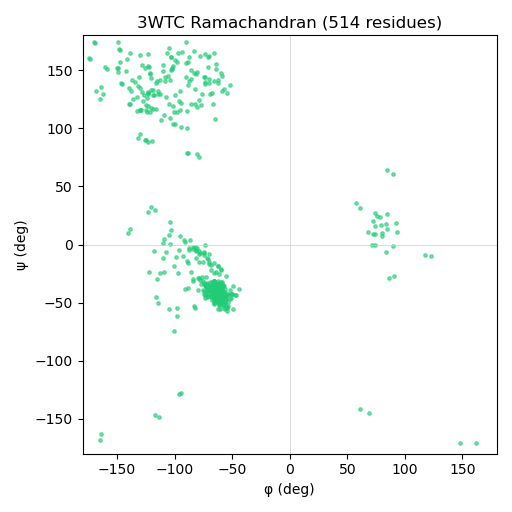803 22.398 38.257 1.00 31.78 217 GLU A CA 1
ATOM 1588 C C . GLU A 1 220 ? 51.891 21.271 39.297 1.00 31.38 217 GLU A C 1
ATOM 1589 O O . GLU A 1 220 ? 51.896 21.502 40.478 1.00 34.10 217 GLU A O 1
ATOM 1595 N N . GLY A 1 221 ? 52.020 20.029 38.847 1.00 26.45 218 GLY A N 1
ATOM 1596 C CA . GLY A 1 221 ? 52.234 18.879 39.726 1.00 24.40 218 GLY A CA 1
ATOM 1597 C C . GLY A 1 221 ? 53.719 18.599 40.043 1.00 21.77 218 GLY A C 1
ATOM 1598 O O . GLY A 1 221 ? 54.032 17.653 40.708 1.00 25.11 218 GLY A O 1
ATOM 1599 N N . ILE A 1 222 ? 54.615 19.339 39.425 1.00 18.38 219 ILE A N 1
ATOM 1600 C CA . ILE A 1 222 ? 56.061 19.191 39.663 1.00 15.19 219 ILE A CA 1
ATOM 1601 C C . ILE A 1 222 ? 56.357 19.640 41.116 1.00 16.47 219 ILE A C 1
ATOM 1602 O O . ILE A 1 222 ? 56.043 20.770 41.505 1.00 16.42 219 ILE A O 1
ATOM 1607 N N . ALA A 1 223 ? 56.921 18.753 41.948 1.00 14.88 220 ALA A N 1
ATOM 1608 C CA . ALA A 1 223 ? 57.071 19.112 43.349 1.00 14.59 220 ALA A CA 1
ATOM 1609 C C . ALA A 1 223 ? 57.862 20.427 43.540 1.00 15.14 220 ALA A C 1
ATOM 1610 O O . ALA A 1 223 ? 57.491 21.265 44.361 1.00 15.99 220 ALA A O 1
ATOM 1612 N N . LEU A 1 224 ? 58.966 20.565 42.796 1.00 15.13 221 LEU A N 1
ATOM 1613 C CA . LEU A 1 224 ? 59.829 21.722 42.925 1.00 15.55 221 LEU A CA 1
ATOM 1614 C C . LEU A 1 224 ? 59.189 22.991 42.435 1.00 17.63 221 LEU A C 1
ATOM 1615 O O . LEU A 1 224 ? 59.696 24.054 42.793 1.00 20.53 221 LEU A O 1
ATOM 1620 N N . GLY A 1 225 ? 58.113 22.878 41.640 1.00 17.28 222 GLY A N 1
ATOM 1621 C CA . GLY A 1 225 ? 57.307 24.091 41.336 1.00 18.76 222 GLY A CA 1
ATOM 1622 C C . GLY A 1 225 ? 57.847 24.914 40.224 1.00 19.95 222 GLY A C 1
ATOM 1623 O O . GLY A 1 225 ? 57.538 26.097 40.111 1.00 21.29 222 GLY A O 1
ATOM 1624 N N . ARG A 1 226 ? 58.711 24.365 39.403 1.00 17.40 223 ARG A N 1
ATOM 1625 C CA . ARG A 1 226 ? 59.274 25.081 38.225 1.00 17.20 223 ARG A CA 1
ATOM 1626 C C . ARG A 1 226 ? 59.568 24.004 37.156 1.00 18.26 223 ARG A C 1
ATOM 1627 O O . ARG A 1 226 ? 59.898 22.877 37.525 1.00 17.31 223 ARG A O 1
ATOM 1635 N N . VAL A 1 227 ? 59.514 24.418 35.885 1.00 18.40 224 VAL A N 1
ATOM 1636 C CA . VAL A 1 227 ? 59.955 23.568 34.745 1.00 18.20 224 VAL A CA 1
ATOM 1637 C C . VAL A 1 227 ? 61.488 23.422 34.767 1.00 17.15 224 VAL A C 1
ATOM 1638 O O . VAL A 1 227 ? 62.252 24.217 35.371 1.00 16.70 224 VAL A O 1
ATOM 1642 N N . GLU A 1 228 ? 61.916 22.420 34.053 1.00 16.03 225 GLU A N 1
ATOM 1643 C CA . GLU A 1 228 ? 63.330 22.010 33.973 1.00 15.63 225 GLU A CA 1
ATOM 1644 C C . GLU A 1 228 ? 64.041 22.830 32.882 1.00 15.97 225 GLU A C 1
ATOM 1645 O O . GLU A 1 228 ? 63.396 23.304 31.927 1.00 16.69 225 GLU A O 1
ATOM 1651 N N . THR A 1 229 ? 65.332 23.064 33.061 1.00 16.19 226 THR A N 1
ATOM 1652 C CA . THR A 1 229 ? 66.102 23.657 32.009 1.00 15.64 226 THR A CA 1
ATOM 1653 C C . THR A 1 229 ? 67.002 22.640 31.363 1.00 14.71 226 THR A C 1
ATOM 1654 O O . THR A 1 229 ? 67.276 21.538 31.893 1.00 14.36 226 THR A O 1
ATOM 1658 N N . ALA A 1 230 ? 67.518 22.993 30.199 1.00 16.21 227 ALA A N 1
ATOM 1659 C CA . ALA A 1 230 ? 68.556 22.184 29.551 1.00 16.44 227 ALA A CA 1
ATOM 1660 C C . ALA A 1 230 ? 69.784 22.010 30.433 1.00 15.73 227 ALA A C 1
ATOM 1661 O O . ALA A 1 230 ? 70.366 20.941 30.422 1.00 15.10 227 ALA A O 1
ATOM 1663 N N . ASP A 1 231 ? 70.168 23.004 31.228 1.00 15.57 228 ASP A N 1
ATOM 1664 C CA . ASP A 1 231 ? 71.324 22.892 32.119 1.00 17.98 228 ASP A CA 1
ATOM 1665 C C . ASP A 1 231 ? 71.074 21.833 33.203 1.00 16.15 228 ASP A C 1
ATOM 1666 O O . ASP A 1 231 ? 71.980 21.183 33.615 1.00 15.22 228 ASP A O 1
ATOM 1671 N N . ASP A 1 232 ? 69.852 21.742 33.713 1.00 14.59 229 ASP A N 1
ATOM 1672 C CA . ASP A 1 232 ? 69.486 20.692 34.711 1.00 14.52 229 ASP A CA 1
ATOM 1673 C C . ASP A 1 232 ? 69.815 19.291 34.135 1.00 13.09 229 ASP A C 1
ATOM 1674 O O . ASP A 1 232 ? 70.476 18.473 34.822 1.00 15.30 229 ASP A O 1
ATOM 1679 N N . VAL A 1 233 ? 69.394 19.108 32.906 1.00 12.55 230 VAL A N 1
ATOM 1680 C CA . VAL A 1 233 ? 69.591 17.812 32.209 1.00 11.92 230 VAL A CA 1
ATOM 1681 C C . VAL A 1 233 ? 71.106 17.597 32.011 1.00 13.60 230 VAL A C 1
ATOM 1682 O O . VAL A 1 233 ? 71.690 16.586 32.341 1.00 13.41 230 VAL A O 1
ATOM 1686 N N . ALA A 1 234 ? 71.771 18.626 31.501 1.00 13.26 231 ALA A N 1
ATOM 1687 C CA . ALA A 1 234 ? 73.200 18.466 31.204 1.00 13.54 231 ALA A CA 1
ATOM 1688 C C . ALA A 1 234 ? 74.065 18.172 32.434 1.00 13.33 231 ALA A C 1
ATOM 1689 O O . ALA A 1 234 ? 75.087 17.495 32.325 1.00 13.39 231 ALA A O 1
ATOM 1691 N N . GLY A 1 235 ? 73.707 18.741 33.583 1.00 13.63 232 GLY A N 1
ATOM 1692 C CA . GLY A 1 235 ? 74.357 18.440 34.804 1.00 13.29 232 GLY A CA 1
ATOM 1693 C C . GLY A 1 235 ? 74.340 16.991 35.229 1.00 13.57 232 GLY A C 1
ATOM 1694 O O . GLY A 1 235 ? 75.331 16.476 35.746 1.00 14.81 232 GLY A O 1
ATOM 1695 N N . PHE A 1 236 ? 73.207 16.358 35.015 1.00 12.56 233 PHE A N 1
ATOM 1696 C CA . PHE A 1 236 ? 73.114 14.945 35.388 1.00 11.33 233 PHE A CA 1
ATOM 1697 C C . PHE A 1 236 ? 73.890 14.142 34.316 1.00 10.90 233 PHE A C 1
ATOM 1698 O O . PHE A 1 236 ? 74.539 13.087 34.656 1.00 12.22 233 PHE A O 1
ATOM 1706 N N . VAL A 1 237 ? 73.792 14.516 33.087 1.00 11.60 234 VAL A N 1
ATOM 1707 C CA . VAL A 1 237 ? 74.567 13.795 31.992 1.00 12.11 234 VAL A CA 1
ATOM 1708 C C . VAL A 1 237 ? 76.049 13.900 32.256 1.00 12.30 234 VAL A C 1
ATOM 1709 O O . VAL A 1 237 ? 76.850 12.968 32.080 1.00 12.24 234 VAL A O 1
ATOM 1713 N N . ALA A 1 238 ? 76.491 15.045 32.786 1.00 13.17 235 ALA A N 1
ATOM 1714 C CA . ALA A 1 238 ? 77.880 15.170 33.172 1.00 13.51 235 ALA A CA 1
ATOM 1715 C C . ALA A 1 238 ? 78.287 14.240 34.246 1.00 13.04 235 ALA A C 1
ATOM 1716 O O . ALA A 1 238 ? 79.420 13.708 34.229 1.00 14.93 235 ALA A O 1
ATOM 1718 N N . TYR A 1 239 ? 77.413 14.036 35.279 1.00 12.65 236 TYR A N 1
ATOM 1719 C CA . TYR A 1 239 ? 77.664 13.004 36.288 1.00 12.76 236 TYR A CA 1
ATOM 1720 C C . TYR A 1 239 ? 77.798 11.594 35.592 1.00 11.83 236 TYR A C 1
ATOM 1721 O O . TYR A 1 239 ? 78.741 10.838 35.855 1.00 12.98 236 TYR A O 1
ATOM 1730 N N . LEU A 1 240 ? 76.872 11.252 34.741 1.00 12.13 237 LEU A N 1
ATOM 1731 C CA . LEU A 1 240 ? 76.841 9.925 34.147 1.00 12.08 237 LEU A CA 1
ATOM 1732 C C . LEU A 1 240 ? 78.089 9.737 33.235 1.00 12.52 237 LEU A C 1
ATOM 1733 O O . LEU A 1 240 ? 78.535 8.589 33.049 1.00 13.62 237 LEU A O 1
ATOM 1738 N N . SER A 1 241 ? 78.642 10.834 32.750 1.00 11.84 238 SER A N 1
ATOM 1739 C CA . SER A 1 241 ? 79.887 10.737 31.936 1.00 12.81 238 SER A CA 1
ATOM 1740 C C . SER A 1 241 ? 81.145 10.549 32.714 1.00 13.25 238 SER A C 1
ATOM 1741 O O . SER A 1 241 ? 82.244 10.251 32.151 1.00 14.65 238 SER A O 1
ATOM 1744 N N . SER A 1 242 ? 81.071 10.795 34.029 1.00 13.24 239 SER A N 1
ATOM 1745 C CA . SER A 1 242 ? 82.209 10.959 34.924 1.00 14.85 239 SER A CA 1
ATOM 1746 C C . SER A 1 242 ? 82.612 9.660 35.607 1.00 14.75 239 SER A C 1
ATOM 1747 O O . SER A 1 242 ? 81.843 8.720 35.614 1.00 13.73 239 SER A O 1
ATOM 1750 N N . SER A 1 243 ? 83.798 9.637 36.198 1.00 18.13 240 SER A N 1
ATOM 1751 C CA . SER A 1 243 ? 84.198 8.410 36.906 1.00 18.31 240 SER A CA 1
ATOM 1752 C C . SER A 1 243 ? 83.390 8.188 38.168 1.00 17.01 240 SER A C 1
ATOM 1753 O O . SER A 1 243 ? 83.379 7.023 38.640 1.00 16.11 240 SER A O 1
ATOM 1756 N N . ASP A 1 244 ? 82.673 9.162 38.695 1.00 16.68 241 ASP A N 1
ATOM 1757 C CA . ASP A 1 244 ? 81.772 8.955 39.830 1.00 15.22 241 ASP A CA 1
ATOM 1758 C C . ASP A 1 244 ? 80.556 8.142 39.471 1.00 15.10 241 ASP A C 1
ATOM 1759 O O . ASP A 1 244 ? 79.802 7.705 40.418 1.00 15.44 241 ASP A O 1
ATOM 1764 N N . ALA A 1 245 ? 80.333 7.853 38.186 1.00 12.82 242 ALA A N 1
ATOM 1765 C CA . ALA A 1 245 ? 79.262 6.888 37.736 1.00 13.02 242 ALA A CA 1
ATOM 1766 C C . ALA A 1 245 ? 79.832 5.541 37.328 1.00 13.12 242 ALA A C 1
ATOM 1767 O O . ALA A 1 245 ? 79.088 4.740 36.769 1.00 14.09 242 ALA A O 1
ATOM 1769 N N . ASP A 1 246 ? 81.114 5.250 37.630 1.00 14.23 243 ASP A N 1
ATOM 1770 C CA . ASP A 1 246 ? 81.677 4.009 37.103 1.00 14.54 243 ASP A CA 1
ATOM 1771 C C . ASP A 1 246 ? 80.922 2.795 37.534 1.00 12.96 243 ASP A C 1
ATOM 1772 O O . ASP A 1 246 ? 80.853 1.815 36.766 1.00 13.76 243 ASP A O 1
ATOM 1777 N N . TYR A 1 247 ? 80.481 2.740 38.779 1.00 12.00 244 TYR A N 1
ATOM 1778 C CA . TYR A 1 247 ? 79.801 1.578 39.296 1.00 11.34 244 TYR A CA 1
ATOM 1779 C C . TYR A 1 247 ? 78.290 1.490 39.005 1.00 12.87 244 TYR A C 1
ATOM 1780 O O . TYR A 1 247 ? 77.667 0.538 39.458 1.00 12.49 244 TYR A O 1
ATOM 1789 N N . MET A 1 248 ? 77.733 2.500 38.348 1.00 11.66 245 MET A N 1
ATOM 1790 C CA . MET A 1 248 ? 76.327 2.590 38.041 1.00 11.63 245 MET A CA 1
ATOM 1791 C C . MET A 1 248 ? 76.107 2.025 36.604 1.00 11.31 245 MET A C 1
ATOM 1792 O O . MET A 1 248 ? 76.748 2.452 35.621 1.00 11.93 245 MET A O 1
ATOM 1797 N N . THR A 1 249 ? 75.281 1.007 36.495 1.00 11.52 246 THR A N 1
ATOM 1798 C CA . THR A 1 249 ? 74.861 0.485 35.194 1.00 10.75 246 THR A CA 1
ATOM 1799 C C . THR A 1 249 ? 73.464 -0.104 35.210 1.00 11.00 246 THR A C 1
ATOM 1800 O O . THR A 1 249 ? 72.980 -0.563 36.244 1.00 11.98 246 THR A O 1
ATOM 1804 N N . GLY A 1 250 ? 72.811 0.019 34.059 1.00 10.20 247 GLY A N 1
ATOM 1805 C CA . GLY A 1 250 ? 71.468 -0.457 33.881 1.00 10.34 247 GLY A CA 1
ATOM 1806 C C . GLY A 1 250 ? 70.355 0.420 34.398 1.00 10.59 247 GLY A C 1
ATOM 1807 O O . GLY A 1 250 ? 69.204 -0.033 34.410 1.00 11.95 247 GLY A O 1
ATOM 1808 N N . GLN A 1 251 ? 70.663 1.645 34.793 1.00 10.48 248 GLN A N 1
ATO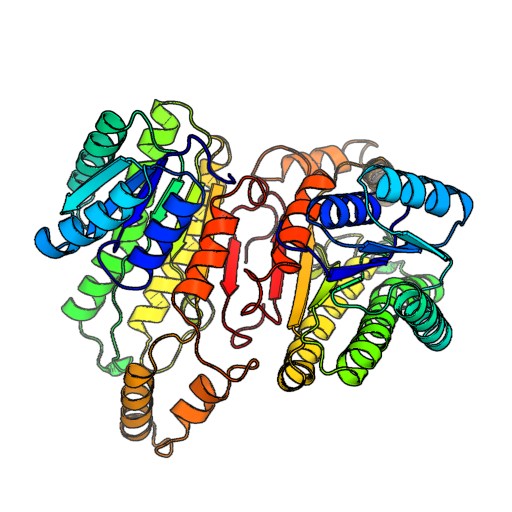M 1809 C CA . GLN A 1 251 ? 69.752 2.513 35.487 1.00 10.72 248 GLN A CA 1
ATOM 1810 C C . GLN A 1 251 ? 69.156 3.592 34.559 1.00 11.12 248 GLN A C 1
ATOM 1811 O O . GLN A 1 251 ? 69.791 4.046 33.657 1.00 12.00 248 GLN A O 1
ATOM 1817 N N . SER A 1 252 ? 67.935 4.015 34.909 1.00 10.86 249 SER A N 1
ATOM 1818 C CA . SER A 1 252 ? 67.207 5.054 34.132 1.00 11.29 249 SER A CA 1
ATOM 1819 C C . SER A 1 252 ? 66.690 6.058 35.143 1.00 12.57 249 SER A C 1
ATOM 1820 O O . SER A 1 252 ? 65.665 5.819 35.804 1.00 14.45 249 SER A O 1
ATOM 1823 N N . VAL A 1 253 ? 67.491 7.074 35.390 1.00 11.71 250 VAL A N 1
ATOM 1824 C CA . VAL A 1 253 ? 67.399 7.950 36.574 1.00 12.11 250 VAL A CA 1
ATOM 1825 C C . VAL A 1 253 ? 66.605 9.171 36.223 1.00 11.35 250 VAL A C 1
ATOM 1826 O O . VAL A 1 253 ? 66.878 9.839 35.211 1.00 12.36 250 VAL A O 1
ATOM 1830 N N . LEU A 1 254 ? 65.674 9.477 37.092 1.00 11.32 251 LEU A N 1
ATOM 1831 C CA . LEU A 1 254 ? 64.774 10.638 36.951 1.00 10.58 251 LEU A CA 1
ATOM 1832 C C . LEU A 1 254 ? 65.377 11.931 37.516 1.00 11.76 251 LEU A C 1
ATOM 1833 O O . LEU A 1 254 ? 65.660 11.979 38.684 1.00 13.50 251 LEU A O 1
ATOM 1838 N N . ILE A 1 255 ? 65.507 12.921 36.663 1.00 12.24 252 ILE A N 1
ATOM 1839 C CA . ILE A 1 255 ? 65.826 14.287 37.104 1.00 14.27 252 ILE A CA 1
ATOM 1840 C C . ILE A 1 255 ? 64.688 15.135 36.567 1.00 13.71 252 ILE A C 1
ATOM 1841 O O . ILE A 1 255 ? 64.694 15.608 35.412 1.00 13.91 252 ILE A O 1
ATOM 1846 N N . ASP A 1 256 ? 63.657 15.200 37.404 1.00 13.08 253 ASP A N 1
ATOM 1847 C CA . ASP A 1 256 ? 62.342 15.619 36.941 1.00 12.83 253 ASP A CA 1
ATOM 1848 C C . ASP A 1 256 ? 61.621 16.539 37.883 1.00 13.22 253 ASP A C 1
ATOM 1849 O O . ASP A 1 256 ? 60.454 16.834 37.661 1.00 13.45 253 ASP A O 1
ATOM 1854 N N . GLY A 1 257 ? 62.321 17.094 38.886 1.00 12.95 254 GLY A N 1
ATOM 1855 C CA . GLY A 1 257 ? 61.680 18.008 39.828 1.00 13.96 254 GLY A CA 1
ATOM 1856 C C . GLY A 1 257 ? 60.663 17.424 40.744 1.00 13.33 254 GLY A C 1
ATOM 1857 O O . GLY A 1 257 ? 59.957 18.125 41.471 1.00 14.82 254 GLY A O 1
ATOM 1858 N N . GLY A 1 258 ? 60.580 16.085 40.781 1.00 13.57 255 GLY A N 1
ATOM 1859 C CA . GLY A 1 258 ? 59.628 15.459 41.649 1.00 14.98 255 GLY A CA 1
ATOM 1860 C C . GLY A 1 258 ? 58.300 15.247 40.970 1.00 16.56 255 GLY A C 1
ATOM 1861 O O . GLY A 1 258 ? 57.319 15.874 41.358 1.00 15.36 255 GLY A O 1
ATOM 1862 N N . LEU A 1 259 ? 58.258 14.466 39.874 1.00 15.89 256 LEU A N 1
ATOM 1863 C CA . LEU A 1 259 ? 57.057 14.109 39.150 1.00 17.07 256 LEU A CA 1
ATOM 1864 C C . LEU A 1 259 ? 56.773 12.647 39.176 1.00 16.85 256 LEU A C 1
ATOM 1865 O O . LEU A 1 259 ? 55.611 12.229 39.394 1.00 18.61 256 LEU A O 1
ATOM 1870 N N . VAL A 1 260 ? 57.784 11.832 38.957 1.00 14.72 257 VAL A N 1
ATOM 1871 C CA . VAL A 1 260 ? 57.676 10.389 38.937 1.00 14.97 257 VAL A CA 1
ATOM 1872 C C . VAL A 1 260 ? 58.561 9.910 40.052 1.00 15.38 257 VAL A C 1
ATOM 1873 O O . VAL A 1 260 ? 59.689 10.350 40.127 1.00 15.39 257 VAL A O 1
ATOM 1877 N N . PHE A 1 261 ? 58.041 9.064 40.939 1.00 16.77 258 PHE A N 1
ATOM 1878 C CA . PHE A 1 261 ? 58.784 8.617 42.112 1.00 16.63 258 PHE A CA 1
ATOM 1879 C C . PHE A 1 261 ? 59.022 7.124 42.053 1.00 20.64 258 PHE A C 1
ATOM 1880 O O . PHE A 1 261 ? 58.068 6.361 42.090 1.00 22.58 258 PHE A O 1
ATOM 1888 N N . ARG A 1 262 ? 60.270 6.773 41.984 1.00 24.64 259 ARG A N 1
ATOM 1889 C CA . ARG A 1 262 ? 60.698 5.337 41.993 1.00 30.48 259 ARG A CA 1
ATOM 1890 C C . ARG A 1 262 ? 61.844 5.163 43.096 1.00 29.67 259 ARG A C 1
ATOM 1891 O O . ARG A 1 262 ? 62.787 6.061 43.148 1.00 28.83 259 ARG A O 1
ATOM 1899 N N . MET B 1 4 ? 85.209 22.513 42.574 1.00 38.47 1 MET B N 1
ATOM 1900 C CA . MET B 1 4 ? 84.982 22.600 44.072 1.00 38.58 1 MET B CA 1
ATOM 1901 C C . MET B 1 4 ? 83.493 22.867 44.398 1.00 36.00 1 MET B C 1
ATOM 1902 O O . MET B 1 4 ? 83.109 23.907 44.961 1.00 29.05 1 MET B O 1
ATOM 1907 N N . SER B 1 5 ? 82.688 21.851 44.052 1.00 36.15 2 SER B N 1
ATOM 1908 C CA . SER B 1 5 ? 81.264 21.953 44.140 1.00 40.18 2 SER B CA 1
ATOM 1909 C C . SER B 1 5 ? 80.819 22.543 45.504 1.00 40.22 2 SER B C 1
ATOM 1910 O O . SER B 1 5 ? 79.975 23.447 45.522 1.00 40.88 2 SER B O 1
ATOM 1913 N N . LEU B 1 6 ? 81.415 22.102 46.625 1.00 33.25 3 LEU B N 1
ATOM 1914 C CA . LEU B 1 6 ? 80.836 22.371 47.959 1.00 27.52 3 LEU B CA 1
ATOM 1915 C C . LEU B 1 6 ? 81.499 23.446 48.784 1.00 23.35 3 LEU B C 1
ATOM 1916 O O . LEU B 1 6 ? 81.368 23.597 50.010 1.00 26.89 3 LEU B O 1
ATOM 1921 N N . SER B 1 7 ? 82.246 24.294 48.096 1.00 28.87 4 SER B N 1
ATOM 1922 C CA . SER B 1 7 ? 82.775 25.407 48.787 1.00 26.12 4 SER B CA 1
ATOM 1923 C C . SER B 1 7 ? 81.726 26.289 49.462 1.00 27.95 4 SER B C 1
ATOM 1924 O O . SER B 1 7 ? 80.713 26.635 48.849 1.00 30.34 4 SER B O 1
ATOM 1927 N N . GLY B 1 8 ? 81.998 26.630 50.706 1.00 24.22 5 GLY B N 1
ATOM 1928 C CA . GLY B 1 8 ? 81.173 27.365 51.680 1.00 26.10 5 GLY B CA 1
ATOM 1929 C C . GLY B 1 8 ? 80.002 26.562 52.286 1.00 25.89 5 GLY B C 1
ATOM 1930 O O . GLY B 1 8 ? 79.126 27.154 52.884 1.00 30.25 5 GLY B O 1
ATOM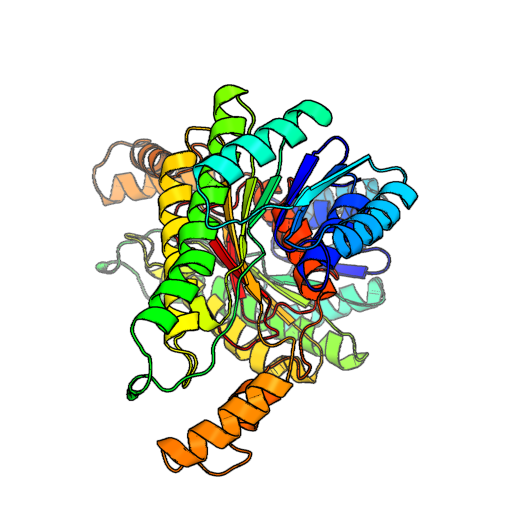 1931 N N . LYS B 1 9 ? 79.980 25.277 52.017 1.00 24.52 6 LYS B N 1
ATOM 1932 C CA . LYS B 1 9 ? 78.820 24.464 52.456 1.00 21.26 6 LYS B CA 1
ATOM 1933 C C . LYS B 1 9 ? 79.234 23.737 53.734 1.00 19.93 6 LYS B C 1
ATOM 1934 O O . LYS B 1 9 ? 80.388 23.452 53.951 1.00 20.14 6 LYS B O 1
ATOM 1940 N N . ILE B 1 10 ? 78.213 23.341 54.485 1.00 18.10 7 ILE B N 1
ATOM 1941 C CA . ILE B 1 10 ? 78.359 22.524 55.700 1.00 17.03 7 ILE B CA 1
ATOM 1942 C C . ILE B 1 10 ? 77.522 21.275 55.543 1.00 15.27 7 ILE B C 1
ATOM 1943 O O . ILE B 1 10 ? 76.341 21.385 55.238 1.00 16.68 7 ILE B O 1
ATOM 1948 N N . ALA B 1 11 ? 78.134 20.112 55.727 1.00 13.98 8 ALA B N 1
ATOM 1949 C CA . ALA B 1 11 ? 77.443 18.805 55.568 1.00 14.43 8 ALA B CA 1
ATOM 1950 C C . ALA B 1 11 ? 77.538 18.071 56.899 1.00 14.25 8 ALA B C 1
ATOM 1951 O O . ALA B 1 11 ? 78.596 18.081 57.533 1.00 16.46 8 ALA B O 1
ATOM 1953 N N . ALA B 1 12 ? 76.474 17.344 57.274 1.00 13.27 9 ALA B N 1
ATOM 1954 C CA . ALA B 1 12 ? 76.467 16.457 58.451 1.00 13.38 9 ALA B CA 1
ATOM 1955 C C . ALA B 1 12 ? 76.280 15.052 57.919 1.00 14.17 9 ALA B C 1
ATOM 1956 O O . ALA B 1 12 ? 75.524 14.890 56.996 1.00 14.34 9 ALA B O 1
ATOM 1958 N N . VAL B 1 13 ? 77.008 14.119 58.484 1.00 13.51 10 VAL B N 1
ATOM 1959 C CA . VAL B 1 13 ? 77.006 12.713 58.123 1.00 12.68 10 VAL B CA 1
ATOM 1960 C C . VAL B 1 13 ? 76.902 11.866 59.360 1.00 13.92 10 VAL B C 1
ATOM 1961 O O . VAL B 1 13 ? 77.735 11.945 60.225 1.00 14.53 10 VAL B O 1
ATOM 1965 N N . THR B 1 14 ? 75.927 10.978 59.366 1.00 13.62 11 THR B N 1
ATOM 1966 C CA . THR B 1 14 ? 75.825 9.992 60.400 1.00 14.63 11 THR B CA 1
ATOM 1967 C C . THR B 1 14 ? 76.608 8.702 60.032 1.00 14.74 11 THR B C 1
ATOM 1968 O O . THR B 1 14 ? 76.839 8.350 58.897 1.00 15.18 11 THR B O 1
ATOM 1972 N N . GLY B 1 15 ? 77.003 7.945 61.056 1.00 16.58 12 GLY B N 1
ATOM 1973 C CA . GLY B 1 15 ? 77.915 6.821 60.867 1.00 17.84 12 GLY B CA 1
ATOM 1974 C C . GLY B 1 15 ? 79.216 7.212 60.244 1.00 19.06 12 GLY B C 1
ATOM 1975 O O . GLY B 1 15 ? 79.828 6.430 59.498 1.00 18.01 12 GLY B O 1
ATOM 1976 N N . ALA B 1 16 ? 79.716 8.406 60.594 1.00 17.33 13 ALA B N 1
ATOM 1977 C CA . ALA B 1 16 ? 80.850 8.954 59.954 1.00 17.26 13 ALA B CA 1
ATOM 1978 C C . ALA B 1 16 ? 82.187 8.455 60.344 1.00 18.06 13 ALA B C 1
ATOM 1979 O O . ALA B 1 16 ? 83.201 8.873 59.740 1.00 19.63 13 ALA B O 1
ATOM 1981 N N . ALA B 1 17 ? 82.286 7.635 61.401 1.00 18.92 14 ALA B N 1
ATOM 1982 C CA . ALA B 1 17 ? 83.638 7.278 61.897 1.00 19.95 14 ALA B CA 1
ATOM 1983 C C . ALA B 1 17 ? 84.331 6.263 61.042 1.00 22.49 14 ALA B C 1
ATOM 1984 O O . ALA B 1 17 ? 85.528 6.290 61.003 1.00 25.94 14 ALA B O 1
ATOM 1986 N N . GLN B 1 18 ? 83.578 5.393 60.346 1.00 20.45 15 GLN B N 1
ATOM 1987 C CA . GLN B 1 18 ? 84.152 4.367 59.499 1.00 24.37 15 GLN B CA 1
ATOM 1988 C C . GLN B 1 18 ? 83.283 4.032 58.320 1.00 19.44 15 GLN B C 1
ATOM 1989 O O . GLN B 1 18 ? 82.157 4.529 58.149 1.00 19.17 15 GLN B O 1
ATOM 1995 N N . GLY B 1 19 ? 83.828 3.180 57.452 1.00 22.47 16 GLY B N 1
ATOM 1996 C CA . GLY B 1 19 ? 83.045 2.652 56.340 1.00 22.01 16 GLY B CA 1
ATOM 1997 C C . GLY B 1 19 ? 82.541 3.690 55.384 1.00 19.20 16 GLY B C 1
ATOM 1998 O O . GLY B 1 19 ? 83.282 4.651 54.988 1.00 19.51 16 GLY B O 1
ATOM 1999 N N . ILE B 1 20 ? 81.325 3.471 54.935 1.00 19.03 17 ILE B N 1
ATOM 2000 C CA . ILE B 1 20 ? 80.743 4.330 53.913 1.00 17.52 17 ILE B CA 1
ATOM 2001 C C . ILE B 1 20 ? 80.621 5.747 54.455 1.00 15.85 17 ILE B C 1
ATOM 2002 O O . ILE B 1 20 ? 80.869 6.734 53.738 1.00 16.28 17 ILE B O 1
ATOM 2007 N N . GLY B 1 21 ? 80.214 5.873 55.700 1.00 15.85 18 GLY B N 1
ATOM 2008 C CA . GLY B 1 21 ? 79.979 7.281 56.235 1.00 15.03 18 GLY B CA 1
ATOM 2009 C C . GLY B 1 21 ? 81.300 8.034 56.245 1.00 14.24 18 GLY B C 1
ATOM 2010 O O . GLY B 1 21 ? 81.347 9.225 55.994 1.00 16.46 18 GLY B O 1
ATOM 2011 N N . LYS B 1 22 ? 82.379 7.346 56.608 1.00 14.73 19 LYS B N 1
ATOM 2012 C CA . LYS B 1 22 ? 83.715 7.983 56.631 1.00 17.44 19 LYS B CA 1
ATOM 2013 C C . LYS B 1 22 ? 84.093 8.379 55.220 1.00 15.37 19 LYS B C 1
ATOM 2014 O O . LYS B 1 22 ? 84.590 9.503 54.966 1.00 15.51 19 LYS B O 1
ATOM 2020 N N . ALA B 1 23 ? 83.961 7.457 54.268 1.00 14.68 20 ALA B N 1
ATOM 2021 C CA . ALA B 1 23 ? 84.227 7.811 52.878 1.00 15.19 20 ALA B CA 1
ATOM 2022 C C . ALA B 1 23 ? 83.445 9.016 52.388 1.00 15.55 20 ALA B C 1
ATOM 2023 O O . ALA B 1 23 ? 83.973 9.888 51.653 1.00 15.47 20 ALA B O 1
ATOM 2025 N N . ILE B 1 24 ? 82.158 9.081 52.738 1.00 14.87 21 ILE B N 1
ATOM 2026 C CA . ILE B 1 24 ? 81.320 10.217 52.391 1.00 14.86 21 ILE B CA 1
ATOM 2027 C C . ILE B 1 24 ? 81.862 11.509 53.013 1.00 14.67 21 ILE B C 1
ATOM 2028 O O . ILE B 1 24 ? 81.975 12.502 52.325 1.00 15.13 21 ILE B O 1
ATOM 2033 N N . ALA B 1 25 ? 82.108 11.499 54.307 1.00 15.18 22 ALA B N 1
ATOM 2034 C CA . ALA B 1 25 ? 82.654 12.645 55.013 1.00 15.33 22 ALA B CA 1
ATOM 2035 C C . ALA B 1 25 ? 83.915 13.168 54.344 1.00 14.95 22 ALA B C 1
ATOM 2036 O O . ALA B 1 25 ? 84.025 14.374 54.086 1.00 15.49 22 ALA B O 1
ATOM 2038 N N . LEU B 1 26 ? 84.840 12.269 54.002 1.00 16.22 23 LEU B N 1
ATOM 2039 C CA . LEU B 1 26 ? 86.100 12.697 53.405 1.00 15.60 23 LEU B CA 1
ATOM 2040 C C . LEU B 1 26 ? 85.921 13.253 51.991 1.00 16.77 23 LEU B C 1
ATOM 2041 O O . LEU B 1 26 ? 86.594 14.150 51.583 1.00 17.28 23 LEU B O 1
ATOM 2046 N N . ARG B 1 27 ? 84.998 12.676 51.232 1.00 16.47 24 ARG B N 1
ATOM 2047 C CA . ARG B 1 27 ? 84.750 13.118 49.874 1.00 16.12 24 ARG B CA 1
ATOM 2048 C C . ARG B 1 27 ? 84.089 14.476 49.921 1.00 16.67 24 ARG B C 1
ATOM 2049 O O . ARG B 1 27 ? 84.428 15.342 49.113 1.00 17.79 24 ARG B O 1
ATOM 2057 N N . LEU B 1 28 ? 83.110 14.680 50.797 1.00 15.28 25 LEU B N 1
ATOM 2058 C CA . LEU B 1 28 ? 82.481 15.966 50.872 1.00 14.50 25 LEU B CA 1
ATOM 2059 C C . LEU B 1 28 ? 83.508 17.052 51.316 1.00 16.52 25 LEU B C 1
ATOM 2060 O O . LEU B 1 28 ? 83.471 18.168 50.829 1.00 18.21 25 LEU B O 1
ATOM 2065 N N . ALA B 1 29 ? 84.384 16.652 52.233 1.00 15.61 26 ALA B N 1
ATOM 2066 C CA . ALA B 1 29 ? 85.435 17.585 52.683 1.00 15.97 26 ALA B CA 1
ATOM 2067 C C . ALA B 1 29 ? 86.368 17.931 51.511 1.00 18.50 26 ALA B C 1
ATOM 2068 O O . ALA B 1 29 ? 86.712 19.124 51.283 1.00 20.77 26 ALA B O 1
ATOM 2070 N N . LYS B 1 30 ? 86.766 16.924 50.728 1.00 19.38 27 LYS B N 1
ATOM 2071 C CA . LYS B 1 30 ? 87.601 17.184 49.505 1.00 21.36 27 LYS B CA 1
ATOM 2072 C C . LYS B 1 30 ? 86.926 18.087 48.502 1.00 23.19 27 LYS B C 1
ATOM 2073 O O . LYS B 1 30 ? 87.602 18.876 47.834 1.00 21.93 27 LYS B O 1
ATOM 2079 N N . ASP B 1 31 ? 85.599 18.038 48.396 1.00 20.70 28 ASP B N 1
ATOM 2080 C CA . ASP B 1 31 ? 84.865 18.842 47.419 1.00 20.67 28 ASP B CA 1
ATOM 2081 C C . ASP B 1 31 ? 84.612 20.275 47.987 1.00 20.71 28 ASP B C 1
ATOM 2082 O O . ASP B 1 31 ? 84.015 21.106 47.323 1.00 20.41 28 ASP B O 1
ATOM 2087 N N . GLY B 1 32 ? 85.002 20.524 49.229 1.00 19.64 29 GLY B N 1
ATOM 2088 C CA . GLY B 1 32 ? 84.956 21.842 49.837 1.00 19.88 29 GLY B CA 1
ATOM 2089 C C . GLY B 1 32 ? 84.198 22.086 51.096 1.00 20.08 29 GLY B C 1
ATOM 2090 O O . GLY B 1 32 ? 84.317 23.161 51.713 1.00 21.77 29 GLY B O 1
ATOM 2091 N N . ALA B 1 33 ? 83.415 21.087 51.511 1.00 19.11 30 ALA B N 1
ATOM 2092 C CA . ALA B 1 33 ? 82.564 21.291 52.691 1.00 17.22 30 ALA B CA 1
ATOM 2093 C C . ALA B 1 33 ? 83.241 21.131 54.030 1.00 18.15 30 ALA B C 1
ATOM 2094 O O . ALA B 1 33 ? 84.190 20.339 54.171 1.00 19.58 30 ALA B O 1
ATOM 2096 N N . ASP B 1 34 ? 82.787 21.919 55.016 1.00 18.49 31 ASP B N 1
ATOM 2097 C CA . ASP B 1 34 ? 83.081 21.652 56.406 1.00 18.40 31 ASP B CA 1
ATOM 2098 C C . ASP B 1 34 ? 82.074 20.554 56.854 1.00 17.80 31 ASP B C 1
ATOM 2099 O O . ASP B 1 34 ? 80.996 20.464 56.293 1.00 18.06 31 ASP B O 1
ATOM 2104 N N . VAL B 1 35 ? 82.496 19.712 57.780 1.00 16.31 32 VAL B N 1
ATOM 2105 C CA . VAL B 1 35 ? 81.757 18.472 58.065 1.00 16.92 32 VAL B CA 1
ATOM 2106 C C . VAL B 1 35 ? 81.443 18.290 59.526 1.00 16.15 32 VAL B C 1
ATOM 2107 O O . VAL B 1 35 ? 82.306 18.472 60.409 1.00 17.88 32 VAL B O 1
ATOM 2111 N N . ILE B 1 36 ? 80.194 17.972 59.806 1.00 14.91 33 ILE B N 1
ATOM 2112 C CA . ILE B 1 36 ? 79.700 17.512 61.091 1.00 14.67 33 ILE B CA 1
ATOM 2113 C C . ILE B 1 36 ? 79.661 15.986 61.084 1.00 17.02 33 ILE B C 1
ATOM 2114 O O . ILE B 1 36 ? 78.943 15.373 60.276 1.00 15.98 33 ILE B O 1
ATOM 2119 N N . LEU B 1 37 ? 80.472 15.382 61.934 1.00 15.27 34 LEU B N 1
ATOM 2120 C CA . LEU B 1 37 ? 80.643 13.919 61.969 1.00 16.58 34 LEU B CA 1
ATOM 2121 C C . LEU B 1 37 ? 79.902 13.411 63.185 1.00 17.14 34 LEU B C 1
ATOM 2122 O O . LEU B 1 37 ? 80.183 13.821 64.321 1.00 17.43 34 LEU B O 1
ATOM 2127 N N . LEU B 1 38 ? 78.927 12.527 62.984 1.00 15.62 35 LEU B N 1
ATOM 2128 C CA . LEU B 1 38 ? 78.113 11.976 64.066 1.00 15.82 35 LEU B CA 1
ATOM 2129 C C . LEU B 1 38 ? 78.302 10.488 64.058 1.00 16.26 35 LEU B C 1
ATOM 2130 O O . LEU B 1 38 ? 78.212 9.870 62.978 1.00 17.40 35 LEU B O 1
ATOM 2135 N N . ASP B 1 39 ? 78.542 9.882 65.235 1.00 15.62 36 ASP B N 1
ATOM 2136 C CA . ASP B 1 39 ? 78.610 8.431 65.343 1.00 16.06 36 ASP B CA 1
ATOM 2137 C C . ASP B 1 39 ? 78.482 8.082 66.822 1.00 17.87 36 ASP B C 1
ATOM 2138 O O . ASP B 1 39 ? 78.157 8.920 67.616 1.00 18.65 36 ASP B O 1
ATOM 2143 N N . VAL B 1 40 ? 78.849 6.875 67.190 1.00 19.10 37 VAL B N 1
ATOM 2144 C CA . VAL B 1 40 ? 78.619 6.422 68.599 1.00 18.71 37 VAL B CA 1
ATOM 2145 C C . VAL B 1 40 ? 79.855 6.262 69.446 1.00 20.13 37 VAL B C 1
ATOM 2146 O O . VAL B 1 40 ? 79.707 6.062 70.656 1.00 21.89 37 VAL B O 1
ATOM 2150 N N . LYS B 1 41 ? 81.041 6.286 68.881 1.00 20.94 38 LYS B N 1
ATOM 2151 C CA . LYS B 1 41 ? 82.306 6.177 69.666 1.00 24.30 38 LYS B CA 1
ATOM 2152 C C . LYS B 1 41 ? 83.189 7.403 69.476 1.00 22.52 38 LYS B C 1
ATOM 2153 O O . LYS B 1 41 ? 83.642 7.733 68.335 1.00 25.14 38 LYS B O 1
ATOM 2159 N N . GLN B 1 42 ? 83.437 8.128 70.566 1.00 23.32 39 GLN B N 1
ATOM 2160 C CA . GLN B 1 42 ? 84.179 9.370 70.458 1.00 22.60 39 GLN B CA 1
ATOM 2161 C C . GLN B 1 42 ? 85.589 9.157 69.891 1.00 24.35 39 GLN B C 1
ATOM 2162 O O . GLN B 1 42 ? 86.107 9.970 69.128 1.00 23.59 39 GLN B O 1
ATOM 2168 N N . ASP B 1 43 ? 86.273 8.099 70.332 1.00 25.97 40 ASP B N 1
ATOM 2169 C CA . ASP B 1 43 ? 87.691 7.976 69.940 1.00 29.49 40 ASP B CA 1
ATOM 2170 C C . ASP B 1 43 ? 87.914 7.761 68.415 1.00 27.46 40 ASP B C 1
ATOM 2171 O O . ASP B 1 43 ? 88.768 8.413 67.792 1.00 28.31 40 ASP B O 1
ATOM 2176 N N . THR B 1 44 ? 87.070 6.935 67.793 1.00 27.26 41 THR B N 1
ATOM 2177 C CA . THR B 1 44 ? 87.146 6.721 66.339 1.00 28.20 41 THR B CA 1
ATOM 2178 C C . THR B 1 44 ? 86.621 7.964 65.574 1.00 26.86 41 THR B C 1
ATOM 2179 O O . THR B 1 44 ? 87.191 8.372 64.537 1.00 26.12 41 THR B O 1
ATOM 2183 N N . LEU B 1 45 ? 85.586 8.621 66.107 1.00 23.85 42 LEU B N 1
ATOM 2184 C CA . LEU B 1 45 ? 85.122 9.873 65.513 1.00 26.43 42 LEU B CA 1
ATOM 2185 C C . LEU B 1 45 ? 86.263 10.908 65.466 1.00 27.25 42 LEU B C 1
ATOM 2186 O O . LEU B 1 45 ? 86.401 11.670 64.499 1.00 26.57 42 LEU B O 1
ATOM 2191 N N . ALA B 1 46 ? 87.027 10.970 66.555 1.00 24.93 43 ALA B N 1
ATOM 2192 C CA . ALA B 1 46 ? 88.109 12.002 66.682 1.00 27.79 43 ALA B CA 1
ATOM 2193 C C . ALA B 1 46 ? 89.155 11.778 65.620 1.00 28.63 43 ALA B C 1
ATOM 2194 O O . ALA B 1 46 ? 89.692 12.733 65.052 1.00 28.05 43 ALA B O 1
ATOM 2196 N N . GLU B 1 47 ? 89.432 10.514 65.310 1.00 28.54 44 GLU B N 1
ATOM 2197 C CA . GLU B 1 47 ? 90.379 10.202 64.234 1.00 30.77 44 GLU B CA 1
ATOM 2198 C C . GLU B 1 47 ? 89.904 10.657 62.888 1.00 29.18 44 GLU B C 1
ATOM 2199 O O . GLU B 1 47 ? 90.690 11.229 62.110 1.00 28.88 44 GLU B O 1
ATOM 2205 N N . THR B 1 48 ? 88.639 10.392 62.568 1.00 24.90 45 THR B N 1
ATOM 2206 C CA . THR B 1 48 ? 88.110 10.843 61.293 1.00 24.80 45 THR B CA 1
ATOM 2207 C C . THR B 1 48 ? 88.086 12.339 61.199 1.00 23.23 45 THR B C 1
ATOM 2208 O O . THR B 1 48 ? 88.349 12.905 60.138 1.00 23.84 45 THR B O 1
ATOM 2212 N N . ALA B 1 49 ? 87.706 12.990 62.301 1.00 21.97 46 ALA B N 1
ATOM 2213 C CA . ALA B 1 49 ? 87.741 14.472 62.390 1.00 22.07 46 ALA B CA 1
ATOM 2214 C C . ALA B 1 49 ? 89.124 14.990 62.025 1.00 24.21 46 ALA B C 1
ATOM 2215 O O . ALA B 1 49 ? 89.225 15.969 61.298 1.00 22.81 46 ALA B O 1
ATOM 2217 N N . LYS B 1 50 ? 90.184 14.361 62.516 1.00 24.07 47 LYS B N 1
ATOM 2218 C CA . LYS B 1 50 ? 91.540 14.845 62.175 1.00 25.94 47 LYS B CA 1
ATOM 2219 C C . LYS B 1 50 ? 91.865 14.694 60.702 1.00 24.27 47 LYS B C 1
ATOM 2220 O O . LYS B 1 50 ? 92.530 15.533 60.148 1.00 26.37 47 LYS B O 1
ATOM 2226 N N . GLU B 1 51 ? 91.327 13.687 60.048 1.00 21.25 48 GLU B N 1
ATOM 2227 C CA . GLU B 1 51 ? 91.575 13.503 58.615 1.00 21.93 48 GLU B CA 1
ATOM 2228 C C . GLU B 1 51 ? 90.836 14.547 57.837 1.00 24.53 48 GLU B C 1
ATOM 2229 O O . GLU B 1 51 ? 91.330 15.039 56.800 1.00 22.74 48 GLU B O 1
ATOM 2235 N N . VAL B 1 52 ? 89.666 14.944 58.340 1.00 21.72 49 VAL B N 1
ATOM 2236 C CA . VAL B 1 52 ? 88.957 16.043 57.689 1.00 22.22 49 VAL B CA 1
ATOM 2237 C C . VAL B 1 52 ? 89.728 17.351 57.808 1.00 23.36 49 VAL B C 1
ATOM 2238 O O . VAL B 1 52 ? 89.861 18.105 56.840 1.00 24.88 49 VAL B O 1
ATOM 2242 N N . GLU B 1 53 ? 90.211 17.618 59.003 1.00 23.17 50 GLU B N 1
ATOM 2243 C CA . GLU B 1 53 ? 90.979 18.822 59.276 1.00 25.55 50 GLU B CA 1
ATOM 2244 C C . GLU B 1 53 ? 92.278 18.793 58.459 1.00 26.46 50 GLU B C 1
ATOM 2245 O O . GLU B 1 53 ? 92.696 19.887 57.978 1.00 27.38 50 GLU B O 1
ATOM 2251 N N . ALA B 1 54 ? 92.858 17.608 58.240 1.00 24.38 51 ALA B N 1
ATOM 2252 C CA . ALA B 1 54 ? 94.082 17.492 57.380 1.00 26.61 51 ALA B CA 1
ATOM 2253 C C . ALA B 1 54 ? 93.839 17.841 55.937 1.00 31.17 51 ALA B C 1
ATOM 2254 O O . ALA B 1 54 ? 94.755 18.337 55.281 1.00 31.12 51 ALA B O 1
ATOM 2256 N N . LEU B 1 55 ? 92.625 17.590 55.437 1.00 29.37 52 LEU B N 1
ATOM 2257 C CA . LEU B 1 55 ? 92.243 18.031 54.091 1.00 31.60 52 LEU B CA 1
ATOM 2258 C C . LEU B 1 55 ? 91.987 19.522 53.944 1.00 30.99 52 LEU B C 1
ATOM 2259 O O . LEU B 1 55 ? 91.608 19.953 52.817 1.00 34.09 52 LEU B O 1
ATOM 2264 N N . GLY B 1 56 ? 92.127 20.264 55.042 1.00 29.83 53 GLY B N 1
ATOM 2265 C CA . GLY B 1 56 ? 91.953 21.699 55.156 1.00 27.45 53 GLY B CA 1
ATOM 2266 C C . GLY B 1 56 ? 90.609 22.262 55.574 1.00 29.65 53 GLY B C 1
ATOM 2267 O O . GLY B 1 56 ? 90.333 23.469 55.421 1.00 29.25 53 GLY B O 1
ATOM 2268 N N . ARG B 1 57 ? 89.720 21.385 56.029 1.00 25.25 54 ARG B N 1
ATOM 2269 C CA . ARG B 1 57 ? 88.383 21.830 56.447 1.00 24.99 54 ARG B CA 1
ATOM 2270 C C . ARG B 1 57 ? 88.178 21.872 57.921 1.00 24.70 54 ARG B C 1
ATOM 2271 O O . ARG B 1 57 ? 88.995 21.359 58.660 1.00 27.37 54 ARG B O 1
ATOM 2279 N N . ARG B 1 58 ? 87.072 22.479 58.334 1.00 22.31 55 ARG B N 1
ATOM 2280 C CA . ARG B 1 58 ? 86.625 22.423 59.706 1.00 21.48 55 ARG B CA 1
ATOM 2281 C C . ARG B 1 58 ? 85.788 21.148 59.906 1.00 24.14 55 ARG B C 1
ATOM 2282 O O . ARG B 1 58 ? 85.060 20.732 59.003 1.00 20.91 55 ARG B O 1
ATOM 2290 N N . ALA B 1 59 ? 85.967 20.558 61.072 1.00 20.79 56 ALA B N 1
ATOM 2291 C CA . ALA B 1 59 ? 85.180 19.406 61.488 1.00 20.55 56 ALA B CA 1
ATOM 2292 C C . ALA B 1 59 ? 84.620 19.583 62.886 1.00 20.66 56 ALA B C 1
ATOM 2293 O O . ALA B 1 59 ? 85.304 20.131 63.791 1.00 24.13 56 ALA B O 1
ATOM 2295 N N . VAL B 1 60 ? 83.415 19.088 63.122 1.00 19.29 57 VAL B N 1
ATOM 2296 C CA . VAL B 1 60 ? 82.883 18.921 64.481 1.00 18.73 57 VAL B CA 1
ATOM 2297 C C . VAL B 1 60 ? 82.537 17.455 64.619 1.00 20.38 57 VAL B C 1
ATOM 2298 O O . VAL B 1 60 ? 81.919 16.904 63.713 1.00 20.96 57 VAL B O 1
ATOM 2302 N N . ALA B 1 61 ? 82.985 16.805 65.688 1.00 19.29 58 ALA B N 1
ATOM 2303 C CA . ALA B 1 61 ? 82.754 15.400 65.860 1.00 18.83 58 ALA B CA 1
ATOM 2304 C C . ALA B 1 61 ? 82.028 15.131 67.221 1.00 18.79 58 ALA B C 1
ATOM 2305 O O . ALA B 1 61 ? 82.571 15.544 68.316 1.00 20.89 58 ALA B O 1
ATOM 2307 N N . LEU B 1 62 ? 80.784 14.653 67.157 1.00 13.39 59 LEU B N 1
ATOM 2308 C CA . LEU B 1 62 ? 79.902 14.513 68.351 1.00 17.41 59 LEU B CA 1
ATOM 2309 C C . LEU B 1 62 ? 79.288 13.131 68.334 1.00 17.24 59 LEU B C 1
ATOM 2310 O O . LEU B 1 62 ? 78.919 12.641 67.303 1.00 17.38 59 LEU B O 1
ATOM 2315 N N . THR B 1 63 ? 79.246 12.473 69.470 1.00 17.13 60 THR B N 1
ATOM 2316 C CA . THR B 1 63 ? 78.496 11.243 69.601 1.00 16.04 60 THR B CA 1
ATOM 2317 C C . THR B 1 63 ? 77.034 11.591 69.635 1.00 17.65 60 THR B C 1
ATOM 2318 O O . THR B 1 63 ? 76.586 12.592 70.190 1.00 18.07 60 THR B O 1
ATOM 2322 N N . ALA B 1 64 ? 76.242 10.720 69.039 1.00 16.81 61 ALA B N 1
ATOM 2323 C CA . ALA B 1 64 ? 74.819 10.865 69.038 1.00 17.87 61 ALA B CA 1
ATOM 2324 C C . ALA B 1 64 ? 74.152 9.476 68.751 1.00 17.95 61 ALA B C 1
ATOM 2325 O O . ALA B 1 64 ? 74.703 8.662 68.052 1.00 21.55 61 ALA B O 1
ATOM 2327 N N . ASP B 1 65 ? 72.962 9.326 69.282 1.00 19.32 62 ASP B N 1
ATOM 2328 C CA . ASP B 1 65 ? 72.040 8.204 68.994 1.00 19.67 62 ASP B CA 1
ATOM 2329 C C . ASP B 1 65 ? 70.981 8.643 68.048 1.00 17.24 62 ASP B C 1
ATOM 2330 O O . ASP B 1 65 ? 70.088 9.411 68.415 1.00 18.99 62 ASP B O 1
ATOM 2335 N N . ILE B 1 66 ? 71.116 8.244 66.779 1.00 17.62 63 ILE B N 1
ATOM 2336 C CA . ILE B 1 66 ? 70.168 8.711 65.782 1.00 18.12 63 ILE B CA 1
ATOM 2337 C C . ILE B 1 66 ? 68.723 8.309 66.096 1.00 16.41 63 ILE B C 1
ATOM 2338 O O . ILE B 1 66 ? 67.814 8.956 65.692 1.00 16.15 63 ILE B O 1
ATOM 2343 N N . SER B 1 67 ? 68.523 7.292 66.919 1.00 17.80 64 SER B N 1
ATOM 2344 C CA . SER B 1 67 ? 67.170 6.914 67.324 1.00 16.97 64 SER B CA 1
ATOM 2345 C C . SER B 1 67 ? 66.510 7.756 68.404 1.00 16.74 64 SER B C 1
ATOM 2346 O O . SER B 1 67 ? 65.331 7.583 68.688 1.00 17.01 64 SER B O 1
ATOM 2349 N N . ASN B 1 68 ? 67.275 8.702 68.977 1.00 18.97 65 ASN B N 1
ATOM 2350 C CA . ASN B 1 68 ? 66.732 9.617 69.989 1.00 19.18 65 ASN B CA 1
ATOM 2351 C C . ASN B 1 68 ? 66.401 10.917 69.345 1.00 17.51 65 ASN B C 1
ATOM 2352 O O . ASN B 1 68 ? 67.362 11.685 69.081 1.00 17.07 65 ASN B O 1
ATOM 2357 N N . ARG B 1 69 ? 65.148 11.167 69.098 1.00 15.77 66 ARG B N 1
ATOM 2358 C CA . ARG B 1 69 ? 64.651 12.308 68.348 1.00 16.01 66 ARG B CA 1
ATOM 2359 C C . ARG B 1 69 ? 65.143 13.633 68.897 1.00 16.94 66 ARG B C 1
ATOM 2360 O O . ARG B 1 69 ? 65.704 14.448 68.150 1.00 18.73 66 ARG B O 1
ATOM 2368 N N . ASP B 1 70 ? 64.895 13.830 70.180 1.00 18.40 67 ASP B N 1
ATOM 2369 C CA . ASP B 1 70 ? 65.221 15.165 70.748 1.00 19.09 67 ASP B CA 1
ATOM 2370 C C . ASP B 1 70 ? 66.706 15.392 70.873 1.00 19.77 67 ASP B C 1
ATOM 2371 O O . ASP B 1 70 ? 67.180 16.526 70.677 1.00 19.69 67 ASP B O 1
ATOM 2376 N N . GLN B 1 71 ? 67.480 14.381 71.212 1.00 18.49 68 GLN B N 1
ATOM 2377 C CA . GLN B 1 71 ? 68.904 14.543 71.319 1.00 20.88 68 GLN B CA 1
ATOM 2378 C C . GLN B 1 71 ? 69.550 14.760 69.972 1.00 21.69 68 GLN B C 1
ATOM 2379 O O . GLN B 1 71 ? 70.476 15.537 69.857 1.00 20.40 68 GLN B O 1
ATOM 2385 N N . PHE B 1 72 ? 69.077 14.032 68.978 1.00 18.31 69 PHE B N 1
ATOM 2386 C CA . PHE B 1 72 ? 69.596 14.286 67.581 1.00 18.21 69 PHE B CA 1
ATOM 2387 C C . PHE B 1 72 ? 69.379 15.749 67.194 1.00 16.85 69 PHE B C 1
ATOM 2388 O O . PHE B 1 72 ? 70.324 16.443 66.710 1.00 18.82 69 PHE B O 1
ATOM 2396 N N . ARG B 1 73 ? 68.169 16.259 67.411 1.00 17.25 70 ARG B N 1
ATOM 2397 C CA . ARG B 1 73 ? 67.810 17.606 67.056 1.00 19.97 70 ARG B CA 1
ATOM 2398 C C . ARG B 1 73 ? 68.805 18.527 67.770 1.00 17.63 70 ARG B C 1
ATOM 2399 O O . ARG B 1 73 ? 69.359 19.414 67.098 1.00 17.70 70 ARG B O 1
ATOM 2407 N N . SER B 1 74 ? 68.975 18.369 69.093 1.00 16.43 71 SER B N 1
ATOM 2408 C CA . SER B 1 74 ? 69.813 19.345 69.822 1.00 16.45 71 SER B CA 1
ATOM 2409 C C . SER B 1 74 ? 71.295 19.254 69.484 1.00 16.26 71 SER B C 1
ATOM 2410 O O . SER B 1 74 ? 71.990 20.262 69.336 1.00 17.16 71 SER B O 1
ATOM 2413 N N . THR B 1 75 ? 71.802 18.041 69.302 1.00 15.07 72 THR B N 1
ATOM 2414 C CA . THR B 1 75 ? 73.167 17.847 68.959 1.00 15.50 72 THR B CA 1
ATOM 2415 C C . THR B 1 75 ? 73.512 18.407 67.564 1.00 14.61 72 THR B C 1
ATOM 2416 O O . THR B 1 75 ? 74.522 19.072 67.341 1.00 15.37 72 THR B O 1
ATOM 2420 N N . LEU B 1 76 ? 72.651 18.101 66.604 1.00 16.21 73 LEU B N 1
ATOM 2421 C CA . LEU B 1 76 ? 72.831 18.649 65.235 1.00 14.50 73 LEU B CA 1
ATOM 2422 C C . LEU B 1 76 ? 72.789 20.209 65.291 1.00 15.73 73 LEU B C 1
ATOM 2423 O O . LEU B 1 76 ? 73.605 20.855 64.669 1.00 16.68 73 LEU B O 1
ATOM 2428 N N . ALA B 1 77 ? 71.848 20.748 66.038 1.00 15.92 74 ALA B N 1
ATOM 2429 C CA . ALA B 1 77 ? 71.771 22.214 66.213 1.00 16.78 74 ALA B CA 1
ATOM 2430 C C . ALA B 1 77 ? 72.992 22.775 66.829 1.00 17.40 74 ALA B C 1
ATOM 2431 O O . ALA B 1 77 ? 73.441 23.824 66.390 1.00 19.31 74 ALA B O 1
ATOM 2433 N N . ASP B 1 78 ? 73.546 22.110 67.847 1.00 17.78 75 ASP B N 1
ATOM 2434 C CA . ASP B 1 78 ? 74.826 22.584 68.483 1.00 17.50 75 ASP B CA 1
ATOM 2435 C C . ASP B 1 78 ? 75.963 22.651 67.469 1.00 16.98 75 ASP B C 1
ATOM 2436 O O . ASP B 1 78 ? 76.727 23.628 67.398 1.00 18.61 75 ASP B O 1
ATOM 2441 N N . ALA B 1 79 ? 76.076 21.618 66.616 1.00 16.33 76 ALA B N 1
ATOM 2442 C CA . ALA B 1 79 ? 77.146 21.495 65.679 1.00 16.66 76 ALA B CA 1
ATOM 2443 C C . ALA B 1 79 ? 76.996 22.533 64.583 1.00 17.46 76 ALA B C 1
ATOM 2444 O O . ALA B 1 79 ? 77.974 23.127 64.156 1.00 16.58 76 ALA B O 1
ATOM 2446 N N . ALA B 1 80 ? 75.767 22.754 64.149 1.00 17.30 77 ALA B N 1
ATOM 2447 C CA . ALA B 1 80 ? 75.457 23.742 63.112 1.00 17.98 77 ALA B CA 1
ATOM 2448 C C . ALA B 1 80 ? 75.770 25.123 63.651 1.00 19.52 77 ALA B C 1
ATOM 2449 O O . ALA B 1 80 ? 76.272 25.954 62.928 1.00 18.61 77 ALA B O 1
ATOM 2451 N N . LYS B 1 81 ? 75.476 25.379 64.913 1.00 18.85 78 LYS B N 1
ATOM 2452 C CA . LYS B 1 81 ? 75.787 26.702 65.477 1.00 19.87 78 LYS B CA 1
ATOM 2453 C C . LYS B 1 81 ? 77.294 26.889 65.514 1.00 19.30 78 LYS B C 1
ATOM 2454 O O . LYS B 1 81 ? 77.811 27.985 65.183 1.00 21.34 78 LYS B O 1
ATOM 2460 N N . THR B 1 82 ? 78.039 25.864 65.867 1.00 19.02 79 THR B N 1
ATOM 2461 C CA . THR B 1 82 ? 79.469 25.944 65.976 1.00 19.89 79 THR B CA 1
ATOM 2462 C C . THR B 1 82 ? 80.070 26.301 64.585 1.00 20.75 79 THR B C 1
ATOM 2463 O O . THR B 1 82 ? 80.936 27.166 64.466 1.00 23.44 79 THR B O 1
ATOM 2467 N N . LEU B 1 83 ? 79.593 25.675 63.519 1.00 18.57 80 LEU B N 1
ATOM 2468 C CA . LEU B 1 83 ? 80.130 25.903 62.179 1.00 18.98 80 LEU B CA 1
ATOM 2469 C C . LEU B 1 83 ? 79.490 27.054 61.398 1.00 20.20 80 LEU B C 1
ATOM 2470 O O . LEU B 1 83 ? 80.028 27.444 60.327 1.00 25.06 80 LEU B O 1
ATOM 2475 N N . GLY B 1 84 ? 78.343 27.518 61.845 1.00 19.95 81 GLY B N 1
ATOM 2476 C CA . GLY B 1 84 ? 77.619 28.609 61.235 1.00 22.61 81 GLY B CA 1
ATOM 2477 C C . GLY B 1 84 ? 76.586 28.275 60.217 1.00 24.43 81 GLY B C 1
ATOM 2478 O O . GLY B 1 84 ? 76.176 29.145 59.417 1.00 24.05 81 GLY B O 1
ATOM 2479 N N . GLY B 1 85 ? 76.126 27.017 60.212 1.00 20.39 82 GLY B N 1
ATOM 2480 C CA . GLY B 1 85 ? 75.095 26.681 59.293 1.00 21.19 82 GLY B CA 1
ATOM 2481 C C . GLY B 1 85 ? 74.982 25.184 59.089 1.00 19.50 82 GLY B C 1
ATOM 2482 O O . GLY B 1 85 ? 75.629 24.411 59.756 1.00 17.89 82 GLY B O 1
ATOM 2483 N N . LEU B 1 86 ? 74.158 24.841 58.099 1.00 18.23 83 LEU B N 1
ATOM 2484 C CA . LEU B 1 86 ? 73.965 23.432 57.655 1.00 16.71 83 LEU B CA 1
ATOM 2485 C C . LEU B 1 86 ? 73.345 23.492 56.295 1.00 15.22 83 LEU B C 1
ATOM 2486 O O . LEU B 1 86 ? 72.307 24.157 56.108 1.00 18.18 83 LEU B O 1
ATOM 2491 N N . ASP B 1 87 ? 73.923 22.761 55.343 1.00 15.45 84 ASP B N 1
ATOM 2492 C CA . ASP B 1 87 ? 73.353 22.748 53.998 1.00 16.21 84 ASP B CA 1
ATOM 2493 C C . ASP B 1 87 ? 72.971 21.369 53.473 1.00 14.89 84 ASP B C 1
ATOM 2494 O O . ASP B 1 87 ? 72.135 21.268 52.592 1.00 14.35 84 ASP B O 1
ATOM 2499 N N . ILE B 1 88 ? 73.609 20.360 54.017 1.00 14.83 85 ILE B N 1
ATOM 2500 C CA . ILE B 1 88 ? 73.466 18.946 53.526 1.00 14.74 85 ILE B CA 1
ATOM 2501 C C . ILE B 1 88 ? 73.416 18.043 54.755 1.00 15.28 85 ILE B C 1
ATOM 2502 O O . ILE B 1 88 ? 74.257 18.173 55.660 1.00 14.22 85 ILE B O 1
ATOM 2507 N N . MET B 1 89 ? 72.465 17.096 54.759 1.00 13.47 86 MET B N 1
ATOM 2508 C CA . MET B 1 89 ? 72.310 16.118 55.822 1.00 12.54 86 MET B CA 1
ATOM 2509 C C . MET B 1 89 ? 72.357 14.746 55.159 1.00 13.60 86 MET B C 1
ATOM 2510 O O . MET B 1 89 ? 71.497 14.484 54.296 1.00 14.34 86 MET B O 1
ATOM 2515 N N . VAL B 1 90 ? 73.321 13.921 55.563 1.00 12.11 87 VAL B N 1
ATOM 2516 C CA . VAL B 1 90 ? 73.435 12.571 55.021 1.00 12.75 87 VAL B CA 1
ATOM 2517 C C . VAL B 1 90 ? 73.094 11.585 56.145 1.00 13.12 87 VAL B C 1
ATOM 2518 O O . VAL B 1 90 ? 73.872 11.400 57.091 1.00 12.60 87 VAL B O 1
ATOM 2522 N N . ASN B 1 91 ? 71.918 10.955 56.051 1.00 13.18 88 ASN B N 1
ATOM 2523 C CA . ASN B 1 91 ? 71.453 9.987 57.002 1.00 12.89 88 ASN B CA 1
ATOM 2524 C C . ASN B 1 91 ? 71.970 8.621 56.558 1.00 13.61 88 ASN B C 1
ATOM 2525 O O . ASN B 1 91 ? 71.220 7.827 55.941 1.00 14.89 88 ASN B O 1
ATOM 2530 N N . ASN B 1 92 ? 73.221 8.358 56.843 1.00 14.36 89 ASN B N 1
ATOM 2531 C CA . ASN B 1 92 ? 73.934 7.161 56.413 1.00 13.85 89 ASN B CA 1
ATOM 2532 C C . ASN B 1 92 ? 73.886 5.991 57.366 1.00 16.46 89 ASN B C 1
ATOM 2533 O O . ASN B 1 92 ? 73.809 4.840 56.916 1.00 18.01 89 ASN B O 1
ATOM 2538 N N . ALA B 1 93 ? 73.948 6.258 58.668 1.00 16.47 90 ALA B N 1
ATOM 2539 C CA . ALA B 1 93 ? 74.020 5.168 59.648 1.00 18.01 90 ALA B CA 1
ATOM 2540 C C . ALA B 1 93 ? 72.805 4.277 59.609 1.00 17.53 90 ALA B C 1
ATOM 2541 O O . ALA B 1 93 ? 71.666 4.728 59.425 1.00 18.43 90 ALA B O 1
ATOM 2543 N N . GLY B 1 94 ? 73.085 2.999 59.782 1.00 18.18 91 GLY B N 1
ATOM 2544 C CA . GLY B 1 94 ? 72.040 1.963 59.839 1.00 19.52 91 GLY B CA 1
ATOM 2545 C C . GLY B 1 94 ? 72.657 0.664 60.298 1.00 18.68 91 GLY B C 1
ATOM 2546 O O . GLY B 1 94 ? 73.876 0.552 60.469 1.00 20.47 91 GLY B O 1
ATOM 2547 N N . ILE B 1 95 ? 71.837 -0.361 60.549 1.00 16.87 92 ILE B N 1
ATOM 2548 C CA . ILE B 1 95 ? 72.346 -1.675 60.916 1.00 16.88 92 ILE B CA 1
ATOM 2549 C C . ILE B 1 95 ? 71.708 -2.741 60.061 1.00 17.16 92 ILE B C 1
ATOM 2550 O O . ILE B 1 95 ? 70.707 -2.454 59.365 1.00 17.18 92 ILE B O 1
ATOM 2555 N N . CYS B 1 96 ? 72.312 -3.922 60.029 1.00 18.55 93 CYS B N 1
ATOM 2556 C CA . CYS B 1 96 ? 71.782 -5.004 59.228 1.00 20.22 93 CYS B CA 1
ATOM 2557 C C . CYS B 1 96 ? 71.520 -6.135 60.220 1.00 19.32 93 CYS B C 1
ATOM 2558 O O . CYS B 1 96 ? 72.108 -6.196 61.293 1.00 22.91 93 CYS B O 1
ATOM 2561 N N . GLN B 1 97 ? 70.505 -6.902 59.930 1.00 18.47 94 GLN B N 1
ATOM 2562 C CA . GLN B 1 97 ? 70.202 -8.171 60.591 1.00 17.69 94 GLN B CA 1
ATOM 2563 C C . GLN B 1 97 ? 70.020 -9.241 59.554 1.00 17.49 94 GLN B C 1
ATOM 2564 O O . GLN B 1 97 ? 69.651 -8.981 58.415 1.00 17.13 94 GLN B O 1
ATOM 2570 N N . VAL B 1 98 ? 70.258 -10.499 59.951 1.00 17.33 95 VAL B N 1
ATOM 2571 C CA . VAL B 1 98 ? 70.074 -11.648 59.136 1.00 16.92 95 VAL B CA 1
ATOM 2572 C C . VAL B 1 98 ? 69.252 -12.674 59.898 1.00 17.02 95 VAL B C 1
ATOM 2573 O O . VAL B 1 98 ? 69.668 -13.113 60.980 1.00 16.63 95 VAL B O 1
ATOM 2577 N N . LYS B 1 99 ? 68.056 -12.965 59.382 1.00 15.57 96 LYS B N 1
ATOM 2578 C CA . LYS B 1 99 ? 67.131 -13.872 60.109 1.00 16.51 96 LYS B CA 1
ATOM 2579 C C . LYS B 1 99 ? 65.988 -14.264 59.162 1.00 15.54 96 LYS B C 1
ATOM 2580 O O . LYS B 1 99 ? 65.403 -13.376 58.544 1.00 16.03 96 LYS B O 1
ATOM 2586 N N . PRO B 1 100 ? 65.642 -15.538 59.053 1.00 16.75 97 PRO B N 1
ATOM 2587 C CA . PRO B 1 100 ? 64.483 -15.947 58.250 1.00 16.81 97 PRO B CA 1
ATOM 2588 C C . PRO B 1 100 ? 63.190 -15.298 58.765 1.00 16.11 97 PRO B C 1
ATOM 2589 O O . PRO B 1 100 ? 63.047 -15.065 59.972 1.00 16.54 97 PRO B O 1
ATOM 2593 N N . ILE B 1 101 ? 62.279 -15.029 57.853 1.00 16.31 98 ILE B N 1
ATOM 2594 C CA . ILE B 1 101 ? 60.991 -14.417 58.127 1.00 17.99 98 ILE B CA 1
ATOM 2595 C C . ILE B 1 101 ? 60.313 -15.094 59.317 1.00 17.34 98 ILE B C 1
ATOM 2596 O O . ILE B 1 101 ? 59.766 -14.447 60.207 1.00 16.52 98 ILE B O 1
ATOM 2601 N N . LEU B 1 102 ? 60.368 -16.425 59.351 1.00 16.26 99 LEU B N 1
ATOM 2602 C CA . LEU B 1 102 ? 59.638 -17.128 60.419 1.00 18.69 99 LEU B CA 1
ATOM 2603 C C . LEU B 1 102 ? 60.211 -16.965 61.801 1.00 16.91 99 LEU B C 1
ATOM 2604 O O . LEU B 1 102 ? 59.496 -17.193 62.817 1.00 18.82 99 LEU B O 1
ATOM 2609 N N . ASP B 1 103 ? 61.469 -16.525 61.883 1.00 17.17 100 ASP B N 1
ATOM 2610 C CA . ASP B 1 103 ? 62.189 -16.518 63.145 1.00 17.93 100 ASP B CA 1
ATOM 2611 C C . ASP B 1 103 ? 62.427 -15.123 63.672 1.00 18.15 100 ASP B C 1
ATOM 2612 O O . ASP B 1 103 ? 62.991 -14.968 64.773 1.00 18.54 100 ASP B O 1
ATOM 2617 N N . ILE B 1 104 ? 61.956 -14.074 62.982 1.00 15.50 101 ILE B N 1
ATOM 2618 C CA . ILE B 1 104 ? 62.178 -12.711 63.450 1.00 15.33 101 ILE B CA 1
ATOM 2619 C C . ILE B 1 104 ? 61.378 -12.516 64.762 1.00 15.97 101 ILE B C 1
ATOM 2620 O O . ILE B 1 104 ? 60.221 -12.905 64.866 1.00 16.32 101 ILE B O 1
ATOM 2625 N N . GLU B 1 105 ? 62.045 -11.987 65.791 1.00 18.09 102 GLU B N 1
ATOM 2626 C CA . GLU B 1 105 ? 61.414 -11.722 67.100 1.00 20.04 102 GLU B CA 1
ATOM 2627 C C . GLU B 1 105 ? 61.055 -10.268 67.382 1.00 18.52 102 GLU B C 1
ATOM 2628 O O . GLU B 1 105 ? 61.571 -9.377 66.679 1.00 17.02 102 GLU B O 1
ATOM 2634 N N . PRO B 1 106 ? 60.178 -9.967 68.338 1.00 16.89 103 PRO B N 1
ATOM 2635 C CA . PRO B 1 106 ? 59.711 -8.598 68.516 1.00 18.81 103 PRO B CA 1
ATOM 2636 C C . PRO B 1 106 ? 60.814 -7.606 68.854 1.00 18.07 103 PRO B C 1
ATOM 2637 O O . PRO B 1 106 ? 60.842 -6.512 68.292 1.00 20.27 103 PRO B O 1
ATOM 2641 N N . ALA B 1 107 ? 61.677 -7.923 69.846 1.00 20.00 104 ALA B N 1
ATOM 2642 C CA . ALA B 1 107 ? 62.764 -6.953 70.148 1.00 20.22 104 ALA B CA 1
ATOM 2643 C C . ALA B 1 107 ? 63.708 -6.706 68.974 1.00 21.18 104 ALA B C 1
ATOM 2644 O O . ALA B 1 107 ? 64.170 -5.578 68.827 1.00 19.02 104 ALA B O 1
ATOM 2646 N N . GLU B 1 108 ? 64.023 -7.736 68.190 1.00 19.06 105 GLU B N 1
ATOM 2647 C CA . GLU B 1 108 ? 64.858 -7.688 67.044 1.00 20.27 105 GLU B CA 1
ATOM 2648 C C . GLU B 1 108 ? 64.310 -6.680 66.033 1.00 18.70 105 GLU B C 1
ATOM 2649 O O . GLU B 1 108 ? 64.994 -5.824 65.562 1.00 17.40 105 GLU B O 1
ATOM 2655 N N . ILE B 1 109 ? 63.060 -6.864 65.664 1.00 18.17 106 ILE B N 1
ATOM 2656 C CA . ILE B 1 109 ? 62.451 -5.991 64.635 1.00 17.92 106 ILE B CA 1
ATOM 2657 C C . ILE B 1 109 ? 62.215 -4.557 65.157 1.00 18.43 106 ILE B C 1
ATOM 2658 O O . ILE B 1 109 ? 62.429 -3.596 64.444 1.00 17.47 106 ILE B O 1
ATOM 2663 N N . GLU B 1 110 ? 61.874 -4.404 66.439 1.00 16.58 107 GLU B N 1
ATOM 2664 C CA . GLU B 1 110 ? 61.816 -3.061 67.028 1.00 18.97 107 GLU B CA 1
ATOM 2665 C C . GLU B 1 110 ? 63.160 -2.353 66.970 1.00 16.89 107 GLU B C 1
ATOM 2666 O O . GLU B 1 110 ? 63.224 -1.164 66.614 1.00 17.59 107 GLU B O 1
ATOM 2672 N N . LYS B 1 111 ? 64.239 -3.073 67.161 1.00 16.54 108 LYS B N 1
ATOM 2673 C CA . LYS B 1 111 ? 65.570 -2.494 67.183 1.00 16.76 108 LYS B CA 1
ATOM 2674 C C . LYS B 1 111 ? 65.967 -1.984 65.805 1.00 15.83 108 LYS B C 1
ATOM 2675 O O . LYS B 1 111 ? 66.402 -0.814 65.693 1.00 18.19 108 LYS B O 1
ATOM 2681 N N . ILE B 1 112 ? 65.717 -2.774 64.768 1.00 15.94 109 ILE B N 1
ATOM 2682 C CA . ILE B 1 112 ? 66.158 -2.378 63.433 1.00 14.69 109 ILE B CA 1
ATOM 2683 C C . ILE B 1 112 ? 65.277 -1.232 62.910 1.00 15.95 109 ILE B C 1
ATOM 2684 O O . ILE B 1 112 ? 65.779 -0.320 62.264 1.00 15.89 109 ILE B O 1
ATOM 2689 N N . PHE B 1 113 ? 64.020 -1.227 63.254 1.00 15.71 110 PHE B N 1
ATOM 2690 C CA . PHE B 1 113 ? 63.176 -0.085 62.857 1.00 15.27 110 PHE B CA 1
ATOM 2691 C C . PHE B 1 113 ? 63.542 1.185 63.589 1.00 16.65 110 PHE B C 1
ATOM 2692 O O . PHE B 1 113 ? 63.500 2.298 63.040 1.00 17.29 110 PHE B O 1
ATOM 2700 N N . SER B 1 114 ? 63.915 1.040 64.860 1.00 15.70 111 SER B N 1
ATOM 2701 C CA . SER B 1 114 ? 64.301 2.216 65.653 1.00 17.29 111 SER B CA 1
ATOM 2702 C C . SER B 1 114 ? 65.530 2.910 65.086 1.00 16.53 111 SER B C 1
ATOM 2703 O O . SER B 1 114 ? 65.549 4.151 64.932 1.00 18.87 111 SER B O 1
ATOM 2706 N N . ILE B 1 115 ? 66.491 2.147 64.606 1.00 16.75 112 ILE B N 1
ATOM 2707 C CA . ILE B 1 115 ? 67.702 2.701 64.078 1.00 16.20 112 ILE B CA 1
ATOM 2708 C C . ILE B 1 115 ? 67.500 3.131 62.636 1.00 15.59 112 ILE B C 1
ATOM 2709 O O . ILE B 1 115 ? 67.751 4.281 62.257 1.00 18.35 112 ILE B O 1
ATOM 2714 N N . ASN B 1 116 ? 67.006 2.227 61.798 1.00 14.33 113 ASN B N 1
ATOM 2715 C CA . ASN B 1 116 ? 67.072 2.466 60.347 1.00 14.10 113 ASN B CA 1
ATOM 2716 C C . ASN B 1 116 ? 65.914 3.324 59.879 1.00 14.92 113 ASN B C 1
ATOM 2717 O O . ASN B 1 116 ? 65.971 3.955 58.806 1.00 17.49 113 ASN B O 1
ATOM 2722 N N . VAL B 1 117 ? 64.784 3.230 60.502 1.00 14.21 114 VAL B N 1
ATOM 2723 C CA . VAL B 1 117 ? 63.638 4.038 60.060 1.00 13.46 114 VAL B CA 1
ATOM 2724 C C . VAL B 1 117 ? 63.471 5.297 60.903 1.00 15.55 114 VAL B C 1
ATOM 2725 O O . VAL B 1 117 ? 63.469 6.409 60.388 1.00 14.40 114 VAL B O 1
ATOM 2729 N N . GLN B 1 118 ? 63.241 5.141 62.213 1.00 15.76 115 GLN B N 1
ATOM 2730 C CA . GLN B 1 118 ? 63.164 6.327 63.089 1.00 15.38 115 GLN B CA 1
ATOM 2731 C C . GLN B 1 118 ? 64.403 7.159 62.998 1.00 15.35 115 GLN B C 1
ATOM 2732 O O . GLN B 1 118 ? 64.272 8.352 62.949 1.00 15.22 115 GLN B O 1
ATOM 2738 N N . GLY B 1 119 ? 65.568 6.558 62.938 1.00 16.47 116 GLY B N 1
ATOM 2739 C CA . GLY B 1 119 ? 66.816 7.345 62.921 1.00 18.64 116 GLY B CA 1
ATOM 2740 C C . GLY B 1 119 ? 66.896 8.215 61.682 1.00 16.10 116 GLY B C 1
ATOM 2741 O O . GLY B 1 119 ? 67.308 9.378 61.746 1.00 16.02 116 GLY B O 1
ATOM 2742 N N . VAL B 1 120 ? 66.480 7.670 60.532 1.00 13.98 117 VAL B N 1
ATOM 2743 C CA . VAL B 1 120 ? 66.425 8.497 59.301 1.00 14.00 117 VAL B CA 1
ATOM 2744 C C . VAL B 1 120 ? 65.426 9.598 59.493 1.00 13.47 117 VAL B C 1
ATOM 2745 O O . VAL B 1 120 ? 65.713 10.807 59.164 1.00 14.74 117 VAL B O 1
ATOM 2749 N N . LEU B 1 121 ? 64.228 9.284 59.973 1.00 12.31 118 LEU B N 1
ATOM 2750 C CA . LEU B 1 121 ? 63.207 10.292 60.173 1.00 12.28 118 LEU B CA 1
ATOM 2751 C C . LEU B 1 121 ? 63.678 11.443 61.078 1.00 12.45 118 LEU B C 1
ATOM 2752 O O . LEU B 1 121 ? 63.456 12.619 60.798 1.00 13.45 118 LEU B O 1
ATOM 2757 N N . TRP B 1 122 ? 64.276 11.069 62.184 1.00 12.57 119 TRP B N 1
ATOM 2758 C CA . TRP B 1 122 ? 64.741 12.076 63.151 1.00 12.58 119 TRP B CA 1
ATOM 2759 C C . TRP B 1 122 ? 65.798 12.944 62.567 1.00 13.60 119 TRP B C 1
ATOM 2760 O O . TRP B 1 122 ? 65.830 14.142 62.894 1.00 14.37 119 TRP B O 1
ATOM 2771 N N . GLY B 1 123 ? 66.635 12.391 61.704 1.00 12.87 120 GLY B N 1
ATOM 2772 C CA . GLY B 1 123 ? 67.672 13.210 61.046 1.00 14.45 120 GLY B CA 1
ATOM 2773 C C . GLY B 1 123 ? 67.058 14.116 60.028 1.00 14.36 120 GLY B C 1
ATOM 2774 O O . GLY B 1 123 ? 67.476 15.264 59.918 1.00 14.53 120 GLY B O 1
ATOM 2775 N N . MET B 1 124 ? 66.081 13.623 59.245 1.00 13.79 121 MET B N 1
ATOM 2776 C CA . MET B 1 124 ? 65.371 14.546 58.300 1.00 14.30 121 MET B CA 1
ATOM 2777 C C . MET B 1 124 ? 64.756 15.697 59.098 1.00 15.37 121 MET B C 1
ATOM 2778 O O . MET B 1 124 ? 64.778 16.830 58.678 1.00 15.01 121 MET B O 1
ATOM 2783 N N . GLN B 1 125 ? 64.085 15.387 60.201 1.00 14.46 122 GLN B N 1
ATOM 2784 C CA . GLN B 1 125 ? 63.407 16.437 61.002 1.00 15.02 122 GLN B CA 1
ATOM 2785 C C . GLN B 1 125 ? 64.371 17.458 61.589 1.00 14.82 122 GLN B C 1
ATOM 2786 O O . GLN B 1 125 ? 64.085 18.664 61.530 1.00 18.23 122 GLN B O 1
ATOM 2792 N N . ALA B 1 126 ? 65.478 16.945 62.102 1.00 14.36 123 ALA B N 1
ATOM 2793 C CA . ALA B 1 126 ? 66.527 17.807 62.717 1.00 13.84 123 ALA B CA 1
ATOM 2794 C C . ALA B 1 126 ? 67.090 18.709 61.674 1.00 14.96 123 ALA B C 1
ATOM 2795 O O . ALA B 1 126 ? 67.306 19.859 61.965 1.00 17.52 123 ALA B O 1
ATOM 2797 N N . ALA B 1 127 ? 67.409 18.214 60.480 1.00 13.75 124 ALA B N 1
ATOM 2798 C CA . ALA B 1 127 ? 68.016 19.033 59.468 1.00 14.04 124 ALA B CA 1
ATOM 2799 C C . ALA B 1 127 ? 67.005 20.006 58.851 1.00 15.78 124 ALA B C 1
ATOM 2800 O O . ALA B 1 127 ? 67.323 21.173 58.636 1.00 16.15 124 ALA B O 1
ATOM 2802 N N . ALA B 1 128 ? 65.795 19.520 58.552 1.00 15.62 125 ALA B N 1
ATOM 2803 C CA . ALA B 1 128 ? 64.764 20.378 57.934 1.00 17.36 125 ALA B CA 1
ATOM 2804 C C . ALA B 1 128 ? 64.408 21.566 58.840 1.00 18.54 125 ALA B C 1
ATOM 2805 O O . ALA B 1 128 ? 64.227 22.704 58.384 1.00 19.77 125 ALA B O 1
ATOM 2807 N N . THR B 1 129 ? 64.426 21.311 60.138 1.00 17.66 126 THR B N 1
ATOM 2808 C CA . THR B 1 129 ? 64.143 22.401 61.118 1.00 19.89 126 THR B CA 1
ATOM 2809 C C . THR B 1 129 ? 65.198 23.475 60.948 1.00 19.42 126 THR B C 1
ATOM 2810 O O . THR B 1 129 ? 64.892 24.663 60.839 1.00 21.64 126 THR B O 1
ATOM 2814 N N . LEU B 1 130 ? 66.463 23.101 60.921 1.00 16.95 127 LEU B N 1
ATOM 2815 C CA . LEU B 1 130 ? 67.531 24.069 60.755 1.00 17.74 127 LEU B CA 1
ATOM 2816 C C . LEU B 1 130 ? 67.469 24.787 59.411 1.00 19.81 127 LEU B C 1
ATOM 2817 O O . LEU B 1 130 ? 67.701 26.018 59.297 1.00 20.68 127 LEU B O 1
ATOM 2822 N N . PHE B 1 131 ? 67.243 24.035 58.352 1.00 15.62 128 PHE B N 1
ATOM 2823 C CA . PHE B 1 131 ? 67.102 24.691 57.022 1.00 16.72 128 PHE B CA 1
ATOM 2824 C C . PHE B 1 131 ? 66.002 25.750 56.989 1.00 18.50 128 PHE B C 1
ATOM 2825 O O . PHE B 1 131 ? 66.168 26.885 56.428 1.00 18.89 128 PHE B O 1
ATOM 2833 N N . LYS B 1 132 ? 64.856 25.395 57.554 1.00 17.40 129 LYS B N 1
ATOM 2834 C CA . LYS B 1 132 ? 63.696 26.310 57.516 1.00 21.19 129 LYS B CA 1
ATOM 2835 C C . LYS B 1 132 ? 64.010 27.565 58.345 1.00 25.87 129 LYS B C 1
ATOM 2836 O O . LYS B 1 132 ? 63.551 28.661 57.932 1.00 25.20 129 LYS B O 1
ATOM 2842 N N . GLU B 1 133 ? 64.806 27.470 59.407 1.00 28.37 130 GLU B N 1
ATOM 2843 C CA . GLU B 1 133 ? 65.297 28.697 60.122 1.00 33.06 130 GLU B CA 1
ATOM 2844 C C . GLU B 1 133 ? 65.951 29.797 59.283 1.00 36.97 130 GLU B C 1
ATOM 2845 O O . GLU B 1 133 ? 65.654 30.950 59.513 1.00 36.32 130 GLU B O 1
ATOM 2851 N N . LYS B 1 134 ? 66.810 29.509 58.318 1.00 36.55 131 LYS B N 1
ATOM 2852 C CA . LYS B 1 134 ? 67.469 30.539 57.499 1.00 40.19 131 LYS B CA 1
ATOM 2853 C C . LYS B 1 134 ? 66.986 30.596 56.068 1.00 40.32 131 LYS B C 1
ATOM 2854 O O . LYS B 1 134 ? 67.555 31.315 55.253 1.00 47.44 131 LYS B O 1
ATOM 2860 N N . GLY B 1 135 ? 65.983 29.810 55.705 1.00 33.06 132 GLY B N 1
ATOM 2861 C CA . GLY B 1 135 ? 65.571 29.777 54.304 1.00 30.98 132 GLY B CA 1
ATOM 2862 C C . GLY B 1 135 ? 66.532 29.016 53.381 1.00 31.00 132 GLY B C 1
ATOM 2863 O O . GLY B 1 135 ? 66.494 29.145 52.160 1.00 33.62 132 GLY B O 1
ATOM 2864 N N . THR B 1 136 ? 67.397 28.226 53.964 1.00 25.34 133 THR B N 1
ATOM 2865 C CA . THR B 1 136 ? 68.332 27.413 53.225 1.00 25.65 133 THR B CA 1
ATOM 2866 C C . THR B 1 136 ? 67.667 26.473 52.309 1.00 27.89 133 THR B C 1
ATOM 2867 O O . THR B 1 136 ? 66.786 25.696 52.761 1.00 26.48 133 THR B O 1
ATOM 2871 N N . LYS B 1 137 ? 68.144 26.433 51.065 1.00 26.21 134 LYS B N 1
ATOM 2872 C CA . LYS B 1 137 ? 67.777 25.383 50.123 1.00 26.42 134 LYS B CA 1
ATOM 2873 C C . LYS B 1 137 ? 68.521 24.055 50.350 1.00 24.61 134 LYS B C 1
ATOM 2874 O O . LYS B 1 137 ? 69.453 23.663 49.597 1.00 26.50 134 LYS B O 1
ATOM 2880 N N . GLY B 1 138 ? 68.101 23.357 51.372 1.00 16.13 135 GLY B N 1
ATOM 2881 C CA . GLY B 1 138 ? 68.922 22.295 51.899 1.00 14.86 135 GLY B CA 1
ATOM 2882 C C . GLY B 1 138 ? 68.753 20.980 51.127 1.00 14.14 135 GLY B C 1
ATOM 2883 O O . GLY B 1 138 ? 67.817 20.829 50.343 1.00 15.62 135 GLY B O 1
ATOM 2884 N N . LYS B 1 139 ? 69.662 20.061 51.364 1.00 13.40 136 LYS B N 1
ATOM 2885 C CA . LYS B 1 139 ? 69.601 18.746 50.726 1.00 13.42 136 LYS B CA 1
ATOM 2886 C C . LYS B 1 139 ? 69.584 17.705 51.833 1.00 14.17 136 LYS B C 1
ATOM 2887 O O . LYS B 1 139 ? 70.514 17.723 52.670 1.00 14.64 136 LYS B O 1
ATOM 2893 N N . ILE B 1 140 ? 68.644 16.769 51.731 1.00 12.49 137 ILE B N 1
ATOM 2894 C CA . ILE B 1 140 ? 68.581 15.579 52.641 1.00 13.01 137 ILE B CA 1
ATOM 2895 C C . ILE B 1 140 ? 68.874 14.396 51.766 1.00 12.68 137 ILE B C 1
ATOM 2896 O O . ILE B 1 140 ? 68.295 14.245 50.701 1.00 11.87 137 ILE B O 1
ATOM 2901 N N . ILE B 1 141 ? 69.800 13.563 52.200 1.00 11.85 138 ILE B N 1
ATOM 2902 C CA . ILE B 1 141 ? 70.284 12.407 51.429 1.00 12.82 138 ILE B CA 1
ATOM 2903 C C . ILE B 1 141 ? 70.282 11.225 52.382 1.00 11.49 138 ILE B C 1
ATOM 2904 O O . ILE B 1 141 ? 70.973 11.157 53.400 1.00 12.91 138 ILE B O 1
ATOM 2909 N N . ASN B 1 142 ? 69.434 10.241 52.073 1.00 11.11 139 ASN B N 1
ATOM 2910 C CA . ASN B 1 142 ? 69.271 9.037 52.889 1.00 11.15 139 ASN B CA 1
ATOM 2911 C C . ASN B 1 142 ? 69.920 7.812 52.341 1.00 12.20 139 ASN B C 1
ATOM 2912 O O . ASN B 1 142 ? 69.879 7.581 51.143 1.00 13.27 139 ASN B O 1
ATOM 2917 N N . ALA B 1 143 ? 70.492 6.991 53.208 1.00 11.93 140 ALA B N 1
ATOM 2918 C CA . ALA B 1 143 ? 70.991 5.672 52.820 1.00 11.66 140 ALA B CA 1
ATOM 2919 C C . ALA B 1 143 ? 69.854 4.684 52.662 1.00 13.22 140 ALA B C 1
ATOM 2920 O O . ALA B 1 143 ? 69.124 4.344 53.584 1.00 15.66 140 ALA B O 1
ATOM 2922 N N . CYS B 1 144 ? 69.734 4.153 51.464 1.00 12.63 141 CYS B N 1
ATOM 2923 C CA . CYS B 1 144 ? 68.805 3.061 51.164 1.00 13.37 141 CYS B CA 1
ATOM 2924 C C . CYS B 1 144 ? 69.729 1.887 50.739 1.00 13.56 141 CYS B C 1
ATOM 2925 O O . CYS B 1 144 ? 70.833 1.695 51.271 1.00 15.16 141 CYS B O 1
ATOM 2928 N N . SER B 1 145 ? 69.295 1.030 49.810 1.00 13.38 142 SER B N 1
ATOM 2929 C CA . SER B 1 145 ? 69.978 -0.243 49.474 1.00 13.28 142 SER B CA 1
ATOM 2930 C C . SER B 1 145 ? 69.285 -0.883 48.302 1.00 12.50 142 SER B C 1
ATOM 2931 O O . SER B 1 145 ? 68.109 -0.568 48.027 1.00 11.64 142 SER B O 1
ATOM 2934 N N . ILE B 1 146 ? 69.971 -1.801 47.612 1.00 13.02 143 ILE B N 1
ATOM 2935 C CA . ILE B 1 146 ? 69.269 -2.718 46.733 1.00 12.37 143 ILE B CA 1
ATOM 2936 C C . ILE B 1 146 ? 68.090 -3.341 47.481 1.00 11.35 143 ILE B C 1
ATOM 2937 O O . ILE B 1 146 ? 67.034 -3.578 46.866 1.00 11.26 143 ILE B O 1
ATOM 2942 N N . ALA B 1 147 ? 68.231 -3.611 48.779 1.00 12.02 144 ALA B N 1
ATOM 2943 C CA . ALA B 1 147 ? 67.157 -4.245 49.608 1.00 11.92 144 ALA B CA 1
ATOM 2944 C C . ALA B 1 147 ? 65.958 -3.294 49.872 1.00 12.41 144 ALA B C 1
ATOM 2945 O O . ALA B 1 147 ? 64.956 -3.708 50.471 1.00 12.70 144 ALA B O 1
ATOM 2947 N N . GLY B 1 148 ? 66.122 -1.996 49.567 1.00 10.98 145 GLY B N 1
ATOM 2948 C CA . GLY B 1 148 ? 64.972 -1.118 49.496 1.00 12.04 145 GLY B CA 1
ATOM 2949 C C . GLY B 1 148 ? 64.142 -1.101 48.230 1.00 10.90 145 GLY B C 1
ATOM 2950 O O . GLY B 1 148 ? 63.103 -0.482 48.194 1.00 12.77 145 GLY B O 1
ATOM 2951 N N . HIS B 1 149 ? 64.582 -1.818 47.206 1.00 10.37 146 HIS B N 1
ATOM 2952 C CA . HIS B 1 149 ? 63.894 -2.023 45.979 1.00 11.16 146 HIS B CA 1
ATOM 2953 C C . HIS B 1 149 ? 63.379 -3.402 45.781 1.00 11.66 146 HIS B C 1
ATOM 2954 O O . HIS B 1 149 ? 62.498 -3.610 44.925 1.00 14.06 146 HIS B O 1
ATOM 2961 N N . GLU B 1 150 ? 63.987 -4.355 46.446 1.00 12.23 147 GLU B N 1
ATOM 2962 C CA . GLU B 1 150 ? 63.544 -5.769 46.351 1.00 13.22 147 GLU B CA 1
ATOM 2963 C C . GLU B 1 150 ? 63.762 -6.414 47.670 1.00 12.44 147 GLU B C 1
ATOM 2964 O O . GLU B 1 150 ? 64.810 -6.231 48.308 1.00 12.60 147 GLU B O 1
ATOM 2970 N N . GLY B 1 151 ? 62.788 -7.228 48.105 1.00 12.09 148 GLY B N 1
ATOM 2971 C CA . GLY B 1 151 ? 62.993 -7.950 49.362 1.00 13.05 148 GLY B CA 1
ATOM 2972 C C . GLY B 1 151 ? 63.819 -9.197 49.134 1.00 13.64 148 GLY B C 1
ATOM 2973 O O . GLY B 1 151 ? 63.645 -9.872 48.157 1.00 16.22 148 GLY B O 1
ATOM 2974 N N . TYR B 1 152 ? 64.804 -9.431 49.966 1.00 13.09 149 TYR B N 1
ATOM 2975 C CA . TYR B 1 152 ? 65.749 -10.546 49.843 1.00 14.52 149 TYR B CA 1
ATOM 2976 C C . TYR B 1 152 ? 65.560 -11.582 50.919 1.00 14.38 149 TYR B C 1
ATOM 2977 O O . TYR B 1 152 ? 65.182 -11.272 52.069 1.00 14.12 149 TYR B O 1
ATOM 2986 N N . PRO B 1 153 ? 65.869 -12.829 50.574 1.00 16.05 150 PRO B N 1
ATOM 2987 C CA . PRO B 1 153 ? 65.727 -13.853 51.589 1.00 16.97 150 PRO B CA 1
ATOM 2988 C C . PRO B 1 153 ? 66.733 -13.769 52.673 1.00 17.26 150 PRO B C 1
ATOM 2989 O O . PRO B 1 153 ? 67.885 -13.372 52.441 1.00 17.88 150 PRO B O 1
ATOM 2993 N N . LEU B 1 154 ? 66.231 -13.987 53.898 1.00 17.86 151 LEU B N 1
ATOM 2994 C CA . LEU B 1 154 ? 66.983 -13.843 55.129 1.00 18.27 151 LEU B CA 1
ATOM 2995 C C . LEU B 1 154 ? 67.252 -12.403 55.545 1.00 16.59 151 LEU B C 1
ATOM 2996 O O . LEU B 1 154 ? 67.812 -12.067 56.609 1.00 17.21 151 LEU B O 1
ATOM 3001 N N . LEU B 1 155 ? 66.774 -11.454 54.730 1.00 16.50 152 LEU B N 1
ATOM 3002 C CA . LEU B 1 155 ? 66.952 -10.039 54.956 1.00 16.16 152 LEU B CA 1
ATOM 3003 C C . LEU B 1 155 ? 65.616 -9.323 55.017 1.00 17.05 152 LEU B C 1
ATOM 3004 O O . LEU B 1 155 ? 65.467 -8.121 54.713 1.00 16.48 152 LEU B O 1
ATOM 3009 N N . GLY B 1 156 ? 64.570 -10.042 55.427 1.00 14.44 153 GLY B N 1
ATOM 3010 C CA . GLY B 1 156 ? 63.304 -9.435 55.477 1.00 14.83 153 GLY B CA 1
ATOM 3011 C C . GLY B 1 156 ? 63.178 -8.189 56.357 1.00 15.01 153 GLY B C 1
ATOM 3012 O O . GLY B 1 156 ? 62.556 -7.180 55.932 1.00 14.19 153 GLY B O 1
ATOM 3013 N N . ALA B 1 157 ? 63.666 -8.232 57.599 1.00 14.51 154 ALA B N 1
ATOM 3014 C CA . ALA B 1 157 ? 63.643 -7.046 58.416 1.00 13.42 154 ALA B CA 1
ATOM 3015 C C . ALA B 1 157 ? 64.434 -5.862 57.845 1.00 13.70 154 ALA B C 1
ATOM 3016 O O . ALA B 1 157 ? 63.904 -4.752 57.779 1.00 13.22 154 ALA B O 1
ATOM 3018 N N . TYR B 1 158 ? 65.634 -6.135 57.360 1.00 13.38 155 TYR B N 1
ATOM 3019 C CA . TYR B 1 158 ? 66.458 -5.089 56.765 1.00 12.79 155 TYR B CA 1
ATOM 3020 C C . TYR B 1 158 ? 65.785 -4.504 55.544 1.00 12.38 155 TYR B C 1
ATOM 3021 O O . TYR B 1 158 ? 65.652 -3.259 55.387 1.00 11.79 155 TYR B O 1
ATOM 3030 N N . SER B 1 159 ? 65.265 -5.378 54.709 1.00 12.39 156 SER B N 1
ATOM 3031 C CA . SER B 1 159 ? 64.568 -4.901 53.447 1.00 11.68 156 SER B CA 1
ATOM 3032 C C . SER B 1 159 ? 63.382 -4.068 53.782 1.00 12.48 156 SER B C 1
ATOM 3033 O O . SER B 1 159 ? 63.157 -3.023 53.164 1.00 13.58 156 SER B O 1
ATOM 3036 N N . ALA B 1 160 ? 62.617 -4.503 54.781 1.00 11.63 157 ALA B N 1
ATOM 3037 C CA . ALA B 1 160 ? 61.441 -3.748 55.237 1.00 11.32 157 ALA B CA 1
ATOM 3038 C C . ALA B 1 160 ? 61.847 -2.335 55.670 1.00 11.36 157 ALA B C 1
ATOM 3039 O O . ALA B 1 160 ? 61.162 -1.373 55.328 1.00 12.62 157 ALA B O 1
ATOM 3041 N N . THR B 1 161 ? 62.985 -2.220 56.362 1.00 11.62 158 THR B N 1
ATOM 3042 C CA . THR B 1 161 ? 63.395 -0.880 56.815 1.00 11.80 158 THR B CA 1
ATOM 3043 C C . THR B 1 161 ? 63.866 -0.059 55.620 1.00 10.76 158 THR B C 1
ATOM 3044 O O . THR B 1 161 ? 63.592 1.132 55.632 1.00 11.64 158 THR B O 1
ATOM 3048 N N . LYS B 1 162 ? 64.537 -0.650 54.633 1.00 10.88 159 LYS B N 1
ATOM 3049 C CA . LYS B 1 162 ? 64.993 0.159 53.494 1.00 11.80 159 LYS B CA 1
ATOM 3050 C C . LYS B 1 162 ? 63.878 0.551 52.555 1.00 10.64 159 LYS B C 1
ATOM 3051 O O . LYS B 1 162 ? 63.848 1.645 52.034 1.00 10.73 159 LYS B O 1
ATOM 3057 N N . PHE B 1 163 ? 62.856 -0.312 52.383 1.00 10.14 160 PHE B N 1
ATOM 3058 C CA . PHE B 1 163 ? 61.601 0.121 51.688 1.00 10.25 160 PHE B CA 1
ATOM 3059 C C . PHE B 1 163 ? 60.953 1.302 52.415 1.00 10.24 160 PHE B C 1
ATOM 3060 O O . PHE B 1 163 ? 60.504 2.275 51.800 1.00 11.03 160 PHE B O 1
ATOM 3068 N N . ALA B 1 164 ? 60.928 1.228 53.758 1.00 10.85 161 ALA B N 1
ATOM 3069 C CA . ALA B 1 164 ? 60.335 2.309 54.553 1.00 10.67 161 ALA B CA 1
ATOM 3070 C C . ALA B 1 164 ? 61.135 3.604 54.357 1.00 10.92 161 ALA B C 1
ATOM 3071 O O . ALA B 1 164 ? 60.503 4.665 54.272 1.00 11.21 161 ALA B O 1
ATOM 3073 N N . VAL B 1 165 ? 62.437 3.506 54.281 1.00 11.47 162 VAL B N 1
ATOM 3074 C CA . VAL B 1 165 ? 63.279 4.731 54.047 1.00 11.64 162 VAL B CA 1
ATOM 3075 C C . VAL B 1 165 ? 62.923 5.293 52.667 1.00 12.07 162 VAL B C 1
ATOM 3076 O O . VAL B 1 165 ? 62.851 6.539 52.529 1.00 11.65 162 VAL B O 1
ATOM 3080 N N . ARG B 1 166 ? 62.728 4.458 51.660 1.00 11.71 163 ARG B N 1
ATOM 3081 C CA . ARG B 1 166 ? 62.313 4.943 50.336 1.00 11.23 163 ARG B CA 1
ATOM 3082 C C . ARG B 1 166 ? 60.975 5.711 50.420 1.00 11.09 163 ARG B C 1
ATOM 3083 O O . ARG B 1 166 ? 60.827 6.808 49.842 1.00 10.52 163 ARG B O 1
ATOM 3091 N N . ALA B 1 167 ? 60.004 5.127 51.134 1.00 10.45 164 ALA B N 1
ATOM 3092 C CA . ALA B 1 167 ? 58.729 5.804 51.364 1.00 10.14 164 ALA B CA 1
ATOM 3093 C C . ALA B 1 167 ? 58.881 7.161 51.958 1.00 11.12 164 ALA B C 1
ATOM 3094 O O . ALA B 1 167 ? 58.298 8.132 51.505 1.00 11.20 164 ALA B O 1
ATOM 3096 N N . LEU B 1 168 ? 59.686 7.233 53.043 1.00 11.79 165 LEU B N 1
ATOM 3097 C CA . LEU B 1 168 ? 59.928 8.465 53.771 1.00 13.10 165 LEU B CA 1
ATOM 3098 C C . LEU B 1 168 ? 60.596 9.504 52.871 1.00 12.89 165 LEU B C 1
ATOM 3099 O O . LEU B 1 168 ? 60.314 10.715 52.956 1.00 12.45 165 LEU B O 1
ATOM 3104 N N . THR B 1 169 ? 61.489 9.018 52.018 1.00 12.13 166 THR B N 1
ATOM 3105 C CA . THR B 1 169 ? 62.203 9.869 51.023 1.00 12.05 166 THR B CA 1
ATOM 3106 C C . THR B 1 169 ? 61.176 10.532 50.142 1.00 11.97 166 THR B C 1
ATOM 3107 O O . THR B 1 169 ? 61.233 11.746 49.846 1.00 13.36 166 THR B O 1
ATOM 3111 N N . GLN B 1 170 ? 60.245 9.754 49.615 1.00 10.96 167 GLN B N 1
ATOM 3112 C CA . GLN B 1 170 ? 59.231 10.286 48.719 1.00 11.84 167 GLN B CA 1
ATOM 3113 C C . GLN B 1 170 ? 58.279 11.274 49.391 1.00 11.42 167 GLN B C 1
ATOM 3114 O O . GLN B 1 170 ? 57.967 12.332 48.849 1.00 12.39 167 GLN B O 1
ATOM 3120 N N . SER B 1 171 ? 57.727 10.873 50.542 1.00 11.83 168 SER B N 1
ATOM 3121 C CA . SER B 1 171 ? 56.771 11.720 51.230 1.00 12.02 168 SER B CA 1
ATOM 3122 C C . SER B 1 171 ? 57.469 13.017 51.642 1.00 12.72 168 SER B C 1
ATOM 3123 O O . SER B 1 171 ? 56.887 14.112 51.479 1.00 13.26 168 SER B O 1
ATOM 3126 N N . ALA B 1 172 ? 58.676 12.901 52.172 1.00 11.83 169 ALA B N 1
ATOM 3127 C CA . ALA B 1 172 ? 59.426 14.146 52.586 1.00 12.53 169 ALA B CA 1
ATOM 3128 C C . ALA B 1 172 ? 59.785 14.978 51.398 1.00 12.31 169 ALA B C 1
ATOM 3129 O O . ALA B 1 172 ? 59.656 16.217 51.463 1.00 13.09 169 ALA B O 1
ATOM 3131 N N . ALA B 1 173 ? 60.207 14.382 50.260 1.00 11.91 170 ALA B N 1
ATOM 3132 C CA . ALA B 1 173 ? 60.457 15.227 49.056 1.00 12.26 170 ALA B CA 1
ATOM 3133 C C . ALA B 1 173 ? 59.218 16.055 48.673 1.00 13.17 170 ALA B C 1
ATOM 3134 O O . ALA B 1 173 ? 59.288 17.250 48.301 1.00 13.98 170 ALA B O 1
ATOM 3136 N N . LYS B 1 174 ? 58.040 15.433 48.680 1.00 12.05 171 LYS B N 1
ATOM 3137 C CA . LYS B 1 174 ? 56.848 16.141 48.291 1.00 12.75 171 LYS B CA 1
ATOM 3138 C C . LYS B 1 174 ? 56.512 17.241 49.297 1.00 13.87 171 LYS B C 1
ATOM 3139 O O . LYS B 1 174 ? 56.065 18.311 48.872 1.00 16.68 171 LYS B O 1
ATOM 3145 N N . GLU B 1 175 ? 56.647 16.985 50.575 1.00 13.30 172 GLU B N 1
ATOM 3146 C CA . GLU B 1 175 ? 56.233 17.943 51.607 1.00 14.08 172 GLU B CA 1
ATOM 3147 C C . GLU B 1 175 ? 57.231 19.076 51.783 1.00 15.78 172 GLU B C 1
ATOM 3148 O O . GLU B 1 175 ? 56.804 20.176 52.176 1.00 17.68 172 GLU B O 1
ATOM 3154 N N . LEU B 1 176 ? 58.527 18.817 51.549 1.00 14.19 173 LEU B N 1
ATOM 3155 C CA . LEU B 1 176 ? 59.582 19.806 51.836 1.00 14.93 173 LEU B CA 1
ATOM 3156 C C . LEU B 1 176 ? 59.966 20.612 50.610 1.00 14.51 173 LEU B C 1
ATOM 3157 O O . LEU B 1 176 ? 60.717 21.620 50.737 1.00 15.09 173 LEU B O 1
ATOM 3162 N N . ALA B 1 177 ? 59.404 20.297 49.434 1.00 15.54 174 ALA B N 1
ATOM 3163 C CA . ALA B 1 177 ? 59.785 20.968 48.202 1.00 16.57 174 ALA B CA 1
ATOM 3164 C C . ALA B 1 177 ? 59.478 22.479 48.271 1.00 16.71 174 ALA B C 1
ATOM 3165 O O . ALA B 1 177 ? 60.268 23.284 47.743 1.00 17.74 174 ALA B O 1
ATOM 3167 N N . SER B 1 178 ? 58.329 22.826 48.836 1.00 18.81 175 SER B N 1
ATOM 3168 C CA . SER B 1 178 ? 57.958 24.239 48.973 1.00 19.76 175 SER B CA 1
ATOM 3169 C C . SER B 1 178 ? 58.858 25.023 49.904 1.00 20.71 175 SER B C 1
ATOM 3170 O O . SER B 1 178 ? 58.820 26.274 49.821 1.00 21.80 175 SER B O 1
ATOM 3173 N N . SER B 1 179 ? 59.655 24.377 50.728 1.00 19.03 176 SER B N 1
ATOM 3174 C CA . SER B 1 179 ? 60.695 25.012 51.551 1.00 19.78 176 SER B CA 1
ATOM 3175 C C . SER B 1 179 ? 62.045 25.027 50.832 1.00 18.71 176 SER B C 1
ATOM 3176 O O . SER B 1 179 ? 63.031 25.408 51.417 1.00 22.12 176 SER B O 1
ATOM 3179 N N . GLY B 1 180 ? 62.082 24.571 49.585 1.00 18.75 177 GLY B N 1
ATOM 3180 C CA . GLY B 1 180 ? 63.292 24.530 48.815 1.00 18.59 177 GLY B CA 1
ATOM 3181 C C . GLY B 1 180 ? 64.272 23.451 49.215 1.00 17.35 177 GLY B C 1
ATOM 3182 O O . GLY B 1 180 ? 65.468 23.588 48.999 1.00 19.27 177 GLY B O 1
ATOM 3183 N N . ILE B 1 181 ? 63.766 22.347 49.784 1.00 15.22 178 ILE B N 1
ATOM 3184 C CA . ILE B 1 181 ? 64.611 21.283 50.339 1.00 13.73 178 ILE B CA 1
ATOM 3185 C C . ILE B 1 181 ? 64.347 20.057 49.447 1.00 15.43 178 ILE B C 1
ATOM 3186 O O . ILE B 1 181 ? 63.185 19.755 49.244 1.00 17.03 178 ILE B O 1
ATOM 3191 N N . THR B 1 182 ? 65.411 19.432 48.970 1.00 12.58 179 THR B N 1
ATOM 3192 C CA . THR B 1 182 ? 65.274 18.183 48.176 1.00 13.11 179 THR B CA 1
ATOM 3193 C C . THR B 1 182 ? 65.602 17.020 49.071 1.00 12.60 179 THR B C 1
ATOM 3194 O O . THR B 1 182 ? 66.315 17.136 50.078 1.00 12.62 179 THR B O 1
ATOM 3198 N N . VAL B 1 183 ? 65.031 15.867 48.742 1.00 11.23 180 VAL B N 1
ATOM 3199 C CA . VAL B 1 183 ? 65.225 14.651 49.520 1.00 11.43 180 VAL B CA 1
ATOM 3200 C C . VAL B 1 183 ? 65.388 13.479 48.497 1.00 11.44 180 VAL B C 1
ATOM 3201 O O . VAL B 1 183 ? 64.516 13.228 47.734 1.00 12.20 180 VAL B O 1
ATOM 3205 N N . ASN B 1 184 ? 66.521 12.814 48.585 1.00 10.79 181 ASN B N 1
ATOM 3206 C CA . ASN B 1 184 ? 66.885 11.674 47.751 1.00 10.59 181 ASN B CA 1
ATOM 3207 C C . ASN B 1 184 ? 67.607 10.647 48.554 1.00 11.11 181 ASN B C 1
ATOM 3208 O O . ASN B 1 184 ? 68.038 10.909 49.624 1.00 11.71 181 ASN B O 1
ATOM 3213 N N . SER B 1 185 ? 67.619 9.421 48.048 1.00 11.86 182 SER B N 1
ATOM 3214 C CA . SER B 1 185 ? 68.352 8.331 48.623 1.00 12.29 182 SER B CA 1
ATOM 3215 C C . SER B 1 185 ? 69.330 7.691 47.683 1.00 11.60 182 SER B C 1
ATOM 3216 O O . SER B 1 185 ? 69.180 7.751 46.449 1.00 11.46 182 SER B O 1
ATOM 3219 N N . TYR B 1 186 ? 70.372 7.089 48.242 1.00 11.59 183 TYR B N 1
ATOM 3220 C CA . TYR B 1 186 ? 71.344 6.293 47.440 1.00 11.32 183 TYR B CA 1
ATOM 3221 C C . TYR B 1 186 ? 71.213 4.857 47.846 1.00 10.96 183 TYR B C 1
ATOM 3222 O O . TYR B 1 186 ? 71.017 4.558 49.016 1.00 12.76 183 TYR B O 1
ATOM 3231 N N . CYS B 1 187 ? 71.318 3.977 46.874 1.00 10.90 184 CYS B N 1
ATOM 3232 C CA . CYS B 1 187 ? 71.068 2.539 47.032 1.00 12.41 184 CYS B CA 1
ATOM 3233 C C . CYS B 1 187 ? 72.228 1.714 46.595 1.00 11.89 184 CYS B C 1
ATOM 3234 O O . CYS B 1 187 ? 72.343 1.339 45.425 1.00 12.89 184 CYS B O 1
ATOM 3237 N N . PRO B 1 188 ? 73.162 1.410 47.512 1.00 11.81 185 PRO B N 1
ATOM 3238 C CA . PRO B 1 188 ? 74.301 0.566 47.145 1.00 12.46 185 PRO B CA 1
ATOM 3239 C C . PRO B 1 188 ? 73.973 -0.892 46.973 1.00 14.86 185 PRO B C 1
ATOM 3240 O O . PRO B 1 188 ? 72.937 -1.336 47.467 1.00 15.26 185 PRO B O 1
ATOM 3244 N N . GLY B 1 189 ? 74.893 -1.589 46.322 1.00 14.26 186 GLY B N 1
ATOM 3245 C CA . GLY B 1 189 ? 74.866 -3.032 46.151 1.00 16.54 186 GLY B CA 1
ATOM 3246 C C . GLY B 1 189 ? 75.703 -3.716 47.204 1.00 16.73 186 GLY B C 1
ATOM 3247 O O . GLY B 1 189 ? 75.481 -3.556 48.449 1.00 17.67 186 GLY B O 1
ATOM 3248 N N . ILE B 1 190 ? 76.594 -4.590 46.717 1.00 16.40 187 ILE B N 1
ATOM 3249 C CA . ILE B 1 190 ? 77.448 -5.363 47.587 1.00 17.31 187 ILE B CA 1
ATOM 3250 C C . ILE B 1 190 ? 78.721 -4.598 47.854 1.00 19.68 187 ILE B C 1
ATOM 3251 O O . ILE B 1 190 ? 79.641 -4.620 47.029 1.00 20.45 187 ILE B O 1
ATOM 3256 N N . VAL B 1 191 ? 78.771 -3.956 49.021 1.00 18.98 188 VAL B N 1
ATOM 3257 C CA . VAL B 1 191 ? 79.964 -3.184 49.378 1.00 21.69 188 VAL B CA 1
ATOM 3258 C C . VAL B 1 191 ? 80.993 -4.061 50.114 1.00 29.23 188 VAL B C 1
ATOM 3259 O O . VAL B 1 191 ? 80.710 -4.523 51.201 1.00 33.80 188 VAL B O 1
ATOM 3263 N N . GLY B 1 192 ? 82.167 -4.276 49.508 1.00 34.78 189 GLY B N 1
ATOM 3264 C CA . GLY B 1 192 ? 83.130 -5.288 49.983 1.00 45.97 189 GLY B CA 1
ATOM 3265 C C . GLY B 1 192 ? 83.700 -4.979 51.368 1.00 54.84 189 GLY B C 1
ATOM 3266 O O . GLY B 1 192 ? 84.511 -4.064 51.541 1.00 52.80 189 GLY B O 1
ATOM 3267 N N . THR B 1 193 ? 83.273 -5.762 52.356 1.00 64.22 190 THR B N 1
ATOM 3268 C CA . THR B 1 193 ? 83.651 -5.528 53.748 1.00 63.35 190 THR B CA 1
ATOM 3269 C C . THR B 1 193 ? 83.759 -6.850 54.551 1.00 60.01 190 THR B C 1
ATOM 3270 O O . THR B 1 193 ? 83.303 -7.924 54.142 1.00 54.43 190 THR B O 1
ATOM 3274 N N . ASP B 1 194 ? 84.348 -6.751 55.732 1.00 61.41 191 ASP B N 1
ATOM 3275 C CA . ASP B 1 194 ? 84.333 -7.863 56.677 1.00 63.63 191 ASP B CA 1
ATOM 3276 C C . ASP B 1 194 ? 82.877 -8.143 57.049 1.00 55.64 191 ASP B C 1
ATOM 3277 O O . ASP B 1 194 ? 82.561 -9.203 57.561 1.00 53.24 191 ASP B O 1
ATOM 3282 N N . MET B 1 195 ? 82.005 -7.169 56.802 1.00 54.66 192 MET B N 1
ATOM 3283 C CA . MET B 1 195 ? 80.601 -7.288 57.123 1.00 49.01 192 MET B CA 1
ATOM 3284 C C . MET B 1 195 ? 79.954 -8.407 56.340 1.00 43.21 192 MET B C 1
ATOM 3285 O O . MET B 1 195 ? 79.089 -9.152 56.884 1.00 40.11 192 MET B O 1
ATOM 3290 N N . TRP B 1 196 ? 80.387 -8.560 55.078 1.00 28.55 193 TRP B N 1
ATOM 3291 C CA . TRP B 1 196 ? 79.778 -9.577 54.188 1.00 29.11 193 TRP B CA 1
ATOM 3292 C C . TRP B 1 196 ? 80.269 -10.965 54.621 1.00 31.69 193 TRP B C 1
ATOM 3293 O O . TRP B 1 196 ? 79.521 -11.957 54.607 1.00 31.71 193 TRP B O 1
ATOM 3304 N N . VAL B 1 197 ? 81.513 -11.013 55.095 1.00 32.72 194 VAL B N 1
ATOM 3305 C CA . VAL B 1 197 ? 82.003 -12.250 55.727 1.00 33.77 194 VAL B CA 1
ATOM 3306 C C . VAL B 1 197 ? 81.124 -12.679 56.924 1.00 31.74 194 VAL B C 1
ATOM 3307 O O . VAL B 1 197 ? 80.830 -13.884 57.090 1.00 31.53 194 VAL B O 1
ATOM 3311 N N . THR B 1 198 ? 80.725 -11.734 57.735 1.00 34.20 195 THR B N 1
ATOM 3312 C CA . THR B 1 198 ? 79.764 -12.029 58.815 1.00 37.82 195 THR B CA 1
ATOM 3313 C C . THR B 1 198 ? 78.352 -12.501 58.342 1.00 36.20 195 THR B C 1
ATOM 3314 O O . THR B 1 198 ? 77.805 -13.486 58.877 1.00 34.92 195 THR B O 1
ATOM 3318 N N . ILE B 1 199 ? 77.800 -11.817 57.347 1.00 31.52 196 ILE B N 1
ATOM 3319 C CA . ILE B 1 199 ? 76.496 -12.142 56.719 1.00 33.48 196 ILE B CA 1
ATOM 3320 C C . ILE B 1 199 ? 76.558 -13.578 56.243 1.00 36.59 196 ILE B C 1
ATOM 3321 O O . ILE B 1 199 ? 75.657 -14.357 56.527 1.00 39.56 196 ILE B O 1
ATOM 3326 N N . ASP B 1 200 ? 77.675 -13.940 55.564 1.00 34.88 197 ASP B N 1
ATOM 3327 C CA . ASP B 1 200 ? 77.844 -15.262 54.886 1.00 31.67 197 ASP B CA 1
ATOM 3328 C C . ASP B 1 200 ? 77.826 -16.350 55.967 1.00 32.94 197 ASP B C 1
ATOM 3329 O O . ASP B 1 200 ? 77.107 -17.331 55.835 1.00 28.93 197 ASP B O 1
ATOM 3334 N N . LYS B 1 201 ? 78.594 -16.085 57.036 1.00 35.25 198 LYS B N 1
ATOM 3335 C CA . LYS B 1 201 ? 78.681 -16.970 58.198 1.00 37.63 198 LYS B CA 1
ATOM 3336 C C . LYS B 1 201 ? 77.286 -17.234 58.729 1.00 32.48 198 LYS B C 1
ATOM 3337 O O . LYS B 1 201 ? 76.827 -18.367 58.730 1.00 38.98 198 LYS B O 1
ATOM 3343 N N . ARG B 1 202 ? 76.579 -16.173 59.075 1.00 31.66 199 ARG B N 1
ATOM 3344 C CA . ARG B 1 202 ? 75.218 -16.420 59.530 1.00 34.12 199 ARG B CA 1
ATOM 3345 C C . ARG B 1 202 ? 74.353 -17.153 58.538 1.00 29.91 199 ARG B C 1
ATOM 3346 O O . ARG B 1 202 ? 73.509 -17.962 58.898 1.00 30.88 199 ARG B O 1
ATOM 3354 N N . MET B 1 203 ? 74.420 -16.735 57.300 1.00 30.28 200 MET B N 1
ATOM 3355 C CA . MET B 1 203 ? 73.571 -17.340 56.314 1.00 35.61 200 MET B CA 1
ATOM 3356 C C . MET B 1 203 ? 73.811 -18.842 56.227 1.00 34.40 200 MET B C 1
ATOM 3357 O O . MET B 1 203 ? 72.895 -19.601 55.938 1.00 35.51 200 MET B O 1
ATOM 3362 N N . ALA B 1 204 ? 75.096 -19.243 56.403 1.00 39.08 201 ALA B N 1
ATOM 3363 C CA . ALA B 1 204 ? 75.544 -20.673 56.343 1.00 42.18 201 ALA B CA 1
ATOM 3364 C C . ALA B 1 204 ? 74.998 -21.545 57.459 1.00 42.94 201 ALA B C 1
ATOM 3365 O O . ALA B 1 204 ? 74.509 -22.667 57.265 1.00 42.69 201 ALA B O 1
ATOM 3367 N N . GLU B 1 205 ? 75.100 -21.000 58.653 1.00 42.99 202 GLU B N 1
ATOM 3368 C CA . GLU B 1 205 ? 74.574 -21.689 59.827 1.00 46.21 202 GLU B CA 1
ATOM 3369 C C . GLU B 1 205 ? 73.055 -21.833 59.703 1.00 44.62 202 GLU B C 1
ATOM 3370 O O . GLU B 1 205 ? 72.509 -22.894 59.952 1.00 38.23 202 GLU B O 1
ATOM 3376 N N . ILE B 1 206 ? 72.368 -20.799 59.191 1.00 39.06 203 ILE B N 1
ATOM 3377 C CA . ILE B 1 206 ? 70.927 -20.925 59.018 1.00 39.59 203 ILE B CA 1
ATOM 3378 C C . ILE B 1 206 ? 70.572 -22.009 58.019 1.00 39.71 203 ILE B C 1
ATOM 3379 O O . ILE B 1 206 ? 69.664 -22.797 58.295 1.00 35.90 203 ILE B O 1
ATOM 3384 N N . THR B 1 207 ? 71.254 -22.041 56.860 1.00 35.38 204 THR B N 1
ATOM 3385 C CA . THR B 1 207 ? 70.894 -22.902 55.694 1.00 37.63 204 THR B CA 1
ATOM 3386 C C . THR B 1 207 ? 71.613 -24.275 55.498 1.00 38.48 204 THR B C 1
ATOM 3387 O O . THR B 1 207 ? 71.124 -25.142 54.767 1.00 36.15 204 THR B O 1
ATOM 3391 N N . GLY B 1 208 ? 72.819 -24.422 56.033 1.00 42.24 205 GLY B N 1
ATOM 3392 C CA . GLY B 1 208 ? 73.661 -25.620 55.707 1.00 41.49 205 GLY B CA 1
ATOM 3393 C C . GLY B 1 208 ? 74.617 -25.513 54.486 1.00 41.64 205 GLY B C 1
ATOM 3394 O O . GLY B 1 208 ? 75.339 -26.464 54.158 1.00 36.28 205 GLY B O 1
ATOM 3395 N N . THR B 1 209 ? 74.615 -24.381 53.778 1.00 37.96 206 THR B N 1
ATOM 3396 C CA . THR B 1 209 ? 75.612 -24.133 52.741 1.00 34.50 206 THR B CA 1
ATOM 3397 C C . THR B 1 209 ? 76.985 -24.004 53.384 1.00 33.92 206 THR B C 1
ATOM 3398 O O . THR B 1 209 ? 77.150 -23.768 54.613 1.00 31.15 206 THR B O 1
ATOM 3402 N N . GLU B 1 210 ? 78.013 -24.093 52.541 1.00 31.03 207 GLU B N 1
ATOM 3403 C CA . GLU B 1 210 ? 79.353 -23.942 53.044 1.00 33.70 207 GLU B CA 1
ATOM 3404 C C . GLU B 1 210 ? 79.711 -22.503 53.390 1.00 29.38 207 GLU B C 1
ATOM 3405 O O . GLU B 1 210 ? 79.343 -21.527 52.687 1.00 26.80 207 GLU B O 1
ATOM 3411 N N . ILE B 1 211 ? 80.411 -22.339 54.495 1.00 29.80 208 ILE B N 1
ATOM 3412 C CA . ILE B 1 211 ? 80.969 -21.020 54.816 1.00 28.63 208 ILE B CA 1
ATOM 3413 C C . ILE B 1 211 ? 81.757 -20.541 53.604 1.00 29.16 208 ILE B C 1
ATOM 3414 O O . ILE B 1 211 ? 82.533 -21.308 52.988 1.00 30.30 208 ILE B O 1
ATOM 3419 N N . GLY B 1 212 ? 81.590 -19.280 53.278 1.00 24.73 209 GLY B N 1
ATOM 3420 C CA . GLY B 1 212 ? 82.252 -18.671 52.097 1.00 25.01 209 GLY B CA 1
ATOM 3421 C C . GLY B 1 212 ? 81.475 -18.719 50.801 1.00 21.98 209 GLY B C 1
ATOM 3422 O O . GLY B 1 212 ? 81.643 -17.866 49.950 1.00 21.73 209 GLY B O 1
ATOM 3423 N N . ALA B 1 213 ? 80.594 -19.699 50.625 1.00 20.21 210 ALA B N 1
ATOM 3424 C CA . ALA B 1 213 ? 79.905 -19.924 49.379 1.00 20.48 210 ALA B CA 1
ATOM 3425 C C . ALA B 1 213 ? 78.898 -18.923 49.010 1.00 20.49 210 ALA B C 1
ATOM 3426 O O . ALA B 1 213 ? 78.730 -18.655 47.835 1.00 23.63 210 ALA B O 1
ATOM 3428 N N . THR B 1 214 ? 78.181 -18.402 50.016 1.00 20.33 211 THR B N 1
ATOM 3429 C CA . THR B 1 214 ? 77.072 -17.471 49.775 1.00 20.34 211 THR B CA 1
ATOM 3430 C C . THR B 1 214 ? 77.610 -16.071 49.362 1.00 19.65 211 THR B C 1
ATOM 3431 O O . THR B 1 214 ? 77.193 -15.519 48.342 1.00 19.29 211 THR B O 1
ATOM 3435 N N . TYR B 1 215 ? 78.626 -15.596 50.105 1.00 20.76 212 TYR B N 1
ATOM 3436 C CA . TYR B 1 215 ? 79.260 -14.329 49.705 1.00 19.07 212 TYR B CA 1
ATOM 3437 C C . TYR B 1 215 ? 79.830 -14.454 48.306 1.00 21.17 212 TYR B C 1
ATOM 3438 O O . TYR B 1 215 ? 79.591 -13.614 47.465 1.00 20.28 212 TYR B O 1
ATOM 3447 N N . LYS B 1 216 ? 80.493 -15.554 48.002 1.00 18.90 213 LYS B N 1
ATOM 3448 C CA . LYS B 1 216 ? 81.010 -15.702 46.621 1.00 18.95 213 LYS B CA 1
ATOM 3449 C C . LYS B 1 216 ? 79.881 -15.678 45.561 1.00 18.65 213 LYS B C 1
ATOM 3450 O O . LYS B 1 216 ? 80.011 -15.057 44.542 1.00 19.33 213 LYS B O 1
ATOM 3456 N N . LYS B 1 217 ? 78.788 -16.395 45.821 1.00 18.37 214 LYS B N 1
ATOM 3457 C CA . LYS B 1 217 ? 77.697 -16.459 44.873 1.00 21.90 214 LYS B CA 1
ATOM 3458 C C . LYS B 1 217 ? 77.076 -15.086 44.679 1.00 22.06 214 LYS B C 1
ATOM 3459 O O . LYS B 1 217 ? 76.709 -14.683 43.559 1.00 22.85 214 LYS B O 1
ATOM 3465 N N . TYR B 1 218 ? 76.955 -14.316 45.730 1.00 22.21 215 TYR B N 1
ATOM 3466 C CA . TYR B 1 218 ? 76.436 -12.955 45.582 1.00 23.46 215 TYR B CA 1
ATOM 3467 C C . TYR B 1 218 ? 77.349 -12.085 44.667 1.00 19.54 215 TYR B C 1
ATOM 3468 O O . TYR B 1 218 ? 76.871 -11.373 43.819 1.00 21.81 215 TYR B O 1
ATOM 3477 N N . VAL B 1 219 ? 78.652 -12.170 44.863 1.00 20.79 216 VAL B N 1
ATOM 3478 C CA . VAL B 1 219 ? 79.591 -11.387 44.045 1.00 19.12 216 VAL B CA 1
ATOM 3479 C C . VAL B 1 219 ? 79.487 -11.797 42.602 1.00 19.34 216 VAL B C 1
ATOM 3480 O O . VAL B 1 219 ? 79.545 -10.944 41.683 1.00 19.46 216 VAL B O 1
ATOM 3484 N N . GLU B 1 220 ? 79.267 -13.097 42.362 1.00 20.20 217 GLU B N 1
ATOM 3485 C CA . GLU B 1 220 ? 79.124 -13.662 40.996 1.00 20.71 217 GLU B CA 1
ATOM 3486 C C . GLU B 1 220 ? 77.942 -13.073 40.267 1.00 19.84 217 GLU B C 1
ATOM 3487 O O . GLU B 1 220 ? 77.970 -13.022 39.069 1.00 24.05 217 GLU B O 1
ATOM 3493 N N . GLY B 1 221 ? 76.945 -12.602 41.009 1.00 19.76 218 GLY B N 1
ATOM 3494 C CA . GLY B 1 221 ? 75.749 -11.953 40.447 1.00 17.66 218 GLY B CA 1
ATOM 3495 C C . GLY B 1 221 ? 75.835 -10.552 39.924 1.00 18.08 218 GLY B C 1
ATOM 3496 O O . GLY B 1 221 ? 74.937 -10.074 39.265 1.00 18.33 218 GLY B O 1
ATOM 3497 N N . ILE B 1 222 ? 76.894 -9.867 40.274 1.00 16.50 219 ILE B N 1
ATOM 3498 C CA . ILE B 1 222 ? 77.022 -8.408 39.945 1.00 15.37 219 ILE B CA 1
ATOM 3499 C C . ILE B 1 222 ? 77.434 -8.265 38.504 1.00 13.79 219 ILE B C 1
ATOM 3500 O O . ILE B 1 222 ? 78.466 -8.827 38.076 1.00 15.04 219 ILE B O 1
ATOM 3505 N N . ALA B 1 223 ? 76.667 -7.525 37.711 1.00 14.76 220 ALA B N 1
ATOM 3506 C CA . ALA B 1 223 ? 76.972 -7.494 36.266 1.00 15.27 220 ALA B CA 1
ATOM 3507 C C . ALA B 1 223 ? 78.379 -6.982 35.975 1.00 15.91 220 ALA B C 1
ATOM 3508 O O . ALA B 1 223 ? 79.074 -7.542 35.117 1.00 14.90 220 ALA B O 1
ATOM 3510 N N . LEU B 1 224 ? 78.782 -5.932 36.661 1.00 13.62 221 LEU B N 1
ATOM 3511 C CA . LEU B 1 224 ? 80.103 -5.347 36.386 1.00 14.07 221 LEU B CA 1
ATOM 3512 C C . LEU B 1 224 ? 81.262 -6.225 36.886 1.00 15.48 221 LEU B C 1
ATOM 3513 O O . LEU B 1 224 ? 82.380 -6.032 36.438 1.00 16.62 221 LEU B O 1
ATOM 3518 N N . GLY B 1 225 ? 80.998 -7.254 37.685 1.00 13.72 222 GLY B N 1
ATOM 3519 C CA . GLY B 1 225 ? 82.058 -8.213 37.909 1.00 15.05 222 GLY B CA 1
ATOM 3520 C C . GLY B 1 225 ? 83.040 -7.828 39.012 1.00 15.58 222 GLY B C 1
ATOM 3521 O O . GLY B 1 225 ? 84.120 -8.455 39.143 1.00 18.51 222 GLY B O 1
ATOM 3522 N N . ARG B 1 226 ? 82.726 -6.846 39.844 1.00 12.89 223 ARG B N 1
ATOM 3523 C CA . ARG B 1 226 ? 83.583 -6.466 40.958 1.00 12.71 223 ARG B CA 1
ATOM 3524 C C . ARG B 1 226 ? 82.665 -5.992 42.079 1.00 13.45 223 ARG B C 1
ATOM 3525 O O . ARG B 1 226 ? 81.538 -5.576 41.807 1.00 13.29 223 ARG B O 1
ATOM 3533 N N . VAL B 1 227 ? 83.157 -6.037 43.309 1.00 14.65 224 VAL B N 1
ATOM 3534 C CA . VAL B 1 227 ? 82.450 -5.507 44.459 1.00 15.17 224 VAL B CA 1
ATOM 3535 C C . VAL B 1 227 ? 82.560 -3.981 44.509 1.00 13.89 224 VAL B C 1
ATOM 3536 O O . VAL B 1 227 ? 83.452 -3.373 43.914 1.00 14.42 224 VAL B O 1
ATOM 3540 N N . GLU B 1 228 ? 81.657 -3.410 45.297 1.00 14.03 225 GLU B N 1
ATOM 3541 C CA . GLU B 1 228 ? 81.587 -1.930 45.447 1.00 13.87 225 GLU B CA 1
ATOM 3542 C C . GLU B 1 228 ? 82.499 -1.457 46.518 1.00 14.56 225 GLU B C 1
ATOM 3543 O O . GLU B 1 228 ? 82.668 -2.137 47.527 1.00 16.72 225 GLU B O 1
ATOM 3549 N N . THR B 1 229 ? 83.162 -0.306 46.272 1.00 13.99 226 THR B N 1
ATOM 3550 C CA . THR B 1 229 ? 83.944 0.325 47.283 1.00 14.63 226 THR B CA 1
ATOM 3551 C C . THR B 1 229 ? 83.161 1.441 47.964 1.00 14.39 226 THR B C 1
ATOM 3552 O O . THR B 1 229 ? 82.172 1.933 47.443 1.00 14.85 226 THR B O 1
ATOM 3556 N N . ALA B 1 230 ? 83.560 1.777 49.167 1.00 15.32 227 ALA B N 1
ATOM 3557 C CA . ALA B 1 230 ? 82.944 2.910 49.857 1.00 16.14 227 ALA B CA 1
ATOM 3558 C C . ALA B 1 230 ? 83.119 4.170 49.026 1.00 15.72 227 ALA B C 1
ATOM 3559 O O . ALA B 1 230 ? 82.224 5.027 48.991 1.00 16.44 227 ALA B O 1
ATOM 3561 N N . ASP B 1 231 ? 84.234 4.312 48.317 1.00 15.74 228 ASP B N 1
ATOM 3562 C CA . ASP B 1 231 ? 84.368 5.469 47.441 1.00 17.99 228 ASP B CA 1
ATOM 3563 C C . ASP B 1 231 ? 83.399 5.503 46.258 1.00 15.36 228 ASP B C 1
ATOM 3564 O O . ASP B 1 231 ? 83.009 6.576 45.847 1.00 15.38 228 ASP B O 1
ATOM 3569 N N . ASP B 1 232 ? 83.018 4.358 45.744 1.00 14.31 229 ASP B N 1
ATOM 3570 C CA . ASP B 1 232 ? 81.952 4.287 44.740 1.00 13.52 229 ASP B CA 1
ATOM 3571 C C . ASP B 1 232 ? 80.661 4.934 45.267 1.00 13.83 229 ASP B C 1
ATOM 3572 O O . ASP B 1 232 ? 80.014 5.733 44.573 1.00 13.69 229 ASP B O 1
ATOM 3577 N N . VAL B 1 233 ? 80.269 4.605 46.477 1.00 12.75 230 VAL B N 1
ATOM 3578 C CA . VAL B 1 233 ? 79.063 5.186 47.065 1.00 12.83 230 VAL B CA 1
ATOM 3579 C C . VAL B 1 233 ? 79.273 6.675 47.276 1.00 12.30 230 VAL B C 1
ATOM 3580 O O . VAL B 1 233 ? 78.421 7.519 46.940 1.00 12.92 230 VAL B O 1
ATOM 3584 N N . ALA B 1 234 ? 80.430 7.022 47.821 1.00 14.74 231 ALA B N 1
ATOM 3585 C CA . ALA B 1 234 ? 80.711 8.450 48.078 1.00 13.86 231 ALA B CA 1
ATOM 3586 C C . ALA B 1 234 ? 80.673 9.282 46.870 1.00 14.16 231 ALA B C 1
ATOM 3587 O O . ALA B 1 234 ? 80.219 10.445 46.941 1.00 14.16 231 ALA B O 1
ATOM 3589 N N . GLY B 1 235 ? 81.137 8.779 45.748 1.00 13.82 232 GLY B N 1
ATOM 3590 C CA . GLY B 1 235 ? 81.055 9.544 44.491 1.00 14.33 232 GLY B CA 1
ATOM 3591 C C . GLY B 1 235 ? 79.661 9.937 44.082 1.00 13.83 232 GLY B C 1
ATOM 3592 O O . GLY B 1 235 ? 79.407 11.022 43.599 1.00 14.31 232 GLY B O 1
ATOM 3593 N N . PHE B 1 236 ? 78.705 9.056 44.304 1.00 13.69 233 PHE B N 1
ATOM 3594 C CA . PHE B 1 236 ? 77.311 9.418 43.971 1.00 12.95 233 PHE B CA 1
ATOM 3595 C C . PHE B 1 236 ? 76.708 10.345 45.024 1.00 12.85 233 PHE B C 1
ATOM 3596 O O . PHE B 1 236 ? 75.970 11.251 44.681 1.00 13.86 233 PHE B O 1
ATOM 3604 N N . VAL B 1 237 ? 77.083 10.167 46.262 1.00 12.53 234 VAL B N 1
ATOM 3605 C CA . VAL B 1 237 ? 76.631 11.094 47.335 1.00 12.91 234 VAL B CA 1
ATOM 3606 C C . VAL B 1 237 ? 77.167 12.486 47.075 1.00 13.52 234 VAL B C 1
ATOM 3607 O O . VAL B 1 237 ? 76.461 13.509 47.278 1.00 13.26 234 VAL B O 1
ATOM 3611 N N . ALA B 1 238 ? 78.374 12.547 46.542 1.00 14.24 235 ALA B N 1
ATOM 3612 C CA . ALA B 1 238 ? 78.925 13.824 46.130 1.00 13.27 235 ALA B CA 1
ATOM 3613 C C . ALA B 1 238 ? 78.110 14.538 45.030 1.00 13.66 235 ALA B C 1
ATOM 3614 O O . ALA B 1 238 ? 77.887 15.769 45.111 1.00 14.10 235 ALA B O 1
ATOM 3616 N N . TYR B 1 239 ? 77.626 13.763 44.044 1.00 12.88 236 TYR B N 1
ATOM 3617 C CA . TYR B 1 239 ? 76.720 14.283 43.029 1.00 13.00 236 TYR B CA 1
ATOM 3618 C C . TYR B 1 239 ? 75.438 14.812 43.716 1.00 12.01 236 TYR B C 1
ATOM 3619 O O . TYR B 1 239 ? 74.970 15.938 43.482 1.00 12.12 236 TYR B O 1
ATOM 3628 N N . LEU B 1 240 ? 74.851 13.979 44.598 1.00 12.23 237 LEU B N 1
ATOM 3629 C CA . LEU B 1 240 ? 73.580 14.368 45.240 1.00 12.34 237 LEU B CA 1
ATOM 3630 C C . LEU B 1 240 ? 73.742 15.613 46.135 1.00 13.29 237 LEU B C 1
ATOM 3631 O O . LEU B 1 240 ? 72.814 16.302 46.403 1.00 13.10 237 LEU B O 1
ATOM 3636 N N . SER B 1 241 ? 74.961 15.861 46.604 1.00 13.27 238 SER B N 1
ATOM 3637 C CA . SER B 1 241 ? 75.239 17.046 47.436 1.00 13.19 238 SER B CA 1
ATOM 3638 C C . SER B 1 241 ? 75.449 18.323 46.672 1.00 14.73 238 SER B C 1
ATOM 3639 O O . SER B 1 241 ? 75.525 19.419 47.237 1.00 16.10 238 SER B O 1
ATOM 3642 N N . SER B 1 242 ? 75.592 18.213 45.354 1.00 14.15 239 SER B N 1
ATOM 3643 C CA . SER B 1 242 ? 76.038 19.267 44.459 1.00 14.57 239 SER B CA 1
ATOM 3644 C C . SER B 1 242 ? 74.872 20.017 43.771 1.00 14.98 239 SER B C 1
ATOM 3645 O O . SER B 1 242 ? 73.760 19.497 43.674 1.00 14.47 239 SER B O 1
ATOM 3648 N N . SER B 1 243 ? 75.186 21.177 43.192 1.00 16.70 240 SER B N 1
ATOM 3649 C CA . SER B 1 243 ? 74.248 21.897 42.341 1.00 18.04 240 SER B CA 1
ATOM 3650 C C . SER B 1 243 ? 73.683 21.149 41.193 1.00 16.93 240 SER B C 1
ATOM 3651 O O . SER B 1 243 ? 72.597 21.520 40.713 1.00 17.09 240 SER B O 1
ATOM 3654 N N . ASP B 1 244 ? 74.429 20.163 40.694 1.00 17.52 241 ASP B N 1
ATOM 3655 C CA . ASP B 1 244 ? 74.006 19.420 39.533 1.00 16.90 241 ASP B CA 1
ATOM 3656 C C . ASP B 1 244 ? 72.872 18.454 39.906 1.00 17.56 241 ASP B C 1
ATOM 3657 O O . ASP B 1 244 ? 72.284 17.828 38.996 1.00 16.53 241 ASP B O 1
ATOM 3662 N N . ALA B 1 245 ? 72.562 18.346 41.194 1.00 14.58 242 ALA B N 1
ATOM 3663 C CA . ALA B 1 245 ? 71.374 17.557 41.627 1.00 13.26 242 ALA B CA 1
ATOM 3664 C C . ALA B 1 245 ? 70.225 18.459 42.051 1.00 13.33 242 ALA B C 1
ATOM 3665 O O . ALA B 1 245 ? 69.209 17.984 42.598 1.00 13.87 242 ALA B O 1
ATOM 3667 N N . ASP B 1 246 ? 70.292 19.777 41.849 1.00 13.26 243 ASP B N 1
ATOM 3668 C CA . ASP B 1 246 ? 69.223 20.675 42.324 1.00 14.51 243 ASP B CA 1
ATOM 3669 C C . ASP B 1 246 ? 67.806 20.267 41.892 1.00 14.65 243 ASP B C 1
ATOM 3670 O O . ASP B 1 246 ? 66.865 20.449 42.656 1.00 15.68 243 ASP B O 1
ATOM 3675 N N . TYR B 1 247 ? 67.668 19.790 40.657 1.00 13.73 244 TYR B N 1
ATOM 3676 C CA . TYR B 1 247 ? 66.359 19.500 40.111 1.00 12.41 244 TYR B CA 1
ATOM 3677 C C . TYR B 1 247 ? 65.925 18.051 40.371 1.00 14.48 244 TYR B C 1
ATOM 3678 O O . TYR B 1 247 ? 64.864 17.696 39.909 1.00 15.14 244 TYR B O 1
ATOM 3687 N N . MET B 1 248 ? 66.746 17.268 41.082 1.00 12.70 245 MET B N 1
ATOM 3688 C CA . MET B 1 248 ? 66.420 15.866 41.411 1.00 11.29 245 MET B CA 1
ATOM 3689 C C . MET B 1 248 ? 65.822 15.832 42.808 1.00 10.25 245 MET B C 1
ATOM 3690 O O . MET B 1 248 ? 66.424 16.318 43.792 1.00 11.10 245 MET B O 1
ATOM 3695 N N . THR B 1 249 ? 64.613 15.284 42.954 1.00 10.74 246 THR B N 1
ATOM 3696 C CA . THR B 1 249 ? 64.046 15.063 44.281 1.00 11.18 246 THR B CA 1
ATOM 3697 C C . THR B 1 249 ? 63.138 13.846 44.259 1.00 11.24 246 THR B C 1
ATOM 3698 O O . THR B 1 249 ? 62.560 13.564 43.235 1.00 11.31 246 THR B O 1
ATOM 3702 N N . GLY B 1 250 ? 63.020 13.194 45.412 1.00 10.89 247 GLY B N 1
ATOM 3703 C CA . GLY B 1 250 ? 62.150 12.011 45.555 1.00 11.10 247 GLY B CA 1
ATOM 3704 C C . GLY B 1 250 ? 62.710 10.715 45.053 1.00 11.20 247 GLY B C 1
ATOM 3705 O O . GLY B 1 250 ? 61.955 9.746 45.052 1.00 10.93 247 GLY B O 1
ATOM 3706 N N . GLN B 1 251 ? 63.965 10.677 44.669 1.00 10.09 248 GLN B N 1
ATOM 3707 C CA . GLN B 1 251 ? 64.511 9.549 43.945 1.00 11.46 248 GLN B CA 1
ATOM 3708 C C . GLN B 1 251 ? 65.334 8.712 44.858 1.00 11.67 248 GLN B C 1
ATOM 3709 O O . GLN B 1 251 ? 65.988 9.206 45.797 1.00 14.36 248 GLN B O 1
ATOM 3715 N N . SER B 1 252 ? 65.364 7.391 44.548 1.00 11.79 249 SER B N 1
ATOM 3716 C CA . SER B 1 252 ? 66.148 6.445 45.278 1.00 12.19 249 SER B CA 1
ATOM 3717 C C . SER B 1 252 ? 66.962 5.639 44.294 1.00 12.56 249 SER B C 1
ATOM 3718 O O . SER B 1 252 ? 66.469 4.730 43.649 1.00 13.98 249 SER B O 1
ATOM 3721 N N . VAL B 1 253 ? 68.191 6.072 44.073 1.00 11.58 250 VAL B N 1
ATOM 3722 C CA . VAL B 1 253 ? 68.979 5.732 42.895 1.00 11.32 250 VAL B CA 1
ATOM 3723 C C . VAL B 1 253 ? 69.982 4.612 43.186 1.00 11.08 250 VAL B C 1
ATOM 3724 O O . VAL B 1 253 ? 70.696 4.646 44.170 1.00 11.72 250 VAL B O 1
ATOM 3728 N N . LEU B 1 254 ? 69.968 3.587 42.367 1.00 11.35 251 LEU B N 1
ATOM 3729 C CA . LEU B 1 254 ? 70.840 2.434 42.514 1.00 11.19 251 LEU B CA 1
ATOM 3730 C C . LEU B 1 254 ? 72.249 2.672 41.910 1.00 12.37 251 LEU B C 1
ATOM 3731 O O . LEU B 1 254 ? 72.395 2.926 40.710 1.00 13.53 251 LEU B O 1
ATOM 3736 N N . ILE B 1 255 ? 73.248 2.556 42.778 1.00 12.57 252 ILE B N 1
ATOM 3737 C CA . ILE B 1 255 ? 74.639 2.471 42.339 1.00 12.93 252 ILE B CA 1
ATOM 3738 C C . ILE B 1 255 ? 75.138 1.144 42.834 1.00 13.28 252 ILE B C 1
ATOM 3739 O O . ILE B 1 255 ? 75.594 1.059 43.978 1.00 14.29 252 ILE B O 1
ATOM 3744 N N . ASP B 1 256 ? 74.969 0.119 42.019 1.00 13.15 253 ASP B N 1
ATOM 3745 C CA . ASP B 1 256 ? 75.006 -1.285 42.514 1.00 12.84 253 ASP B CA 1
ATOM 3746 C C . ASP B 1 256 ? 75.714 -2.222 41.580 1.00 13.41 253 ASP B C 1
ATOM 3747 O O . ASP B 1 256 ? 75.721 -3.405 41.838 1.00 14.22 253 ASP B O 1
ATOM 3752 N N . GLY B 1 257 ? 76.398 -1.721 40.538 1.00 12.94 254 GLY B N 1
ATOM 3753 C CA . GLY B 1 257 ? 77.106 -2.645 39.691 1.00 14.19 254 GLY B CA 1
ATOM 3754 C C . GLY B 1 257 ? 76.261 -3.490 38.789 1.00 14.00 254 GLY B C 1
ATOM 3755 O O . GLY B 1 257 ? 76.758 -4.420 38.097 1.00 14.58 254 GLY B O 1
ATOM 3756 N N . GLY B 1 258 ? 74.952 -3.187 38.703 1.00 14.14 255 GLY B N 1
ATOM 3757 C CA . GLY B 1 258 ? 74.074 -4.008 37.886 1.00 14.93 255 GLY B CA 1
ATOM 3758 C C . GLY B 1 258 ? 73.580 -5.235 38.634 1.00 16.75 255 GLY B C 1
ATOM 3759 O O . GLY B 1 258 ? 73.867 -6.361 38.259 1.00 17.88 255 GLY B O 1
ATOM 3760 N N . LEU B 1 259 ? 72.826 -4.979 39.687 1.00 16.19 256 LEU B N 1
ATOM 3761 C CA . LEU B 1 259 ? 72.115 -6.014 40.445 1.00 15.31 256 LEU B CA 1
ATOM 3762 C C . LEU B 1 259 ? 70.615 -5.848 40.332 1.00 15.37 256 LEU B C 1
ATOM 3763 O O . LEU B 1 259 ? 69.896 -6.844 40.121 1.00 17.90 256 LEU B O 1
ATOM 3768 N N . VAL B 1 260 ? 70.088 -4.665 40.569 1.00 13.94 257 VAL B N 1
ATOM 3769 C CA . VAL B 1 260 ? 68.656 -4.377 40.505 1.00 13.14 257 VAL B CA 1
ATOM 3770 C C . VAL B 1 260 ? 68.471 -3.319 39.420 1.00 14.32 257 VAL B C 1
ATOM 3771 O O . VAL B 1 260 ? 69.270 -2.337 39.392 1.00 15.49 257 VAL B O 1
ATOM 3775 N N . PHE B 1 261 ? 67.524 -3.501 38.547 1.00 14.47 258 PHE B N 1
ATOM 3776 C CA . PHE B 1 261 ? 67.338 -2.682 37.365 1.00 16.13 258 PHE B CA 1
ATOM 3777 C C . PHE B 1 261 ? 65.986 -2.024 37.446 1.00 19.29 258 PHE B C 1
ATOM 3778 O O . PHE B 1 261 ? 64.965 -2.714 37.479 1.00 19.30 258 PHE B O 1
ATOM 3786 N N . ARG B 1 262 ? 66.008 -0.702 37.515 1.00 21.78 259 ARG B N 1
ATOM 3787 C CA . ARG B 1 262 ? 64.784 0.092 37.562 1.00 22.74 259 ARG B CA 1
ATOM 3788 C C . ARG B 1 262 ? 64.887 1.258 36.483 1.00 27.04 259 ARG B C 1
ATOM 3789 O O . ARG B 1 262 ? 66.037 1.832 36.308 1.00 26.84 259 ARG B O 1
#

InterPro domains:
  IPR002347 Short-chain dehydrogenase/reductase SDR [PF00106] (6-198)
  IPR002347 Short-chain dehydrogenase/reductase SDR [PR00080] (81-92)
  IPR002347 Short-chain dehydrogenase/reductase SDR [PR00080] (135-143)
  IPR002347 Short-chain dehydrogenase/reductase SDR [PR00080] (155-174)
  IPR002347 Short-chain dehydrogenase/reductase SDR [PR00081] (7-24)
  IPR002347 Short-chain dehydrogenase/reductase SDR [PR00081] (81-92)
  IPR002347 Short-chain dehydrogenase/reductase SDR [PR00081] (129-145)
  IPR002347 Short-chain dehydrogenase/reductase SDR [PR00081] (155-174)
  IPR002347 Short-chain dehydrogenase/reductase SDR [PR00081] (176-193)
  IPR002347 Short-chain dehydrogenase/reductase SDR [PR00081] (220-240)
  IPR014007 Acetoin reductase [TIGR02415] (6-259)
  IPR020904 Short-chain dehydrogenase/reductase, conserved site [PS00061] (142-170)
  IPR036291 NAD(P)-binding domain superfamily [SSF51735] (5-257)

Organism: Gluconobacter oxydans (strain 621H) (NCBI:txid290633)

Radius of gyration: 23.62 Å; Cα contacts (8 Å, |Δi|>4): 1183; chains: 2; bounding box: 58×56×63 Å

CATH classification: 3.40.50.720

Solvent-accessible surface area: 21176 Å² total; per-residue (Å²): 179,67,3,82,74,89,11,0,0,0,3,15,0,5,122,52,44,1,53,18,0,0,23,65,0,3,117,12,8,0,11,0,0,0,2,29,116,117,94,78,23,0,45,109,1,10,141,74,0,86,89,80,60,75,121,20,19,23,58,59,11,61,20,28,60,126,101,61,1,125,61,20,0,36,92,1,8,178,96,11,56,10,7,32,2,0,0,4,22,25,40,64,58,34,26,57,10,123,169,75,40,105,103,80,30,62,121,115,0,53,29,26,0,21,78,0,3,54,45,0,6,61,1,0,9,39,24,0,114,127,130,62,26,175,1,25,1,3,0,8,4,8,6,2,0,16,80,51,15,38,8,5,17,6,37,4,43,0,8,80,27,0,44,56,43,0,41,58,16,0,121,132,30,6,112,39,30,0,13,0,5,0,1,0,14,15,3,51,48,40,123,62,7,86,48,0,5,119,87,29,16,115,90,78,66,46,139,146,39,41,6,52,137,129,32,15,119,38,6,28,24,65,121,59,3,69,30,111,29,0,4,1,0,0,5,11,4,4,10,82,42,1,56,1,0,0,0,4,7,8,4,1,0,0,2,32,5,32,92,153,68,2,77,76,86,13,0,0,0,2,14,0,9,129,45,43,1,58,12,0,0,25,60,0,0,108,24,11,0,23,0,0,0,1,27,110,118,100,83,38,0,41,104,1,11,135,71,0,91,90,67,56,60,118,19,20,24,58,57,9,64,20,31,60,119,103,66,0,110,60,20,0,35,89,0,7,179,97,12,58,14,11,28,2,0,0,3,21,23,38,62,60,30,13,47,26,122,166,80,41,107,104,80,31,62,122,116,0,56,29,25,0,22,74,1,2,51,43,0,7,56,1,0,10,38,28,0,127,128,164,57,28,171,0,20,1,2,0,8,5,9,18,2,0,15,82,51,59,97,38,18,16,7,38,5,44,0,6,81,27,0,44,54,44,0,39,56,13,0,117,133,31,7,113,37,26,0,13,0,5,0,2,0,14,12,7,17,34,59,124,130,29,88,84,23,3,126,81,3,7,123,58,80,70,69,138,113,36,48,21,41,124,143,67,38,116,49,6,30,23,59,109,49,1,74,28,102,31,0,2,2,0,0,4,12,4,4,10,85,44,2,58,1,0,0,0,4,7,9,3,0,0,0,3,47,5,33,90